Protein AF-M7BRK5-F1 (afdb_monomer_lite)

Sequence (398 aa):
MGKFMKPGKVVLVLAGRYSGRKAVIVKNIDDGTSDRPYSHALVAGIDRYPRKVTAAMGKKKIAKRSKIKSFVKVYNYNHLMPTRYSVDIPLDKTVVNKDVFRDPALKRKARREAKESFVHLPEEFKLGNSALVMTAKCLQQEIEKYKAPPSLPDRKMLFKGHVTEAEDVNALVVAPRVQRALPGGSALLTFEEPEVAQRILEMKWHEVKLDESAGCEGRLRVQAEPVELLLPSALEIEMKLSDRCILLSSLPRLDLSEEQLLDKLEIFFSKKKNGGSEVEQRELLSDSGHVVLTFVHNGVAEQLAKKGRFQVPIGKQTYELKVTPYICGQITDLQVRPSICAKTVLLSGISDILDEESMRDALEIHFQKPSRGGGEVDALGYVPVGKQGLAVFEEDTD

InterPro domains:
  IPR001141 Large ribosomal subunit protein eL27 [PF01777] (52-119)
  IPR005824 KOW [PF00467] (7-36)
  IPR005824 KOW [SM00739] (4-31)
  IPR008991 Translation protein SH3-like domain superfamily [SSF50104] (3-114)
  IPR009909 Nmi/IFP 35 domain [PF07292] (187-281)
  IPR009909 Nmi/IFP 35 domain [PF07292] (291-378)
  IPR012677 Nucleotide-binding alpha-beta plait domain superfamily [G3DSA:3.30.70.330] (246-325)
  IPR038655 Large ribosomal subunit protein eL27 superfamily [G3DSA:2.30.30.770] (1-136)
  IPR041991 Large ribosomal subunit protein eL27, KOW domain [cd06090] (6-88)

Organism: Chelonia mydas (NCBI:txid8469)

Structure (mmCIF, N/CA/C/O backbone):
data_AF-M7BRK5-F1
#
_entry.id   AF-M7BRK5-F1
#
loop_
_atom_site.group_PDB
_atom_site.id
_atom_site.type_symbol
_atom_site.label_atom_id
_atom_site.label_alt_id
_atom_site.label_comp_id
_atom_site.label_asym_id
_atom_site.label_entity_id
_atom_site.label_seq_id
_atom_site.pdbx_PDB_ins_code
_atom_site.Cartn_x
_atom_site.Cartn_y
_atom_site.Cartn_z
_atom_site.occupancy
_atom_site.B_iso_or_equiv
_atom_site.auth_seq_id
_atom_site.auth_comp_id
_atom_site.auth_asym_id
_atom_site.auth_atom_id
_atom_site.pdbx_PDB_model_num
ATOM 1 N N . MET A 1 1 ? -28.149 -27.271 1.065 1.00 54.66 1 MET A N 1
ATOM 2 C CA . MET A 1 1 ? -27.156 -26.353 1.674 1.00 54.66 1 MET A CA 1
ATOM 3 C C . MET A 1 1 ? -25.871 -27.117 1.968 1.00 54.66 1 MET A C 1
ATOM 5 O O . MET A 1 1 ? -25.942 -28.181 2.568 1.00 54.66 1 MET A O 1
ATOM 9 N N . GLY A 1 2 ? -24.711 -26.624 1.526 1.00 70.62 2 GLY A N 1
ATOM 10 C CA . GLY A 1 2 ? -23.425 -27.281 1.789 1.00 70.62 2 GLY A CA 1
ATOM 11 C C . GLY A 1 2 ? -22.975 -27.121 3.247 1.00 70.62 2 GLY A C 1
ATOM 12 O O . GLY A 1 2 ? -23.054 -26.028 3.802 1.00 70.62 2 GLY A O 1
ATOM 13 N N . LYS A 1 3 ? -22.478 -28.199 3.870 1.00 77.06 3 LYS A N 1
ATOM 14 C CA . LYS A 1 3 ? -21.917 -28.164 5.233 1.00 77.06 3 LYS A CA 1
ATOM 15 C C . LYS A 1 3 ? -20.636 -27.313 5.259 1.00 77.06 3 LYS A C 1
ATOM 17 O O . LYS A 1 3 ? -19.675 -27.628 4.557 1.00 77.06 3 LYS A O 1
ATOM 22 N N . PHE A 1 4 ? -20.609 -26.249 6.063 1.00 82.25 4 PHE A N 1
ATOM 23 C CA . PHE 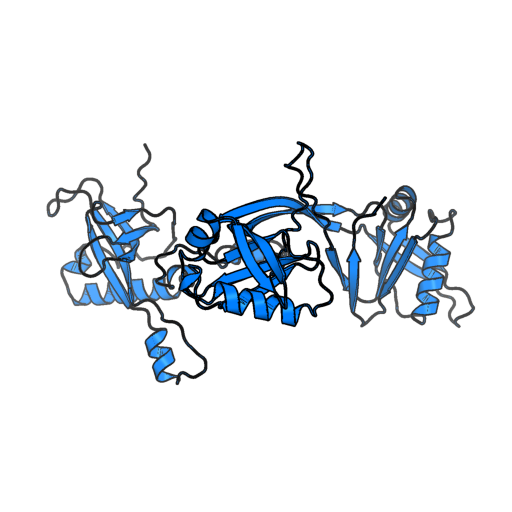A 1 4 ? -19.500 -25.278 6.131 1.00 82.25 4 PHE A CA 1
ATOM 24 C C . PHE A 1 4 ? -18.455 -25.590 7.220 1.00 82.25 4 PHE A C 1
ATOM 26 O O . PHE A 1 4 ? -17.318 -25.131 7.128 1.00 82.25 4 PHE A O 1
ATOM 33 N N . MET A 1 5 ? -18.799 -26.412 8.216 1.00 84.62 5 MET A N 1
ATOM 34 C CA . MET A 1 5 ? -17.883 -26.893 9.262 1.00 84.62 5 MET A CA 1
ATOM 35 C C . MET A 1 5 ? -17.068 -28.099 8.762 1.00 84.62 5 MET A C 1
ATOM 37 O O . MET A 1 5 ? -17.347 -29.243 9.112 1.00 84.62 5 MET A O 1
ATOM 41 N N . LYS A 1 6 ? -16.066 -27.848 7.913 1.00 89.19 6 LYS A N 1
ATOM 42 C CA . LYS A 1 6 ? -15.180 -28.887 7.352 1.00 89.19 6 LYS A CA 1
ATOM 43 C C . LYS A 1 6 ? -13.806 -28.910 8.044 1.00 89.19 6 LYS A C 1
ATOM 45 O O . LYS A 1 6 ? -13.391 -27.885 8.589 1.00 89.19 6 LYS A O 1
ATOM 50 N N . PRO A 1 7 ? -13.073 -30.040 8.014 1.00 89.00 7 PRO A N 1
ATOM 51 C CA . PRO A 1 7 ? -11.663 -30.070 8.401 1.00 89.00 7 PRO A CA 1
ATOM 52 C C . PRO A 1 7 ? -10.850 -28.997 7.663 1.00 89.00 7 PRO A C 1
ATOM 54 O O . PRO A 1 7 ? -11.139 -28.687 6.510 1.00 89.00 7 PRO A O 1
ATOM 57 N N . GLY A 1 8 ? -9.880 -28.393 8.348 1.00 86.06 8 GLY A N 1
ATOM 58 C CA . GLY A 1 8 ? -9.084 -27.276 7.825 1.00 86.06 8 GLY A CA 1
ATOM 59 C C . GLY A 1 8 ? -9.770 -25.908 7.919 1.00 86.06 8 GLY A C 1
ATOM 60 O O . GLY A 1 8 ? -9.136 -24.884 7.674 1.00 86.06 8 GLY A O 1
ATOM 61 N N . LYS A 1 9 ? -11.048 -25.830 8.319 1.00 88.00 9 LYS A N 1
ATOM 62 C CA . LYS A 1 9 ? -11.697 -24.536 8.578 1.00 88.00 9 LYS A CA 1
ATOM 63 C C . LYS A 1 9 ? -11.260 -23.938 9.908 1.00 88.00 9 LYS A C 1
ATOM 65 O O . LYS A 1 9 ? -11.158 -24.629 10.928 1.00 88.00 9 LYS A O 1
ATOM 70 N N . VAL A 1 10 ? -11.031 -22.628 9.879 1.00 89.44 10 VAL A N 1
ATOM 71 C CA . VAL A 1 10 ? -10.693 -21.829 11.051 1.00 89.44 10 VAL A CA 1
ATOM 72 C C . VAL A 1 10 ? -11.975 -21.449 11.778 1.00 89.44 10 VAL A C 1
ATOM 74 O O . VAL A 1 10 ? -12.948 -20.976 11.186 1.00 89.44 10 VAL A O 1
ATOM 77 N N . VAL A 1 11 ? -11.955 -21.632 13.088 1.00 89.25 11 VAL A N 1
ATOM 78 C CA . VAL A 1 11 ? -13.059 -21.348 13.996 1.00 89.25 11 VAL A CA 1
ATOM 79 C C . VAL A 1 11 ? -12.572 -20.520 15.178 1.00 89.25 11 VAL A C 1
ATOM 81 O O . VAL A 1 11 ? -11.438 -20.668 15.643 1.00 89.25 11 VAL A O 1
ATOM 84 N N . LEU A 1 12 ? -13.439 -19.654 15.690 1.00 90.62 12 LEU A N 1
ATOM 85 C CA . LEU A 1 12 ? -13.215 -18.944 16.943 1.00 90.62 12 LEU A CA 1
ATOM 86 C C . LEU A 1 12 ? -13.950 -19.675 18.067 1.00 90.62 12 LEU A C 1
ATOM 88 O O . LEU A 1 12 ? -15.135 -19.984 17.955 1.00 90.62 12 LEU A O 1
ATOM 92 N N . VAL A 1 13 ? -13.252 -19.959 19.162 1.00 89.56 13 VAL A N 1
ATOM 93 C CA . VAL A 1 13 ? -13.865 -20.587 20.334 1.00 89.56 13 VAL A CA 1
ATOM 94 C C . VAL A 1 13 ? -14.663 -19.541 21.107 1.00 89.56 13 VAL A C 1
ATOM 96 O O . VAL A 1 13 ? -14.100 -18.550 21.571 1.00 89.56 13 VAL A O 1
ATOM 99 N N . LEU A 1 14 ? -15.957 -19.782 21.297 1.00 89.50 14 LEU A N 1
ATOM 100 C CA . LEU A 1 14 ? -16.853 -18.858 21.997 1.00 89.50 14 LEU A CA 1
ATOM 101 C C . LEU A 1 14 ? -16.876 -19.093 23.512 1.00 89.50 14 LEU A C 1
ATOM 103 O O . LEU A 1 14 ? -16.999 -18.143 24.279 1.00 89.50 14 LEU A O 1
ATOM 107 N N . ALA A 1 15 ? -16.703 -20.342 23.962 1.00 83.56 15 ALA A N 1
ATOM 108 C CA . ALA A 1 15 ? -16.934 -20.717 25.358 1.00 83.56 15 ALA A CA 1
ATOM 109 C C . ALA A 1 15 ? -15.827 -21.582 25.997 1.00 83.56 15 ALA A C 1
ATOM 111 O O . ALA A 1 15 ? -15.106 -22.351 25.348 1.00 83.56 15 ALA A O 1
ATOM 112 N N . GLY A 1 16 ? -15.738 -21.497 27.328 1.00 89.00 16 GLY A N 1
ATOM 113 C CA . GLY A 1 16 ? -14.816 -22.257 28.173 1.00 89.00 16 GLY A CA 1
ATOM 114 C C . GLY A 1 16 ? -13.408 -21.658 28.260 1.00 89.00 16 GLY A C 1
ATOM 115 O O . GLY A 1 16 ? -13.155 -20.545 27.824 1.00 89.00 16 GLY A O 1
ATOM 116 N N . ARG A 1 17 ? -12.457 -22.429 28.807 1.00 90.31 17 ARG A N 1
ATOM 117 C CA . ARG A 1 17 ? -11.074 -21.982 29.097 1.00 90.31 17 ARG A CA 1
ATOM 118 C C . ARG A 1 17 ? -10.343 -21.285 27.936 1.00 90.31 17 ARG A C 1
ATOM 120 O O . ARG A 1 17 ? -9.440 -20.494 28.188 1.00 90.31 17 ARG A O 1
ATOM 127 N N . TYR A 1 18 ? -10.671 -21.637 26.695 1.00 92.25 18 TYR A N 1
ATOM 128 C CA . TYR A 1 18 ? -10.011 -21.126 25.491 1.00 92.25 18 TYR A CA 1
ATOM 129 C C . TYR A 1 18 ? -10.903 -20.162 24.696 1.00 92.25 18 TYR A C 1
ATOM 131 O O . TYR A 1 18 ? -10.708 -20.030 23.494 1.00 92.25 18 TYR A O 1
ATOM 139 N N . SER A 1 19 ? -11.887 -19.515 25.329 1.00 88.56 19 SER A N 1
ATOM 140 C CA . SER A 1 19 ? -12.716 -18.500 24.670 1.00 88.56 19 SER A CA 1
ATOM 141 C C . SER A 1 19 ? -11.866 -17.377 24.058 1.00 88.56 19 SER A C 1
ATOM 143 O O . SER A 1 19 ? -10.803 -17.017 24.572 1.00 88.56 19 SER A O 1
ATOM 145 N N . GLY A 1 20 ? -12.301 -16.867 22.905 1.00 85.19 20 GLY A N 1
ATOM 146 C CA . GLY A 1 20 ? -11.591 -15.853 22.122 1.00 85.19 20 GLY A CA 1
ATOM 147 C C . GLY A 1 20 ? -10.331 -16.360 21.409 1.00 85.19 20 GLY A C 1
ATOM 148 O O . GLY A 1 20 ? -9.629 -15.574 20.775 1.00 85.19 20 GLY A O 1
ATOM 149 N N . ARG A 1 21 ? -10.007 -17.658 21.493 1.00 88.12 21 ARG A N 1
ATOM 150 C CA . ARG A 1 21 ? -8.875 -18.249 20.767 1.00 88.12 21 ARG A CA 1
ATOM 151 C C . ARG A 1 21 ? -9.318 -18.763 19.397 1.00 88.12 21 ARG A C 1
ATOM 153 O O . ARG A 1 21 ? -10.312 -19.478 19.280 1.00 88.12 21 ARG A O 1
ATOM 160 N N . LYS A 1 22 ? -8.529 -18.433 18.375 1.00 90.38 22 LYS A N 1
ATOM 161 C CA . LYS A 1 22 ? -8.548 -19.034 17.036 1.00 90.38 22 LYS A CA 1
ATOM 162 C C . LYS A 1 22 ? -8.081 -20.486 17.105 1.00 90.38 22 LYS A C 1
ATOM 164 O O . LYS A 1 22 ? -7.097 -20.813 17.784 1.00 90.38 22 LYS A O 1
ATOM 169 N N . ALA A 1 23 ? -8.775 -21.339 16.372 1.00 90.81 23 ALA A N 1
ATOM 170 C CA . ALA A 1 23 ? -8.497 -22.755 16.290 1.00 90.81 23 ALA A CA 1
ATOM 171 C C . ALA A 1 23 ? -8.901 -23.318 14.921 1.00 90.81 23 ALA A C 1
ATOM 173 O O . ALA A 1 23 ? -9.578 -22.651 14.148 1.00 90.81 23 ALA A O 1
ATOM 174 N N . VAL A 1 24 ? -8.471 -24.535 14.612 1.00 90.75 24 VAL A N 1
ATOM 175 C CA . VAL A 1 24 ? -8.732 -25.221 13.344 1.00 90.75 24 VAL A CA 1
ATOM 176 C C . VAL A 1 24 ? -9.427 -26.545 13.618 1.00 90.75 24 VAL A C 1
ATOM 178 O O . VAL A 1 24 ? -9.070 -27.271 14.553 1.00 90.75 24 VAL A O 1
ATOM 181 N N . ILE A 1 25 ? -10.440 -26.849 12.807 1.00 90.81 25 ILE A N 1
ATOM 182 C CA . ILE A 1 25 ? -11.137 -28.134 12.845 1.00 90.81 25 ILE A CA 1
ATOM 183 C C . ILE A 1 25 ? -10.209 -29.205 12.274 1.00 90.81 25 ILE A C 1
ATOM 185 O O . ILE A 1 25 ? -9.857 -29.173 11.099 1.00 90.81 25 ILE A O 1
ATOM 189 N N . VAL A 1 26 ? -9.844 -30.178 13.105 1.00 89.75 26 VAL A N 1
ATOM 190 C CA . VAL A 1 26 ? -9.037 -31.341 12.706 1.00 89.75 26 VAL A CA 1
ATOM 191 C C . VAL A 1 26 ? -9.941 -32.452 12.182 1.00 89.75 26 VAL A C 1
ATOM 193 O O . VAL A 1 26 ? -9.658 -33.078 11.164 1.00 89.75 26 VAL A O 1
ATOM 196 N N . LYS A 1 27 ? -11.056 -32.691 12.878 1.00 89.75 27 LYS A N 1
ATOM 197 C CA . LYS A 1 27 ? -12.043 -33.712 12.520 1.00 89.75 27 LYS A CA 1
ATOM 198 C C . LYS A 1 27 ? -13.439 -33.229 12.885 1.00 89.75 27 LYS A C 1
ATOM 200 O O . LYS A 1 27 ? -13.673 -32.851 14.034 1.00 89.75 27 LYS A O 1
ATOM 205 N N . ASN A 1 28 ? -14.346 -33.250 11.918 1.00 90.00 28 ASN A N 1
ATOM 206 C CA . ASN A 1 28 ? -15.772 -33.023 12.120 1.00 90.00 28 ASN A CA 1
ATOM 207 C C . ASN A 1 28 ? -16.478 -34.340 12.475 1.00 90.00 28 ASN A C 1
ATOM 209 O O . ASN A 1 28 ? -16.122 -35.397 11.956 1.00 90.00 28 ASN A O 1
ATOM 213 N N . ILE A 1 29 ? -17.454 -34.274 13.379 1.00 89.50 29 ILE A N 1
ATOM 214 C CA . ILE A 1 29 ? -18.397 -35.353 13.679 1.00 89.50 29 ILE A CA 1
ATOM 215 C C . ILE A 1 29 ? -19.785 -34.724 13.701 1.00 89.50 29 ILE A C 1
ATOM 217 O O . ILE A 1 29 ? -20.187 -34.106 14.690 1.00 89.50 29 ILE A O 1
ATOM 221 N N . ASP A 1 30 ? -20.500 -34.877 12.594 1.00 86.44 30 ASP A N 1
ATOM 222 C CA . ASP A 1 30 ? -21.801 -34.240 12.407 1.00 86.44 30 ASP A CA 1
ATOM 223 C C . ASP A 1 30 ? -22.916 -35.029 13.109 1.00 86.44 30 ASP A C 1
ATOM 225 O O . ASP A 1 30 ? -23.733 -34.432 13.802 1.00 86.44 30 ASP A O 1
ATOM 229 N N . ASP A 1 31 ? -22.882 -36.361 13.017 1.00 83.50 31 ASP A N 1
ATOM 230 C CA . ASP A 1 31 ? -23.978 -37.245 13.455 1.00 83.50 31 ASP A CA 1
ATOM 231 C C . ASP A 1 31 ? -23.874 -37.681 14.932 1.00 83.50 31 ASP A C 1
ATOM 233 O O . ASP A 1 31 ? -24.635 -38.516 15.412 1.00 83.50 31 ASP A O 1
ATOM 237 N N . GLY A 1 32 ? -22.921 -37.111 15.677 1.00 82.00 32 GLY A N 1
ATOM 238 C CA . GLY A 1 32 ? -22.653 -37.479 17.068 1.00 82.00 32 GLY A CA 1
ATOM 239 C C . GLY A 1 32 ? -21.908 -38.814 17.233 1.00 82.00 32 GLY A C 1
ATOM 240 O O . GLY A 1 32 ? -21.465 -39.454 16.285 1.00 82.00 32 GLY A O 1
ATOM 241 N N . THR A 1 33 ? -21.675 -39.200 18.484 1.00 86.00 33 THR A N 1
ATOM 242 C CA . THR A 1 33 ? -21.102 -40.494 18.904 1.00 86.00 33 THR A CA 1
ATOM 243 C C . THR A 1 33 ? -21.853 -41.011 20.128 1.00 86.00 33 THR A C 1
ATOM 245 O O . THR A 1 33 ? -22.503 -40.212 20.795 1.00 86.00 33 THR A O 1
ATOM 248 N N . SER A 1 34 ? -21.697 -42.291 20.490 1.00 83.94 34 SER A N 1
ATOM 249 C CA . SER A 1 34 ? -22.281 -42.879 21.715 1.00 83.94 34 SER A CA 1
ATOM 250 C C . SER A 1 34 ? -22.088 -42.001 22.958 1.00 83.94 34 SER A C 1
ATOM 252 O O . SER A 1 34 ? -23.022 -41.776 23.717 1.00 83.94 34 SER A O 1
ATOM 254 N N . ASP A 1 35 ? -20.894 -41.428 23.120 1.00 84.00 35 ASP A N 1
ATOM 255 C CA . ASP A 1 35 ? -20.550 -40.607 24.287 1.00 84.00 35 ASP A CA 1
ATOM 256 C C . ASP A 1 35 ? -21.141 -39.188 24.225 1.00 84.00 35 ASP A C 1
ATOM 258 O O . ASP A 1 35 ? -21.217 -38.477 25.228 1.00 84.00 35 ASP A O 1
ATOM 262 N N . ARG A 1 36 ? -21.457 -38.709 23.017 1.00 85.19 36 ARG A N 1
ATOM 263 C CA . ARG A 1 36 ? -21.862 -37.326 22.726 1.00 85.19 36 ARG A CA 1
ATOM 264 C C . ARG A 1 36 ? -22.856 -37.337 21.565 1.00 85.19 36 ARG A C 1
ATOM 266 O O . ARG A 1 36 ? -22.404 -37.281 20.419 1.00 85.19 36 ARG A O 1
ATOM 273 N N . PRO A 1 37 ? -24.172 -37.368 21.835 1.00 89.75 37 PRO A N 1
ATOM 274 C CA . PRO A 1 37 ? -25.189 -37.483 20.788 1.00 89.75 37 PRO A CA 1
ATOM 275 C C . PRO A 1 37 ? -25.314 -36.222 19.917 1.00 89.75 37 PRO A C 1
ATOM 277 O O . PRO A 1 37 ? -25.963 -36.245 18.883 1.00 89.75 37 PRO A O 1
ATOM 280 N N . TYR A 1 38 ? -24.691 -35.111 20.316 1.00 90.56 38 TYR A N 1
ATOM 281 C CA . TYR A 1 38 ? -24.693 -33.852 19.574 1.00 90.56 38 TYR A CA 1
ATOM 282 C C . TYR A 1 38 ? -23.500 -33.726 18.617 1.00 90.56 38 TYR A C 1
ATOM 284 O O . TYR A 1 38 ? -22.414 -34.268 18.851 1.00 90.56 38 TYR A O 1
ATOM 292 N N . SER A 1 39 ? -23.676 -32.903 17.585 1.00 90.44 39 SER A N 1
ATOM 293 C CA . SER A 1 39 ? -22.648 -32.555 16.606 1.00 90.44 39 SER A CA 1
ATOM 294 C C . SER A 1 39 ? -21.460 -31.823 17.248 1.00 90.44 39 SER A C 1
ATOM 296 O O . SER A 1 39 ? -21.631 -30.850 17.995 1.00 90.44 39 SER A O 1
ATOM 298 N N . HIS A 1 40 ? -20.240 -32.284 16.978 1.00 92.19 40 HIS A N 1
ATOM 299 C CA . HIS A 1 40 ? -19.030 -31.763 17.608 1.00 92.19 40 HIS A CA 1
ATOM 300 C C . HIS A 1 40 ? -17.799 -31.901 16.709 1.00 92.19 40 HIS A C 1
ATOM 302 O O . HIS A 1 40 ? -17.725 -32.749 15.828 1.00 92.19 40 HIS A O 1
ATOM 308 N N . ALA A 1 41 ? -16.772 -31.102 16.984 1.00 92.00 41 ALA A N 1
ATOM 309 C CA . ALA A 1 41 ? -15.493 -31.171 16.293 1.00 92.00 41 ALA A CA 1
ATOM 310 C C . ALA A 1 41 ? -14.327 -31.373 17.255 1.00 92.00 41 ALA A C 1
ATOM 312 O O . ALA A 1 41 ? -14.288 -30.826 18.362 1.00 92.00 41 ALA A O 1
ATOM 313 N N . LEU A 1 42 ? -13.335 -32.132 16.790 1.00 91.56 42 LEU A N 1
ATOM 314 C CA . LEU A 1 42 ? -11.995 -32.113 17.352 1.00 91.56 42 LEU A CA 1
ATOM 315 C C . LEU A 1 42 ? -11.258 -30.898 16.799 1.00 91.56 42 LEU A C 1
ATOM 317 O O . LEU A 1 42 ? -11.108 -30.748 15.587 1.00 91.56 42 LEU A O 1
ATOM 321 N N . VAL A 1 43 ? -10.796 -30.046 17.703 1.00 91.69 43 VAL A N 1
ATOM 322 C CA . VAL A 1 43 ? -10.206 -28.758 17.371 1.00 91.69 43 VAL A CA 1
ATOM 323 C C . VAL A 1 43 ? -8.805 -28.663 17.965 1.00 91.69 43 VAL A C 1
ATOM 325 O O . VAL A 1 43 ? -8.588 -28.989 19.138 1.00 91.69 43 VAL A O 1
ATOM 328 N N . ALA A 1 44 ? -7.862 -28.178 17.162 1.00 92.25 44 ALA A N 1
ATOM 329 C CA . ALA A 1 44 ? -6.531 -27.776 17.599 1.00 92.25 44 ALA A CA 1
ATOM 330 C C . ALA A 1 44 ? -6.423 -26.252 17.493 1.00 92.25 44 ALA A C 1
ATOM 332 O O . ALA A 1 44 ? -6.787 -25.679 16.474 1.00 92.25 44 ALA A O 1
ATOM 333 N N . GLY A 1 45 ? -5.946 -25.571 18.530 1.00 90.88 45 GLY A N 1
ATOM 334 C CA . GLY A 1 45 ? -5.877 -24.110 18.533 1.00 90.88 45 GLY A CA 1
ATOM 335 C C . GLY A 1 45 ? -4.703 -23.552 19.314 1.00 90.88 45 GLY A C 1
ATOM 336 O O . GLY A 1 45 ? -3.942 -24.286 19.951 1.00 90.88 45 GLY A O 1
ATOM 337 N N . ILE A 1 46 ? -4.559 -22.229 19.274 1.00 90.50 46 ILE A N 1
ATOM 338 C CA . ILE A 1 46 ? -3.458 -21.517 19.926 1.00 90.50 46 ILE A CA 1
ATOM 339 C C . ILE A 1 46 ? -3.948 -20.946 21.264 1.00 90.50 46 ILE A C 1
ATOM 341 O O . ILE A 1 46 ? -4.781 -20.051 21.309 1.00 90.50 46 ILE A O 1
ATOM 345 N N . ASP A 1 47 ? -3.418 -21.458 22.378 1.00 89.44 47 ASP A N 1
ATOM 346 C CA . ASP A 1 47 ? -3.694 -20.979 23.745 1.00 89.44 47 ASP A CA 1
ATOM 347 C C . ASP A 1 47 ? -2.905 -19.699 24.040 1.00 89.44 47 ASP A C 1
ATOM 349 O O . ASP A 1 47 ? -3.412 -18.744 24.620 1.00 89.44 47 ASP A O 1
ATOM 353 N N . ARG A 1 48 ? -1.633 -19.657 23.630 1.00 86.44 48 ARG A N 1
ATOM 354 C CA . ARG A 1 48 ? -0.784 -18.473 23.785 1.00 86.44 48 ARG A CA 1
ATOM 355 C C . ARG A 1 48 ? -0.187 -18.094 22.445 1.00 86.44 48 ARG A C 1
ATOM 357 O O . ARG A 1 48 ? 0.685 -18.799 21.942 1.00 86.44 48 ARG A O 1
ATOM 364 N N . TYR A 1 49 ? -0.654 -16.963 21.934 1.00 85.31 49 TYR A N 1
ATOM 365 C CA . TYR A 1 49 ? -0.106 -16.305 20.758 1.00 85.31 49 TYR A CA 1
ATOM 366 C C . TYR A 1 49 ? 1.274 -15.706 21.050 1.00 85.31 49 TYR A C 1
ATOM 368 O O . TYR A 1 49 ? 1.513 -15.277 22.192 1.00 85.31 49 TYR A O 1
ATOM 376 N N . PRO A 1 50 ? 2.169 -15.651 20.049 1.00 84.44 50 PRO A N 1
ATOM 377 C CA . PRO A 1 50 ? 3.360 -14.828 20.135 1.00 84.44 50 PRO A CA 1
ATOM 378 C C . PRO A 1 50 ? 2.969 -13.370 20.391 1.00 84.44 50 PRO A C 1
ATOM 380 O O . PRO A 1 50 ? 1.970 -12.862 19.883 1.00 84.44 50 PRO A O 1
ATOM 383 N N . ARG A 1 51 ? 3.738 -12.706 21.249 1.00 80.50 51 ARG A N 1
ATOM 384 C CA . ARG A 1 51 ? 3.510 -11.312 21.650 1.00 80.50 51 ARG A CA 1
ATOM 385 C C . ARG A 1 51 ? 4.515 -10.408 20.953 1.00 80.50 51 ARG A C 1
ATOM 387 O O . ARG A 1 51 ? 5.655 -10.823 20.767 1.00 80.50 51 ARG A O 1
ATOM 394 N N . LYS A 1 52 ? 4.128 -9.155 20.687 1.00 78.50 52 LYS A N 1
ATOM 395 C CA . LYS A 1 52 ? 5.007 -8.122 20.112 1.00 78.50 52 LYS A CA 1
ATOM 396 C C . LYS A 1 52 ? 6.359 -8.088 20.832 1.00 78.50 52 LYS A C 1
ATOM 398 O O . LYS A 1 52 ? 6.417 -8.030 22.068 1.00 78.50 52 LYS A O 1
ATOM 403 N N . VAL A 1 53 ? 7.433 -8.128 20.057 1.00 80.12 53 VAL A N 1
ATOM 404 C CA . VAL A 1 53 ? 8.810 -7.984 20.533 1.00 80.12 53 VAL A CA 1
ATOM 405 C C . VAL A 1 53 ? 9.283 -6.574 20.184 1.00 80.12 53 VAL A C 1
ATOM 407 O O . VAL A 1 53 ? 8.936 -6.057 19.129 1.00 80.12 53 VAL A O 1
ATOM 410 N N . THR A 1 54 ? 10.021 -5.933 21.090 1.00 84.44 54 THR A N 1
ATOM 411 C CA . THR A 1 54 ? 10.676 -4.641 20.837 1.00 84.44 54 THR A CA 1
ATOM 412 C C . THR A 1 54 ? 12.187 -4.806 20.952 1.00 84.44 54 THR A C 1
ATOM 414 O O . THR A 1 54 ? 12.653 -5.700 21.665 1.00 84.44 54 THR A O 1
ATOM 417 N N . ALA A 1 55 ? 12.949 -3.944 20.274 1.00 79.69 55 ALA A N 1
ATOM 418 C CA . ALA A 1 55 ? 14.412 -4.017 20.225 1.00 79.69 55 ALA A CA 1
ATOM 419 C C . ALA A 1 55 ? 15.075 -3.935 21.615 1.00 79.69 55 ALA A C 1
ATOM 421 O O . ALA A 1 55 ? 16.088 -4.578 21.860 1.00 79.69 55 ALA A O 1
ATOM 422 N N . ALA A 1 56 ? 14.447 -3.235 22.566 1.00 83.25 56 ALA A N 1
ATOM 423 C CA . ALA A 1 56 ? 14.927 -3.106 23.945 1.00 83.25 56 ALA A CA 1
ATOM 424 C C . ALA A 1 56 ? 14.845 -4.407 24.779 1.00 83.25 56 ALA A C 1
ATOM 426 O O . ALA A 1 56 ? 15.274 -4.443 25.932 1.00 83.25 56 ALA A O 1
ATOM 427 N N . MET A 1 57 ? 14.232 -5.481 24.267 1.00 87.38 57 MET A N 1
ATOM 428 C CA . MET A 1 57 ? 14.041 -6.711 25.040 1.00 87.38 57 MET A CA 1
ATOM 429 C C . MET A 1 57 ? 15.257 -7.635 24.980 1.00 87.38 57 MET A C 1
ATOM 431 O O . MET A 1 57 ? 15.725 -8.009 23.914 1.00 87.38 57 MET A O 1
ATOM 435 N N . GLY A 1 58 ? 15.692 -8.134 26.139 1.00 85.38 58 GLY A N 1
ATOM 436 C CA . GLY A 1 58 ? 16.738 -9.158 26.199 1.00 85.38 58 GLY A CA 1
ATOM 437 C C . GLY A 1 58 ? 16.307 -10.511 25.610 1.00 85.38 58 GLY A C 1
ATOM 438 O O . GLY A 1 58 ? 15.138 -10.906 25.694 1.00 85.38 58 GLY A O 1
ATOM 439 N N . LYS A 1 59 ? 17.278 -11.285 25.103 1.00 85.31 59 LYS A N 1
ATOM 440 C CA . LYS A 1 59 ? 17.084 -12.579 24.408 1.00 85.31 59 LYS A CA 1
ATOM 441 C C . LYS A 1 59 ? 16.162 -13.562 25.155 1.00 85.31 59 LYS A C 1
ATOM 443 O O . LYS A 1 59 ? 15.286 -14.181 24.554 1.00 85.31 59 LYS A O 1
ATOM 448 N N . LYS A 1 60 ? 16.271 -13.650 26.491 1.00 85.81 60 LYS A N 1
ATOM 449 C CA . LYS A 1 60 ? 15.402 -14.501 27.338 1.00 85.81 60 LYS A CA 1
ATOM 450 C C . LYS A 1 60 ? 13.925 -14.077 27.295 1.00 85.81 60 LYS A C 1
ATOM 452 O O . LYS A 1 60 ? 13.032 -14.925 27.333 1.00 85.81 60 LYS A O 1
ATOM 457 N N . LYS A 1 61 ? 13.652 -12.768 27.236 1.00 81.94 61 LYS A N 1
ATOM 458 C CA . LYS A 1 61 ? 12.295 -12.201 27.173 1.00 81.94 61 LYS A CA 1
ATOM 459 C C . LYS A 1 61 ? 11.703 -12.372 25.774 1.00 81.94 61 LYS A C 1
ATOM 461 O O . LYS A 1 61 ? 10.529 -12.727 25.676 1.00 81.94 61 LYS A O 1
ATOM 466 N N . ILE A 1 62 ? 12.529 -12.222 24.735 1.00 78.31 62 ILE A N 1
ATOM 467 C CA . ILE A 1 62 ? 12.171 -12.509 23.338 1.00 78.31 62 ILE A CA 1
ATOM 468 C C . ILE A 1 62 ? 11.739 -13.972 23.197 1.00 78.31 62 ILE A C 1
ATOM 470 O O . ILE A 1 62 ? 10.596 -14.234 22.833 1.00 78.31 62 ILE A O 1
ATOM 474 N N . ALA A 1 63 ? 12.574 -14.927 23.621 1.00 81.00 63 ALA A N 1
ATOM 475 C CA . ALA A 1 63 ? 12.259 -16.356 23.535 1.00 81.00 63 ALA A CA 1
ATOM 476 C C . ALA A 1 63 ? 10.946 -16.729 24.256 1.00 81.00 63 ALA A C 1
ATOM 478 O O . ALA A 1 63 ? 10.154 -17.532 23.761 1.00 81.00 63 ALA A O 1
ATOM 479 N N . LYS A 1 64 ? 10.667 -16.115 25.416 1.00 82.81 64 LYS A N 1
ATOM 480 C CA . LYS A 1 64 ? 9.401 -16.318 26.144 1.00 82.81 64 LYS A CA 1
ATOM 481 C C . LYS A 1 64 ? 8.192 -15.695 25.434 1.00 82.81 64 LYS A C 1
ATOM 483 O O . LYS A 1 64 ? 7.099 -16.250 25.551 1.00 82.81 64 LYS A O 1
ATOM 488 N N . ARG A 1 65 ? 8.360 -14.558 24.746 1.00 80.38 65 ARG A N 1
ATOM 489 C CA . ARG A 1 65 ? 7.287 -13.855 24.018 1.00 80.38 65 ARG A CA 1
ATOM 490 C C . ARG A 1 65 ? 6.965 -14.487 22.669 1.00 80.38 65 ARG A C 1
ATOM 492 O O . ARG A 1 65 ? 5.794 -14.483 22.309 1.00 80.38 65 ARG A O 1
ATOM 499 N N . SER A 1 66 ? 7.944 -15.077 21.991 1.00 79.19 66 SER A N 1
ATOM 500 C CA . SER A 1 66 ? 7.746 -15.774 20.713 1.00 79.19 66 SER A CA 1
ATOM 501 C C . SER A 1 66 ? 7.218 -17.207 20.879 1.00 79.19 66 SER A C 1
ATOM 503 O O . SER A 1 66 ? 6.767 -17.822 19.916 1.00 79.19 66 SER A O 1
ATOM 505 N N . LYS A 1 67 ? 7.243 -17.768 22.098 1.00 82.75 67 LYS A N 1
ATOM 506 C CA . LYS A 1 67 ? 6.810 -19.149 22.360 1.00 82.75 67 LYS A CA 1
ATOM 507 C C . LYS A 1 67 ? 5.296 -19.321 22.206 1.00 82.75 67 LYS A C 1
ATOM 509 O O . LYS A 1 67 ? 4.521 -18.896 23.066 1.00 82.75 67 LYS A O 1
ATOM 514 N N . ILE A 1 68 ? 4.905 -20.072 21.180 1.00 86.00 68 ILE A N 1
ATOM 515 C CA . ILE A 1 68 ? 3.525 -20.511 20.954 1.00 86.00 68 ILE A CA 1
ATOM 516 C C . ILE A 1 68 ? 3.169 -21.652 21.910 1.00 86.00 68 ILE A C 1
ATOM 518 O O . ILE A 1 68 ? 3.963 -22.575 22.138 1.00 86.00 68 ILE A O 1
ATOM 522 N N . LYS A 1 69 ? 1.961 -21.598 22.474 1.00 88.31 69 LYS A N 1
ATOM 523 C CA . LYS A 1 69 ? 1.361 -22.711 23.220 1.00 88.31 69 LYS A CA 1
ATOM 524 C C . LYS A 1 69 ? 0.077 -23.138 22.526 1.00 88.31 69 LYS A C 1
ATOM 526 O O . LYS A 1 69 ? -0.805 -22.308 22.343 1.00 88.31 69 LYS A O 1
ATOM 531 N N . SER A 1 70 ? -0.026 -24.414 22.183 1.00 91.94 70 SER A N 1
ATOM 532 C CA . SER A 1 70 ? -1.196 -25.013 21.542 1.00 91.94 70 SER A CA 1
ATOM 533 C C . SER A 1 70 ? -2.126 -25.684 22.562 1.00 91.94 70 SER A C 1
ATOM 535 O O . SER A 1 70 ? -1.741 -26.002 23.697 1.00 91.94 70 SER A O 1
ATOM 537 N N . PHE A 1 71 ? -3.363 -25.931 22.145 1.00 91.94 71 PHE A N 1
ATOM 538 C CA . PHE A 1 71 ? -4.306 -26.812 22.818 1.00 91.94 71 PHE A CA 1
ATOM 539 C C . PHE A 1 71 ? -5.014 -27.709 21.801 1.00 91.94 71 PHE A C 1
ATOM 541 O O . PHE A 1 71 ? -5.149 -27.360 20.636 1.00 91.94 71 PHE A O 1
ATOM 548 N N . VAL A 1 72 ? -5.485 -28.859 22.277 1.00 92.00 72 VAL A N 1
ATOM 549 C CA . VAL A 1 72 ? -6.342 -29.786 21.531 1.00 92.00 72 VAL A CA 1
ATOM 550 C C . VAL A 1 72 ? -7.536 -30.084 22.428 1.00 92.00 72 VAL A C 1
ATOM 552 O O . VAL A 1 72 ? -7.346 -30.363 23.623 1.00 92.00 72 VAL A O 1
ATOM 555 N N . LYS A 1 73 ? -8.754 -29.945 21.899 1.00 91.94 73 LYS A N 1
ATOM 556 C CA . LYS A 1 73 ? -10.001 -30.139 22.650 1.00 91.94 73 LYS A CA 1
ATOM 557 C C . LYS A 1 73 ? -11.173 -30.459 21.716 1.00 91.94 73 LYS A C 1
ATOM 559 O O . LYS A 1 73 ? -11.214 -29.984 20.588 1.00 91.94 73 LYS A O 1
ATOM 564 N N . VAL A 1 74 ? -12.131 -31.243 22.209 1.00 92.00 74 VAL A N 1
ATOM 565 C CA . VAL A 1 74 ? -13.422 -31.467 21.541 1.00 92.00 74 VAL A CA 1
ATOM 566 C C . VAL A 1 74 ? -14.405 -30.367 21.936 1.00 92.00 74 VAL A C 1
ATOM 568 O O . VAL A 1 74 ? -14.572 -30.088 23.128 1.00 92.00 74 VAL A O 1
ATOM 571 N N . TYR A 1 75 ? -15.058 -29.766 20.946 1.00 92.19 75 TYR A N 1
ATOM 572 C CA . TYR A 1 75 ? -16.051 -28.709 21.113 1.00 92.19 75 TYR A CA 1
ATOM 573 C C . TYR A 1 75 ? -17.362 -29.070 20.418 1.00 92.19 75 TYR A C 1
ATOM 575 O O . TYR A 1 75 ? -17.350 -29.609 19.318 1.00 92.19 75 TYR A O 1
ATOM 583 N N . ASN A 1 76 ? -18.487 -28.741 21.055 1.00 92.75 76 ASN A N 1
ATOM 584 C CA . ASN A 1 76 ? -19.784 -28.678 20.380 1.00 92.75 76 ASN A CA 1
ATOM 585 C C . ASN A 1 76 ? -19.741 -27.543 19.336 1.00 92.75 76 ASN A C 1
ATOM 587 O O . ASN A 1 76 ? -19.128 -26.506 19.608 1.00 92.75 76 ASN A O 1
ATOM 591 N N . TYR A 1 77 ? -20.380 -27.723 18.177 1.00 89.44 77 TYR A N 1
ATOM 592 C CA . TYR A 1 77 ? -20.462 -26.678 17.153 1.00 89.44 77 TYR A CA 1
ATOM 593 C C . TYR A 1 77 ? -21.077 -25.372 17.648 1.00 89.44 77 TYR A C 1
ATOM 595 O O . TYR A 1 77 ? -20.591 -24.318 17.260 1.00 89.44 77 TYR A O 1
ATOM 603 N N . ASN A 1 78 ? -22.026 -25.410 18.586 1.00 89.44 78 ASN A N 1
ATOM 604 C CA . ASN A 1 78 ? -22.618 -24.195 19.162 1.00 89.44 78 ASN A CA 1
ATOM 605 C C . ASN A 1 78 ? -21.592 -23.316 19.901 1.00 89.44 78 ASN A C 1
ATOM 607 O O . ASN A 1 78 ? -21.813 -22.129 20.115 1.00 89.44 78 ASN A O 1
ATOM 611 N N . HIS A 1 79 ? -20.456 -23.888 20.308 1.00 90.25 79 HIS A N 1
ATOM 612 C CA . HIS A 1 79 ? -19.380 -23.172 21.000 1.00 90.25 79 HIS A CA 1
ATOM 613 C C . HIS A 1 79 ? -18.263 -22.717 20.054 1.00 90.25 79 HIS A C 1
ATOM 615 O O . HIS A 1 79 ? -17.209 -22.267 20.519 1.00 90.25 79 HIS A O 1
ATOM 621 N N . LEU A 1 80 ? -18.469 -22.868 18.748 1.00 87.69 80 LEU A N 1
ATOM 622 C CA . LEU A 1 80 ? -17.537 -22.492 17.702 1.00 87.69 80 LEU A CA 1
ATOM 623 C C . LEU A 1 80 ? -18.224 -21.505 16.764 1.00 87.69 80 LEU A C 1
ATOM 625 O O . LEU A 1 80 ? -19.270 -21.795 16.195 1.00 87.69 80 LEU A O 1
ATOM 629 N N . MET A 1 81 ? -17.595 -20.358 16.550 1.00 89.56 81 MET A N 1
ATOM 630 C CA . MET A 1 81 ? -17.982 -19.460 15.473 1.00 89.56 81 MET A CA 1
ATOM 631 C C . MET A 1 81 ? -17.184 -19.841 14.222 1.00 89.56 81 MET A C 1
ATOM 633 O O . MET A 1 81 ? -15.949 -19.760 14.252 1.00 89.56 81 MET A O 1
ATOM 637 N N . PRO A 1 82 ? -17.840 -20.278 13.134 1.00 87.81 82 PRO A N 1
ATOM 638 C CA . PRO A 1 82 ? -17.157 -20.523 11.877 1.00 87.81 82 PRO A CA 1
ATOM 639 C C . PRO A 1 82 ? -16.638 -19.204 11.312 1.00 87.81 82 PRO A C 1
ATOM 641 O O . PRO A 1 82 ? -17.322 -18.183 11.350 1.00 87.81 82 PRO A O 1
ATOM 644 N N . THR A 1 83 ? -15.427 -19.232 10.768 1.00 85.50 83 THR A N 1
ATOM 645 C CA . THR A 1 83 ? -14.874 -18.099 10.022 1.00 85.50 83 THR A CA 1
ATOM 646 C C . THR A 1 83 ? -14.751 -18.465 8.545 1.00 85.50 83 THR A C 1
ATOM 648 O O . THR A 1 83 ? -14.787 -19.641 8.178 1.00 85.50 83 THR A O 1
ATOM 651 N N . ARG A 1 84 ? -14.607 -17.460 7.675 1.00 81.31 84 ARG A N 1
ATOM 652 C CA . ARG A 1 84 ? -14.452 -17.686 6.227 1.00 81.31 84 ARG A CA 1
ATOM 653 C C . ARG A 1 84 ? -13.143 -18.416 5.883 1.00 81.31 84 ARG A C 1
ATOM 655 O O . ARG A 1 84 ? -13.065 -19.093 4.859 1.00 81.31 84 ARG A O 1
ATOM 662 N N . TYR A 1 85 ? -12.147 -18.331 6.762 1.00 82.19 85 TYR A N 1
ATOM 663 C CA . TYR A 1 85 ? -10.789 -18.800 6.519 1.00 82.19 85 TYR A CA 1
ATOM 664 C C . TYR A 1 85 ? -10.659 -20.322 6.596 1.00 82.19 85 TYR A C 1
ATOM 666 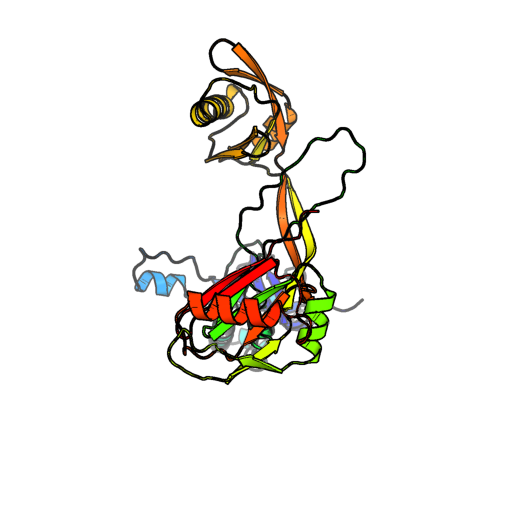O O . TYR A 1 85 ? -11.221 -20.990 7.469 1.00 82.19 85 TYR A O 1
ATOM 674 N N . SER A 1 86 ? -9.864 -20.866 5.683 1.00 82.75 86 SER A N 1
ATOM 675 C CA . SER A 1 86 ? -9.365 -22.239 5.722 1.00 82.75 86 SER A CA 1
ATOM 676 C C . SER A 1 86 ? -7.849 -22.195 5.739 1.00 82.75 86 SER A C 1
ATOM 678 O O . SER A 1 86 ? -7.248 -21.381 5.047 1.00 82.75 86 SER A O 1
ATOM 680 N N . VAL A 1 87 ? -7.253 -23.062 6.544 1.00 79.38 87 VAL A N 1
ATOM 681 C CA . VAL A 1 87 ? -5.811 -23.257 6.610 1.00 79.38 87 VAL A CA 1
ATOM 682 C C . VAL A 1 87 ? -5.579 -24.746 6.454 1.00 79.38 87 VAL A C 1
ATOM 684 O O . VAL A 1 87 ? -6.123 -25.539 7.229 1.00 79.38 87 VAL A O 1
ATOM 687 N N . ASP A 1 88 ? -4.787 -25.114 5.455 1.00 71.69 88 ASP A N 1
ATOM 688 C CA . ASP A 1 88 ? -4.362 -26.493 5.295 1.00 71.69 88 ASP A CA 1
ATOM 689 C C . ASP A 1 88 ? -3.202 -26.750 6.258 1.00 71.69 88 ASP A C 1
ATOM 691 O O . ASP A 1 88 ? -2.098 -26.230 6.093 1.00 71.69 88 ASP A O 1
ATOM 695 N N . ILE A 1 89 ? -3.498 -27.449 7.353 1.00 70.62 89 ILE A N 1
ATOM 696 C CA . ILE A 1 89 ? -2.487 -27.831 8.333 1.00 70.62 89 ILE A CA 1
ATOM 697 C C . ILE A 1 89 ? -2.222 -29.317 8.129 1.00 70.62 89 ILE A C 1
ATOM 699 O O . ILE A 1 89 ? -3.143 -30.107 8.373 1.00 70.62 89 ILE A O 1
ATOM 703 N N . PRO A 1 90 ? -0.991 -29.717 7.763 1.00 68.44 90 PRO A N 1
ATOM 704 C CA . PRO A 1 90 ? -0.598 -31.115 7.778 1.00 68.44 90 PRO A CA 1
ATOM 705 C C . PRO A 1 90 ? -0.552 -31.571 9.241 1.00 68.44 90 PRO A C 1
ATOM 707 O O . PRO A 1 90 ? 0.448 -31.429 9.939 1.00 68.44 90 PRO A O 1
ATOM 710 N N . LEU A 1 91 ? -1.699 -32.017 9.748 1.00 68.38 91 LEU A N 1
ATOM 711 C CA . LEU A 1 91 ? -1.830 -32.674 11.038 1.00 68.38 91 LEU A CA 1
ATOM 712 C C . LEU A 1 91 ? -2.047 -34.152 10.777 1.00 68.38 91 LEU A C 1
ATOM 714 O O . LEU A 1 91 ? -3.048 -34.542 10.166 1.00 68.38 91 LEU A O 1
ATOM 718 N N . ASP A 1 92 ? -1.151 -34.972 11.314 1.00 70.62 92 ASP A N 1
ATOM 719 C CA . ASP A 1 92 ? -1.321 -36.413 11.310 1.00 70.62 92 ASP A CA 1
ATOM 720 C C . ASP A 1 92 ? -2.588 -36.785 12.085 1.00 70.62 92 ASP A C 1
ATOM 722 O O . ASP A 1 92 ? -2.660 -36.739 13.320 1.00 70.62 92 ASP A O 1
ATOM 726 N N . LYS A 1 93 ? -3.621 -37.179 11.334 1.00 69.56 93 LYS A N 1
ATOM 727 C CA . LYS A 1 93 ? -4.931 -37.595 11.861 1.00 69.56 93 LYS A CA 1
ATOM 728 C C . LYS A 1 93 ? -4.826 -38.813 12.791 1.00 69.56 93 LYS A C 1
ATOM 730 O O . LYS A 1 93 ? -5.739 -39.063 13.574 1.00 69.56 93 LYS A O 1
ATOM 735 N N . THR A 1 94 ? -3.716 -39.550 12.718 1.00 68.12 94 THR A N 1
ATOM 736 C CA . THR A 1 94 ? -3.367 -40.671 13.602 1.00 68.12 94 THR A CA 1
ATOM 737 C C . THR A 1 94 ? -2.916 -40.194 14.986 1.00 68.12 94 THR A C 1
ATOM 739 O O . THR A 1 94 ? -3.269 -40.804 15.993 1.00 68.12 94 THR A O 1
ATOM 742 N N . VAL A 1 95 ? -2.184 -39.077 15.059 1.00 70.06 95 VAL A N 1
ATOM 743 C CA . VAL A 1 95 ? -1.635 -38.515 16.304 1.00 70.06 95 VAL A CA 1
ATOM 744 C C . VAL A 1 95 ? -2.653 -37.616 17.009 1.00 70.06 95 VAL A C 1
ATOM 746 O O . VAL A 1 95 ? -2.709 -37.588 18.240 1.00 70.06 95 VAL A O 1
ATOM 749 N N . VAL A 1 96 ? -3.486 -36.895 16.251 1.00 73.56 96 VAL A N 1
ATOM 750 C CA . VAL A 1 96 ? -4.512 -35.983 16.782 1.00 73.56 96 VAL A CA 1
ATOM 751 C C . VAL A 1 96 ? -5.905 -36.596 16.605 1.00 73.56 96 VAL A C 1
ATOM 753 O O . VAL A 1 96 ? -6.671 -36.208 15.726 1.00 73.56 96 VAL A O 1
ATOM 756 N N . ASN A 1 97 ? -6.244 -37.555 17.472 1.00 79.44 97 ASN A N 1
ATOM 757 C CA . ASN A 1 97 ? -7.537 -38.251 17.468 1.00 79.44 97 ASN A CA 1
ATOM 758 C C . ASN A 1 97 ? -8.299 -38.096 18.805 1.00 79.44 97 ASN A C 1
ATOM 760 O O . ASN A 1 97 ? -7.814 -37.478 19.754 1.00 79.44 97 ASN A O 1
ATOM 764 N N . LYS A 1 98 ? -9.516 -38.644 18.901 1.00 78.00 98 LYS A N 1
ATOM 765 C CA . LYS A 1 98 ? -10.342 -38.636 20.122 1.00 78.00 98 LYS A CA 1
ATOM 766 C C . LYS A 1 98 ? -9.700 -39.407 21.286 1.00 78.00 98 LYS A C 1
ATOM 768 O O . LYS A 1 98 ? -9.852 -39.000 22.435 1.00 78.00 98 LYS A O 1
ATOM 773 N N . ASP A 1 99 ? -8.929 -40.454 21.012 1.00 78.50 99 ASP A N 1
ATOM 774 C CA . ASP A 1 99 ? -8.319 -41.301 22.055 1.00 78.50 99 ASP A CA 1
ATOM 775 C C . ASP A 1 99 ? -7.203 -40.597 22.837 1.00 78.50 99 ASP A C 1
ATOM 777 O O . ASP A 1 99 ? -6.875 -40.963 23.963 1.00 78.50 99 ASP A O 1
ATOM 781 N N . VAL A 1 100 ? -6.702 -39.485 22.295 1.00 78.62 100 VAL A N 1
ATOM 782 C CA . VAL A 1 100 ? -5.719 -38.594 22.923 1.00 78.62 100 VAL A CA 1
ATOM 783 C C . VAL A 1 100 ? -6.196 -38.057 24.279 1.00 78.62 100 VAL A C 1
ATOM 785 O O . VAL A 1 100 ? -5.381 -37.634 25.099 1.00 78.62 100 VAL A O 1
ATOM 788 N N . PHE A 1 101 ? -7.508 -38.036 24.535 1.00 78.88 101 PHE A N 1
ATOM 789 C CA . PHE A 1 101 ? -8.057 -37.568 25.809 1.00 78.88 101 PHE A CA 1
ATOM 790 C C . PHE A 1 101 ? -8.082 -38.629 26.914 1.00 78.88 101 PHE A C 1
ATOM 792 O O . PHE A 1 101 ? -8.294 -38.233 28.059 1.00 78.88 101 PHE A O 1
ATOM 799 N N . ARG A 1 102 ? -7.852 -39.914 26.601 1.00 82.56 102 ARG A N 1
ATOM 800 C CA . ARG A 1 102 ? -7.815 -41.002 27.593 1.00 82.56 102 ARG A CA 1
ATOM 801 C C . ARG A 1 102 ? -6.535 -40.939 28.428 1.00 82.56 102 ARG A C 1
ATOM 803 O O . ARG A 1 102 ? -6.616 -40.900 29.650 1.00 82.56 102 ARG A O 1
ATOM 810 N N . ASP A 1 103 ? -5.385 -40.765 27.769 1.00 86.75 103 ASP A N 1
ATOM 811 C CA . ASP A 1 103 ? -4.081 -40.691 28.436 1.00 86.75 103 ASP A CA 1
ATOM 812 C C . ASP A 1 103 ? -3.458 -39.283 28.430 1.00 86.75 103 ASP A C 1
ATOM 814 O O . ASP A 1 103 ? -3.269 -38.666 27.370 1.00 86.75 103 ASP A O 1
ATOM 818 N N . PRO A 1 104 ? -3.004 -38.770 29.592 1.00 85.31 104 PRO A N 1
ATOM 819 C CA . PRO A 1 104 ? -2.297 -37.492 29.670 1.00 85.31 104 PRO A CA 1
ATOM 820 C C . PRO A 1 104 ? -1.018 -37.427 28.819 1.00 85.31 104 PRO A C 1
ATOM 822 O O . PRO A 1 104 ? -0.648 -36.341 28.359 1.00 85.31 104 PRO A O 1
ATOM 825 N N . ALA A 1 105 ? -0.337 -38.558 28.606 1.00 86.12 105 ALA A N 1
ATOM 826 C CA . ALA A 1 105 ? 0.876 -38.642 27.793 1.00 86.12 105 ALA A CA 1
ATOM 827 C C . ALA A 1 105 ? 0.580 -38.426 26.299 1.00 86.12 105 ALA A C 1
ATOM 829 O O . ALA A 1 105 ? 1.216 -37.579 25.662 1.00 86.12 105 ALA A O 1
ATOM 830 N N . LEU A 1 106 ? -0.452 -39.090 25.767 1.00 85.62 106 LEU A N 1
ATOM 831 C CA . LEU A 1 106 ? -0.911 -38.912 24.385 1.00 85.62 106 LEU A CA 1
ATOM 832 C C . LEU A 1 106 ? -1.364 -37.469 24.143 1.00 85.62 106 LEU A C 1
ATOM 834 O O . LEU A 1 106 ? -0.980 -36.844 23.153 1.00 85.62 106 LEU A O 1
ATOM 838 N N . LYS A 1 107 ? -2.062 -36.871 25.115 1.00 84.38 107 LYS A N 1
ATOM 839 C CA . LYS A 1 107 ? -2.441 -35.450 25.084 1.00 84.38 107 LYS A CA 1
ATOM 840 C C . LYS A 1 107 ? -1.254 -34.498 24.999 1.00 84.38 107 LYS A C 1
ATOM 842 O O . LYS A 1 107 ? -1.357 -33.440 24.374 1.00 84.38 107 LYS A O 1
ATOM 847 N N . ARG A 1 108 ? -0.127 -34.828 25.636 1.00 86.19 108 ARG A N 1
ATOM 848 C CA . ARG A 1 108 ? 1.110 -34.039 25.521 1.00 86.19 108 ARG A CA 1
ATOM 849 C C . ARG A 1 108 ? 1.748 -34.203 24.142 1.00 86.19 108 ARG A C 1
ATOM 851 O O . ARG A 1 108 ? 2.214 -33.196 23.611 1.00 86.19 108 ARG A O 1
ATOM 858 N N . LYS A 1 109 ? 1.723 -35.409 23.560 1.00 87.62 109 LYS A N 1
ATOM 859 C CA . LYS A 1 109 ? 2.221 -35.678 22.200 1.00 87.62 109 LYS A CA 1
ATOM 860 C C . LYS A 1 109 ? 1.423 -34.896 21.152 1.00 87.62 109 LYS A C 1
ATOM 862 O O . LYS A 1 109 ? 2.007 -34.083 20.449 1.00 87.62 109 LYS A O 1
ATOM 867 N N . ALA A 1 110 ? 0.094 -34.997 21.163 1.00 86.69 110 ALA A N 1
ATOM 868 C CA . ALA A 1 110 ? -0.771 -34.264 20.232 1.00 86.69 110 ALA A CA 1
ATOM 869 C C . ALA A 1 110 ? -0.641 -32.733 20.346 1.00 86.69 110 ALA A C 1
ATOM 871 O O . ALA A 1 110 ? -0.735 -32.012 19.358 1.00 86.69 110 ALA A O 1
ATOM 872 N N . ARG A 1 111 ? -0.400 -32.201 21.554 1.00 87.94 111 ARG A N 1
ATOM 873 C CA . ARG A 1 111 ? -0.113 -30.767 21.733 1.00 87.94 111 ARG A CA 1
ATOM 874 C C . ARG A 1 111 ? 1.237 -30.367 21.150 1.00 87.94 111 ARG A C 1
ATOM 876 O O . ARG A 1 111 ? 1.355 -29.246 20.665 1.00 87.94 111 ARG A O 1
ATOM 883 N N . ARG A 1 112 ? 2.252 -31.228 21.249 1.00 86.88 112 ARG A N 1
ATOM 884 C CA . ARG A 1 112 ? 3.576 -30.969 20.674 1.00 86.88 112 ARG A CA 1
ATOM 885 C C . ARG A 1 112 ? 3.487 -30.913 19.155 1.00 86.88 112 ARG A C 1
ATOM 887 O O . ARG A 1 112 ? 3.879 -29.896 18.603 1.00 86.88 112 ARG A O 1
ATOM 894 N N . GLU A 1 113 ? 2.823 -31.903 18.569 1.00 85.75 113 GLU A N 1
ATOM 895 C CA . GLU A 1 113 ? 2.520 -31.970 17.139 1.00 85.75 113 GLU A CA 1
ATOM 896 C C . GLU A 1 113 ? 1.810 -30.699 16.667 1.00 85.75 113 GLU A C 1
ATOM 898 O O . GLU A 1 113 ? 2.340 -29.922 15.883 1.00 85.75 113 GLU A O 1
ATOM 903 N N . ALA A 1 114 ? 0.665 -30.378 17.283 1.00 84.62 114 ALA A N 1
ATOM 904 C CA . ALA A 1 114 ? -0.088 -29.181 16.932 1.00 84.62 114 ALA A CA 1
ATOM 905 C C . ALA A 1 114 ? 0.751 -27.904 17.095 1.00 84.62 114 ALA A C 1
ATOM 907 O O . ALA A 1 114 ? 0.621 -26.969 16.315 1.00 84.62 114 ALA A O 1
ATOM 908 N N . LYS A 1 115 ? 1.623 -27.834 18.111 1.00 84.94 115 LYS A N 1
ATOM 909 C CA . LYS A 1 115 ? 2.511 -26.682 18.301 1.00 84.94 115 LYS A CA 1
ATOM 910 C C . LYS A 1 115 ? 3.505 -26.559 17.146 1.00 84.94 115 LYS A C 1
ATOM 912 O O . LYS A 1 115 ? 3.731 -25.434 16.719 1.00 84.94 115 LYS A O 1
ATOM 917 N N . GLU A 1 116 ? 4.100 -27.656 16.697 1.00 83.00 116 GLU A N 1
ATOM 918 C CA . GLU A 1 116 ? 5.042 -27.670 15.574 1.00 83.00 116 GLU A CA 1
ATOM 919 C C . GLU A 1 116 ? 4.338 -27.217 14.294 1.00 83.00 116 GLU A C 1
ATOM 921 O O . GLU A 1 116 ? 4.767 -26.233 13.693 1.00 83.00 116 GLU A O 1
ATOM 926 N N . SER A 1 117 ? 3.159 -27.759 13.988 1.00 79.81 117 SER A N 1
ATOM 927 C CA . SER A 1 117 ? 2.372 -27.305 12.835 1.00 79.81 117 SER A CA 1
ATOM 928 C C . SER A 1 117 ? 1.985 -25.820 12.934 1.00 79.81 117 SER A C 1
ATOM 930 O O . SER A 1 117 ? 2.075 -25.081 11.957 1.00 79.81 117 SER A O 1
ATOM 932 N N . PHE A 1 118 ? 1.634 -25.322 14.129 1.00 79.94 118 PHE A N 1
ATOM 933 C CA . PHE A 1 118 ? 1.332 -23.898 14.343 1.00 79.94 118 PHE A CA 1
ATOM 934 C C . PHE A 1 118 ? 2.558 -22.978 14.260 1.00 79.94 118 PHE A C 1
ATOM 936 O O . PHE A 1 118 ? 2.394 -21.777 14.043 1.00 79.94 118 PHE A O 1
ATOM 943 N N . VAL A 1 119 ? 3.780 -23.494 14.428 1.00 73.19 119 VAL A N 1
ATOM 944 C CA . VAL A 1 119 ? 5.016 -22.721 14.221 1.00 73.19 119 VAL A CA 1
ATOM 945 C C . VAL A 1 119 ? 5.264 -22.479 12.735 1.00 73.19 119 VAL A C 1
ATOM 947 O O . VAL A 1 119 ? 5.784 -21.418 12.402 1.00 73.19 119 VAL A O 1
ATOM 950 N N . HIS A 1 120 ? 4.823 -23.370 11.852 1.00 66.12 120 HIS A N 1
ATOM 951 C CA . HIS A 1 120 ? 4.957 -23.196 10.403 1.00 66.12 120 HIS A CA 1
ATOM 952 C C . HIS A 1 120 ? 3.841 -22.349 9.769 1.00 66.12 120 HIS A C 1
ATOM 954 O O . HIS A 1 120 ? 3.942 -21.986 8.604 1.00 66.12 120 HIS A O 1
ATOM 960 N N . LEU A 1 121 ? 2.807 -21.963 10.529 1.00 65.06 121 LEU A N 1
ATOM 961 C CA . LEU A 1 121 ? 1.718 -21.137 9.997 1.00 65.06 121 LEU A CA 1
ATOM 962 C C . LEU A 1 121 ? 2.116 -19.682 9.688 1.00 65.06 121 LEU A C 1
ATOM 964 O O . LEU A 1 121 ? 3.011 -19.138 10.350 1.00 65.06 121 LEU A O 1
ATOM 968 N N . PRO A 1 122 ? 1.390 -19.009 8.772 1.00 58.00 122 PRO A N 1
ATOM 969 C CA . PRO A 1 122 ? 1.543 -17.579 8.516 1.00 58.00 122 PRO A CA 1
ATOM 970 C C . PRO A 1 122 ? 1.445 -16.748 9.804 1.00 58.00 122 PRO A C 1
ATOM 972 O O . PRO A 1 122 ? 0.670 -17.067 10.713 1.00 58.00 122 PRO A O 1
ATOM 975 N N . GLU A 1 123 ? 2.221 -15.662 9.899 1.00 56.84 123 GLU A N 1
ATOM 976 C CA . GLU A 1 123 ? 2.212 -14.775 11.077 1.00 56.84 123 GLU A CA 1
ATOM 977 C C . GLU A 1 123 ? 0.824 -14.190 11.371 1.00 56.84 123 GLU A C 1
ATOM 979 O O . GLU A 1 123 ? 0.453 -14.056 12.536 1.00 56.84 123 GLU A O 1
ATOM 984 N N . GLU A 1 124 ? 0.011 -13.968 10.341 1.00 54.75 124 GLU A N 1
ATOM 985 C CA . GLU A 1 124 ? -1.374 -13.487 10.423 1.00 54.75 124 GLU A CA 1
ATOM 986 C C . GLU A 1 124 ? -2.270 -14.371 11.315 1.00 54.75 124 GLU A C 1
ATOM 988 O O . GLU A 1 124 ? -3.113 -13.883 12.074 1.00 54.75 124 GLU A O 1
ATOM 993 N N . PHE A 1 125 ? -2.044 -15.691 11.309 1.00 54.44 125 PHE A N 1
ATOM 994 C CA . PHE A 1 125 ? -2.770 -16.628 12.173 1.00 54.44 125 PHE A CA 1
ATOM 995 C C . PHE A 1 125 ? -2.273 -16.584 13.626 1.00 54.44 125 PHE A C 1
ATOM 997 O O . PHE A 1 125 ? -3.009 -16.874 14.576 1.00 54.44 125 PHE A O 1
ATOM 1004 N N . LYS A 1 126 ? -1.002 -16.214 13.805 1.00 54.06 126 LYS A N 1
ATOM 1005 C CA . LYS A 1 126 ? -0.314 -16.174 15.094 1.00 54.06 126 LYS A CA 1
ATOM 1006 C C . LYS A 1 126 ? -0.543 -14.858 15.840 1.00 54.06 126 LYS A C 1
ATOM 1008 O O . LYS A 1 126 ? -0.398 -14.847 17.058 1.00 54.06 126 LYS A O 1
ATOM 1013 N N . LEU A 1 127 ? -0.922 -13.761 15.188 1.00 53.69 127 LEU A N 1
ATOM 1014 C CA . LEU A 1 127 ? -1.312 -12.547 15.903 1.00 53.69 127 LEU A CA 1
ATOM 1015 C C . LEU A 1 127 ? -2.746 -12.694 16.442 1.00 53.69 127 LEU A C 1
ATOM 1017 O O . LEU A 1 127 ? -3.727 -12.793 15.704 1.00 53.69 127 LEU A O 1
ATOM 1021 N N . GLY A 1 128 ? -2.870 -12.721 17.771 1.00 44.59 128 GLY A N 1
ATOM 1022 C CA . GLY A 1 128 ? -4.133 -12.850 18.508 1.00 44.59 128 GLY A CA 1
ATOM 1023 C C . GLY A 1 128 ? -5.043 -11.618 18.456 1.00 44.59 128 GLY A C 1
ATOM 1024 O O . GLY A 1 128 ? -5.784 -11.393 19.409 1.00 44.59 128 GLY A O 1
ATOM 1025 N N . ASN A 1 129 ? -4.972 -10.818 17.392 1.00 43.84 129 ASN A N 1
ATOM 1026 C CA . ASN A 1 129 ? -5.884 -9.704 17.179 1.00 43.84 129 ASN A CA 1
ATOM 1027 C C . ASN A 1 129 ? -7.272 -10.264 16.819 1.00 43.84 129 ASN A C 1
ATOM 1029 O O . ASN A 1 129 ? -7.398 -11.156 15.972 1.00 43.84 129 ASN A O 1
ATOM 1033 N N . SER A 1 130 ? -8.303 -9.759 17.502 1.00 37.12 130 SER A N 1
ATOM 1034 C CA . SER A 1 130 ? -9.727 -10.037 17.253 1.00 37.12 130 SER A CA 1
ATOM 1035 C C . SER A 1 130 ? -10.229 -9.437 15.938 1.00 37.12 130 SER A C 1
ATOM 1037 O O . SER A 1 130 ? -11.302 -9.804 15.472 1.00 37.12 130 SER A O 1
ATOM 1039 N N . ALA A 1 131 ? -9.438 -8.568 15.313 1.00 32.53 131 ALA A N 1
ATOM 1040 C CA . ALA A 1 131 ? -9.599 -8.189 13.926 1.00 32.53 131 ALA A CA 1
ATOM 1041 C C . ALA A 1 131 ? -8.883 -9.229 13.055 1.00 32.53 131 ALA A C 1
ATOM 1043 O O . ALA A 1 131 ? -7.668 -9.425 13.163 1.00 32.53 131 ALA A O 1
ATOM 1044 N N . LEU A 1 132 ? -9.637 -9.911 12.197 1.00 33.66 132 LEU A N 1
ATOM 1045 C CA . LEU A 1 132 ? -9.097 -10.583 11.020 1.00 33.66 132 LEU A CA 1
ATOM 1046 C C . LEU A 1 132 ? -8.590 -9.508 10.054 1.00 33.66 132 LEU A C 1
ATOM 1048 O O . LEU A 1 132 ? -9.210 -9.216 9.043 1.00 33.66 132 LEU A O 1
ATOM 1052 N N . VAL A 1 133 ? -7.469 -8.891 10.416 1.00 28.50 133 VAL A N 1
ATOM 1053 C CA . VAL A 1 133 ? -6.606 -8.188 9.477 1.00 28.50 133 VAL A CA 1
ATOM 1054 C C . VAL A 1 133 ? -5.762 -9.284 8.845 1.00 28.50 133 VAL A C 1
ATOM 1056 O O . VAL A 1 133 ? -4.779 -9.738 9.431 1.00 28.50 133 VAL A O 1
ATOM 1059 N N . MET A 1 134 ? -6.223 -9.788 7.702 1.00 24.02 134 MET A N 1
ATOM 1060 C CA . MET A 1 134 ? -5.315 -10.423 6.756 1.00 24.02 134 MET A CA 1
ATOM 1061 C C . MET A 1 134 ? -4.529 -9.280 6.130 1.00 24.02 134 MET A C 1
ATOM 1063 O O . MET A 1 134 ? -5.066 -8.527 5.322 1.00 24.02 134 MET A O 1
ATOM 1067 N N . THR A 1 135 ? -3.282 -9.116 6.544 1.00 31.95 135 THR A N 1
ATOM 1068 C CA . THR A 1 135 ? -2.302 -8.386 5.751 1.00 31.95 135 THR A CA 1
ATOM 1069 C C . THR A 1 135 ? -1.130 -9.311 5.456 1.00 31.95 135 THR A C 1
ATOM 1071 O O . THR A 1 135 ? -0.343 -9.661 6.333 1.00 31.95 135 THR A O 1
ATOM 1074 N N . ALA A 1 136 ? -1.020 -9.616 4.162 1.00 33.22 136 ALA A N 1
ATOM 1075 C CA . ALA A 1 136 ? 0.228 -9.583 3.408 1.00 33.22 136 ALA A CA 1
ATOM 1076 C C . ALA A 1 136 ? 1.231 -10.751 3.495 1.00 33.22 136 ALA A C 1
ATOM 1078 O O . ALA A 1 136 ? 2.415 -10.519 3.265 1.00 33.22 136 ALA A O 1
ATOM 1079 N N . LYS A 1 137 ? 0.823 -12.007 3.715 1.00 30.28 137 LYS A N 1
ATOM 1080 C CA . LYS A 1 137 ? 1.726 -13.164 3.505 1.00 30.28 137 LYS A CA 1
ATOM 1081 C C . LYS A 1 137 ? 1.155 -14.339 2.716 1.00 30.28 137 LYS A C 1
ATOM 1083 O O . LYS A 1 137 ? 1.940 -15.136 2.214 1.00 30.28 137 LYS A O 1
ATOM 1088 N N . CYS A 1 138 ? -0.159 -14.434 2.507 1.00 32.28 138 CYS A N 1
ATOM 1089 C CA . CYS A 1 138 ? -0.720 -15.503 1.661 1.00 32.28 138 CYS A CA 1
ATOM 1090 C C . CYS A 1 138 ? -0.561 -15.254 0.144 1.00 32.28 138 CYS A C 1
ATOM 1092 O O . CYS A 1 138 ? -0.695 -16.190 -0.631 1.00 32.28 138 CYS A O 1
ATOM 1094 N N . LEU A 1 139 ? -0.206 -14.034 -0.278 1.00 32.16 139 LEU A N 1
ATOM 1095 C CA . LEU A 1 139 ? 0.120 -13.728 -1.679 1.00 32.16 139 LEU A CA 1
ATOM 1096 C C . LEU A 1 139 ? 1.583 -14.046 -2.043 1.00 32.16 139 LEU A C 1
ATOM 1098 O O . LEU A 1 139 ? 1.900 -14.199 -3.215 1.00 32.16 139 LEU A O 1
ATOM 1102 N N . GLN A 1 140 ? 2.492 -14.201 -1.073 1.00 34.88 140 GLN A N 1
ATOM 1103 C CA . GLN A 1 140 ? 3.923 -14.351 -1.379 1.00 34.88 140 GLN A CA 1
ATOM 1104 C C . GLN A 1 140 ? 4.297 -15.705 -2.003 1.00 34.88 140 GLN A C 1
ATOM 1106 O O . GLN A 1 140 ? 5.272 -15.757 -2.743 1.00 34.88 140 GLN A O 1
ATOM 1111 N N . GLN A 1 141 ? 3.517 -16.772 -1.791 1.00 35.34 141 GLN A N 1
ATOM 1112 C CA . GLN A 1 141 ? 3.777 -18.070 -2.440 1.00 35.34 141 GLN A CA 1
ATOM 1113 C C . GLN A 1 141 ? 3.187 -18.192 -3.856 1.00 35.34 141 GLN A C 1
ATOM 1115 O O . GLN A 1 141 ? 3.621 -19.059 -4.609 1.00 35.34 141 GLN A O 1
ATOM 1120 N N . GLU A 1 142 ? 2.264 -17.311 -4.257 1.00 29.89 142 GLU A N 1
ATOM 1121 C CA . GLU A 1 142 ? 1.804 -17.210 -5.656 1.00 29.89 142 GLU A CA 1
ATOM 1122 C C . GLU A 1 142 ? 2.560 -16.125 -6.444 1.00 29.89 142 GLU A C 1
ATOM 1124 O O . GLU A 1 142 ? 2.755 -16.276 -7.649 1.00 29.89 142 GLU A O 1
ATOM 1129 N N . ILE A 1 143 ? 3.089 -15.097 -5.768 1.00 32.62 143 ILE A N 1
ATOM 1130 C CA . ILE A 1 143 ? 3.944 -14.053 -6.368 1.00 32.62 143 ILE A CA 1
ATOM 1131 C C . ILE A 1 143 ? 5.334 -14.590 -6.757 1.00 32.62 143 ILE A C 1
ATOM 1133 O O . ILE A 1 143 ? 5.958 -14.076 -7.678 1.00 32.62 143 ILE A O 1
ATOM 1137 N N . GLU A 1 144 ? 5.825 -15.668 -6.142 1.00 31.52 144 GLU A N 1
ATOM 1138 C CA . GLU A 1 144 ? 7.102 -16.278 -6.556 1.00 31.52 144 GLU A CA 1
ATOM 1139 C C . GLU A 1 144 ? 7.010 -16.995 -7.918 1.00 31.52 144 GLU A C 1
ATOM 1141 O O . GLU A 1 144 ? 8.028 -17.252 -8.559 1.00 31.52 144 GLU A O 1
ATOM 1146 N N . LYS A 1 145 ? 5.790 -17.273 -8.401 1.00 31.92 145 LYS A N 1
ATOM 1147 C CA . LYS A 1 145 ? 5.560 -17.922 -9.699 1.00 31.92 145 LYS A CA 1
ATOM 1148 C C . LYS A 1 145 ? 5.398 -16.931 -10.858 1.00 31.92 145 LYS A C 1
ATOM 1150 O O . LYS A 1 145 ? 5.557 -17.327 -12.010 1.00 31.92 145 LYS A O 1
ATOM 1155 N N . TYR A 1 146 ? 5.152 -15.653 -10.568 1.00 30.27 146 TYR A N 1
ATOM 1156 C CA . TYR A 1 146 ? 5.032 -14.584 -11.559 1.00 30.27 146 TYR A CA 1
ATOM 1157 C C . TYR A 1 146 ? 5.681 -13.312 -11.013 1.00 30.27 146 TYR A C 1
ATOM 1159 O O . TYR A 1 146 ? 5.175 -12.712 -10.070 1.00 30.27 146 TYR A O 1
ATOM 1167 N N . LYS A 1 147 ? 6.816 -12.920 -11.611 1.00 28.31 147 LYS A N 1
ATOM 1168 C CA . LYS A 1 147 ? 7.533 -11.658 -11.362 1.00 28.31 147 LYS A CA 1
ATOM 1169 C C . LYS A 1 147 ? 6.551 -10.515 -11.030 1.00 28.31 147 LYS A C 1
ATOM 1171 O O . LYS A 1 147 ? 5.724 -10.160 -11.859 1.00 28.31 147 LYS A O 1
ATOM 1176 N N . ALA A 1 148 ? 6.679 -10.017 -9.799 1.00 26.00 148 ALA A N 1
ATOM 1177 C CA . ALA A 1 148 ? 5.964 -8.937 -9.112 1.00 26.00 148 ALA A CA 1
ATOM 1178 C C . ALA A 1 148 ? 5.138 -7.938 -9.959 1.00 26.00 148 ALA A C 1
ATOM 1180 O O . ALA A 1 148 ? 5.682 -7.352 -10.894 1.00 26.00 148 ALA A O 1
ATOM 1181 N N . PRO A 1 149 ? 3.926 -7.547 -9.513 1.00 27.78 149 PRO A N 1
ATOM 1182 C CA . PRO A 1 149 ? 3.524 -6.151 -9.577 1.00 27.78 149 PRO A CA 1
ATOM 1183 C C . PRO A 1 149 ? 4.167 -5.377 -8.406 1.00 27.78 149 PRO A C 1
ATOM 1185 O O . PRO A 1 149 ? 4.358 -5.938 -7.319 1.00 27.78 149 PRO A O 1
ATOM 1188 N N . PRO A 1 150 ? 4.526 -4.098 -8.602 1.00 29.77 150 PRO A N 1
ATOM 1189 C CA . PRO A 1 150 ? 5.072 -3.270 -7.538 1.00 29.77 150 PRO A CA 1
ATOM 1190 C C . PRO A 1 150 ? 4.053 -3.190 -6.401 1.00 29.77 150 PRO A C 1
ATOM 1192 O O . PRO A 1 150 ? 2.856 -3.024 -6.633 1.00 29.77 150 PRO A O 1
ATOM 1195 N N . SER A 1 151 ? 4.530 -3.328 -5.164 1.00 29.89 151 SER A N 1
ATOM 1196 C CA . SER A 1 151 ? 3.750 -2.996 -3.975 1.00 29.89 151 SER A CA 1
ATOM 1197 C C . SER A 1 151 ? 3.037 -1.668 -4.200 1.00 29.89 151 SER A C 1
ATOM 1199 O O . SER A 1 151 ? 3.689 -0.697 -4.600 1.00 29.89 151 SER A O 1
ATOM 1201 N N . LEU A 1 152 ? 1.724 -1.641 -3.947 1.00 37.38 152 LEU A N 1
ATOM 1202 C CA . LEU A 1 152 ? 0.946 -0.409 -3.985 1.00 37.38 152 LEU A CA 1
ATOM 1203 C C . LEU A 1 152 ? 1.693 0.649 -3.180 1.00 37.38 152 LEU A C 1
ATOM 1205 O O . LEU A 1 152 ? 2.126 0.344 -2.064 1.00 37.38 152 LEU A O 1
ATOM 1209 N N . PRO A 1 153 ? 1.928 1.842 -3.745 1.00 33.69 153 PRO A N 1
ATOM 1210 C CA . PRO A 1 153 ? 2.688 2.852 -3.044 1.00 33.69 153 PRO A CA 1
ATOM 1211 C C . PRO A 1 153 ? 1.980 3.142 -1.720 1.00 33.69 153 PRO A C 1
ATOM 1213 O O . PRO A 1 153 ? 0.838 3.598 -1.721 1.00 33.69 153 PRO A O 1
ATOM 1216 N N . ASP A 1 154 ? 2.673 2.918 -0.600 1.00 36.44 154 ASP A N 1
ATOM 1217 C CA . ASP A 1 154 ? 2.338 3.490 0.710 1.00 36.44 154 ASP A CA 1
ATOM 1218 C C . ASP A 1 154 ? 2.567 5.012 0.631 1.00 36.44 154 ASP A C 1
ATOM 1220 O O . ASP A 1 154 ? 3.431 5.599 1.281 1.00 36.44 154 ASP A O 1
ATOM 1224 N N . ARG A 1 155 ? 1.834 5.678 -0.260 1.00 39.84 155 ARG A N 1
ATOM 1225 C CA . ARG A 1 155 ? 1.731 7.126 -0.330 1.00 39.84 155 ARG A CA 1
ATOM 1226 C C . ARG A 1 155 ? 0.394 7.498 0.278 1.00 39.84 155 ARG A C 1
ATOM 1228 O O . ARG A 1 155 ? -0.638 6.926 -0.061 1.00 39.84 155 ARG A O 1
ATOM 1235 N N . LYS A 1 156 ? 0.424 8.476 1.184 1.00 34.94 156 LYS A N 1
ATOM 1236 C CA . LYS A 1 156 ? -0.782 9.141 1.672 1.00 34.94 156 LYS A CA 1
ATOM 1237 C C . LYS A 1 156 ? -1.503 9.729 0.456 1.00 34.94 156 LYS A C 1
ATOM 1239 O O . LYS A 1 156 ? -1.047 10.719 -0.107 1.00 34.94 156 LYS A O 1
ATOM 1244 N N . MET A 1 157 ? -2.574 9.076 0.019 1.00 42.12 157 MET A N 1
ATOM 1245 C CA . MET A 1 157 ? -3.466 9.620 -0.998 1.00 42.12 157 MET A CA 1
ATOM 1246 C C . MET A 1 157 ? -4.266 10.738 -0.330 1.00 42.12 157 MET A C 1
ATOM 1248 O O . MET A 1 157 ? -5.045 10.490 0.591 1.00 42.12 157 MET A O 1
ATOM 1252 N N . LEU A 1 158 ? -4.020 11.972 -0.755 1.00 35.94 158 LEU A N 1
ATOM 1253 C CA . LEU A 1 158 ? -4.791 13.136 -0.339 1.00 35.94 158 LEU A CA 1
ATOM 1254 C C . LEU A 1 158 ? -5.947 13.279 -1.327 1.00 35.94 158 LEU A C 1
ATOM 1256 O O . LEU A 1 158 ? -5.732 13.546 -2.508 1.00 35.94 158 LEU A O 1
ATOM 1260 N N . PHE A 1 159 ? -7.174 13.055 -0.857 1.00 39.41 159 PHE A N 1
ATOM 1261 C CA . PHE A 1 159 ? -8.366 13.280 -1.669 1.00 39.41 159 PHE A CA 1
ATOM 1262 C C . PHE A 1 159 ? -8.541 14.785 -1.866 1.00 39.41 159 PHE A C 1
ATOM 1264 O O . PHE A 1 159 ? -8.933 15.503 -0.944 1.00 39.41 159 PHE A O 1
ATOM 1271 N N . LYS A 1 160 ? -8.242 15.265 -3.075 1.00 39.59 160 LYS A N 1
ATOM 1272 C CA . LYS A 1 160 ? -8.525 16.639 -3.490 1.00 39.59 160 LYS A CA 1
ATOM 1273 C C . LYS A 1 160 ? -10.013 16.742 -3.822 1.00 39.59 160 LYS A C 1
ATOM 1275 O O . LYS A 1 160 ? -10.427 16.529 -4.955 1.00 39.59 160 LYS A O 1
ATOM 1280 N N . GLY A 1 161 ? -10.840 16.986 -2.810 1.00 40.41 161 GLY A N 1
ATOM 1281 C CA . GLY A 1 161 ? -12.253 17.283 -3.029 1.00 40.41 161 GLY A CA 1
ATOM 1282 C C . GLY A 1 161 ? -12.401 18.690 -3.600 1.00 40.41 161 GLY A C 1
ATOM 1283 O O . GLY A 1 161 ? -12.189 19.659 -2.875 1.00 40.41 161 GLY A O 1
ATOM 1284 N N . HIS A 1 162 ? -12.769 18.814 -4.874 1.00 38.75 162 HIS A N 1
ATOM 1285 C CA . HIS A 1 162 ? -13.301 20.067 -5.405 1.00 38.75 162 HIS A CA 1
ATOM 1286 C C . HIS A 1 162 ? -14.800 20.126 -5.101 1.00 38.75 162 HIS A C 1
ATOM 1288 O O . HIS A 1 162 ? -15.537 19.192 -5.403 1.00 38.75 162 HIS A O 1
ATOM 1294 N N . VAL A 1 163 ? -15.256 21.213 -4.477 1.00 39.94 163 VAL A N 1
ATOM 1295 C CA . VAL A 1 163 ? -16.689 21.488 -4.323 1.00 39.94 163 VAL A CA 1
ATOM 1296 C C . VAL A 1 163 ? -17.133 22.243 -5.572 1.00 39.94 163 VAL A C 1
ATOM 1298 O O . VAL A 1 163 ? -16.875 23.438 -5.690 1.00 39.94 163 VAL A O 1
ATOM 1301 N N . THR A 1 164 ? -17.751 21.544 -6.517 1.00 39.91 164 THR A N 1
ATOM 1302 C CA . THR A 1 164 ? -18.417 22.133 -7.686 1.00 39.91 164 THR A CA 1
ATOM 1303 C C . THR A 1 164 ? -19.933 22.094 -7.485 1.00 39.91 164 THR A C 1
ATOM 1305 O O . THR A 1 164 ? -20.467 21.146 -6.918 1.00 39.91 164 THR A O 1
ATOM 1308 N N . GLU A 1 165 ? -20.644 23.132 -7.931 1.00 43.22 165 GLU A N 1
ATOM 1309 C CA . GLU A 1 165 ? -22.118 23.220 -7.868 1.00 43.22 165 GLU A CA 1
ATOM 1310 C C . GLU A 1 165 ? -22.820 22.415 -8.987 1.00 43.22 165 GLU A C 1
ATOM 1312 O O . GLU A 1 165 ? -24.031 22.518 -9.156 1.00 43.22 165 GLU A O 1
ATOM 1317 N N . ALA A 1 166 ? -22.071 21.617 -9.758 1.00 41.19 166 ALA A N 1
ATOM 1318 C CA . ALA A 1 166 ? -22.563 20.857 -10.907 1.00 41.19 166 ALA A CA 1
ATOM 1319 C C . ALA A 1 166 ? -22.780 19.369 -10.564 1.00 41.19 166 ALA A C 1
ATOM 1321 O O . ALA A 1 166 ? -21.964 18.757 -9.877 1.00 41.19 166 ALA A O 1
ATOM 1322 N N . GLU A 1 167 ? -23.880 18.802 -11.065 1.00 44.12 167 GLU A N 1
ATOM 1323 C CA . GLU A 1 167 ? -24.474 17.510 -10.672 1.00 44.12 167 GLU A CA 1
ATOM 1324 C C . GLU A 1 167 ? -23.718 16.235 -11.116 1.00 44.12 167 GLU A C 1
ATOM 1326 O O . GLU A 1 167 ? -24.158 15.132 -10.792 1.00 44.12 167 GLU A O 1
ATOM 1331 N N . ASP A 1 168 ? -22.554 16.326 -11.761 1.00 41.22 168 ASP A N 1
ATOM 1332 C CA . ASP A 1 168 ? -21.794 15.144 -12.203 1.00 41.22 168 ASP A CA 1
ATOM 1333 C C . ASP A 1 168 ? -20.678 14.768 -11.212 1.00 41.22 168 ASP A C 1
ATOM 1335 O O . ASP A 1 168 ? -19.499 15.061 -11.400 1.00 41.22 168 ASP A O 1
ATOM 1339 N N . VAL A 1 169 ? -21.058 14.112 -10.109 1.00 46.41 169 VAL A N 1
ATOM 1340 C CA . VAL A 1 169 ? -20.193 13.934 -8.919 1.00 46.41 169 VAL A CA 1
ATOM 1341 C C . VAL A 1 169 ? -19.450 12.587 -8.830 1.00 46.41 169 VAL A C 1
ATOM 1343 O O . VAL A 1 169 ? -18.906 12.263 -7.779 1.00 46.41 169 VAL A O 1
ATOM 1346 N N . ASN A 1 170 ? -19.378 11.780 -9.895 1.00 43.91 170 ASN A N 1
ATOM 1347 C CA . ASN A 1 170 ? -18.833 10.409 -9.802 1.00 43.91 170 ASN A CA 1
ATOM 1348 C C . ASN A 1 170 ? -17.631 10.098 -10.714 1.00 43.91 170 ASN A C 1
ATOM 1350 O O . ASN A 1 170 ? -17.373 8.929 -10.999 1.00 43.91 170 ASN A O 1
ATOM 1354 N N . ALA A 1 171 ? -16.864 11.098 -11.152 1.00 46.06 171 ALA A N 1
ATOM 1355 C CA . ALA A 1 171 ? -15.622 10.859 -11.891 1.00 46.06 171 ALA A CA 1
ATOM 1356 C C . ALA A 1 171 ? -14.398 11.063 -10.982 1.00 46.06 171 ALA A C 1
ATOM 1358 O O . ALA A 1 171 ? -13.988 12.187 -10.702 1.00 46.06 171 ALA A O 1
ATOM 1359 N N . LEU A 1 172 ? -13.803 9.965 -10.506 1.00 55.03 172 LEU A N 1
ATOM 1360 C CA . LEU A 1 172 ? -12.475 10.001 -9.896 1.00 55.03 172 LEU A CA 1
ATOM 1361 C C . LEU A 1 172 ? -11.435 10.061 -11.024 1.00 55.03 172 LEU A C 1
ATOM 1363 O O . LEU A 1 172 ? -11.255 9.082 -11.745 1.00 55.03 172 LEU A O 1
ATOM 1367 N N . VAL A 1 173 ? -10.752 11.195 -11.174 1.00 58.84 173 VAL A N 1
ATOM 1368 C CA . VAL A 1 173 ? -9.651 11.340 -12.138 1.00 58.84 173 VAL A CA 1
ATOM 1369 C C . VAL A 1 173 ? -8.361 10.834 -11.491 1.00 58.84 173 VAL A C 1
ATOM 1371 O O . VAL A 1 173 ? -7.951 11.327 -10.438 1.00 58.84 173 VAL A O 1
ATOM 1374 N N . VAL A 1 174 ? -7.729 9.831 -12.101 1.00 65.12 174 VAL A N 1
ATOM 1375 C CA . VAL A 1 174 ? -6.453 9.260 -11.648 1.00 65.12 174 VAL A CA 1
ATOM 1376 C C . VAL A 1 174 ? -5.402 9.566 -12.704 1.00 65.12 174 VAL A C 1
ATOM 1378 O O . VAL A 1 174 ? -5.483 9.012 -13.788 1.00 65.12 174 VAL A O 1
ATOM 1381 N N . ALA A 1 175 ? -4.412 10.394 -12.366 1.00 69.50 175 ALA A N 1
ATOM 1382 C CA . ALA A 1 175 ? -3.251 10.671 -13.215 1.00 69.50 175 ALA A CA 1
ATOM 1383 C C . ALA A 1 175 ? -2.045 9.837 -12.725 1.00 69.50 175 ALA A C 1
ATOM 1385 O O . ALA A 1 175 ? -1.413 10.197 -11.719 1.00 69.50 175 ALA A O 1
ATOM 1386 N N . PRO A 1 176 ? -1.751 8.671 -13.332 1.00 71.19 176 PRO A N 1
ATOM 1387 C CA . PRO A 1 176 ? -0.669 7.806 -12.883 1.00 71.19 176 PRO A CA 1
ATOM 1388 C C . PRO A 1 176 ? 0.703 8.387 -13.251 1.00 71.19 176 PRO A C 1
ATOM 1390 O O . PRO A 1 176 ? 0.950 8.777 -14.383 1.00 71.19 176 PRO A O 1
ATOM 1393 N N . ARG A 1 177 ? 1.636 8.370 -12.293 1.00 78.81 177 ARG A N 1
ATOM 1394 C CA . ARG A 1 177 ? 3.060 8.660 -12.530 1.00 78.81 177 ARG A CA 1
ATOM 1395 C C . ARG A 1 177 ? 3.853 7.371 -12.360 1.00 78.81 177 ARG A C 1
ATOM 1397 O O . ARG A 1 177 ? 4.078 6.933 -11.227 1.00 78.81 177 ARG A O 1
ATOM 1404 N N . VAL A 1 178 ? 4.218 6.732 -13.468 1.00 81.44 178 VAL A N 1
ATOM 1405 C CA . VAL A 1 178 ? 4.850 5.402 -13.473 1.00 81.44 178 VAL A CA 1
ATOM 1406 C C . VAL A 1 178 ? 6.364 5.541 -13.554 1.00 81.44 178 VAL A C 1
ATOM 1408 O O . VAL A 1 178 ? 6.882 6.331 -14.330 1.00 81.44 178 VAL A O 1
ATOM 1411 N N . GLN A 1 179 ? 7.093 4.761 -12.754 1.00 81.31 179 GLN A N 1
ATOM 1412 C CA . GLN A 1 179 ? 8.555 4.763 -12.753 1.00 81.31 179 GLN A CA 1
ATOM 1413 C C . GLN A 1 179 ? 9.091 3.411 -13.224 1.00 81.31 179 GLN A C 1
ATOM 1415 O O . GLN A 1 179 ? 8.675 2.369 -12.713 1.00 81.31 179 GLN A O 1
ATOM 1420 N N . ARG A 1 180 ? 10.035 3.417 -14.171 1.00 79.56 180 ARG A N 1
ATOM 1421 C CA . ARG A 1 180 ? 10.666 2.206 -14.716 1.00 79.56 180 ARG A CA 1
ATOM 1422 C C . ARG A 1 180 ? 12.180 2.294 -14.592 1.00 79.56 180 ARG A C 1
ATOM 1424 O O . ARG A 1 180 ? 12.793 3.244 -15.071 1.00 79.56 180 ARG A O 1
ATOM 1431 N N . ALA A 1 181 ? 12.789 1.283 -13.978 1.00 84.38 181 ALA A N 1
ATOM 1432 C CA . ALA A 1 181 ? 14.240 1.159 -13.954 1.00 84.38 181 ALA A CA 1
ATOM 1433 C C . ALA A 1 181 ? 14.756 0.789 -15.351 1.00 84.38 181 ALA A C 1
ATOM 1435 O O . ALA A 1 181 ? 14.248 -0.141 -15.982 1.00 84.38 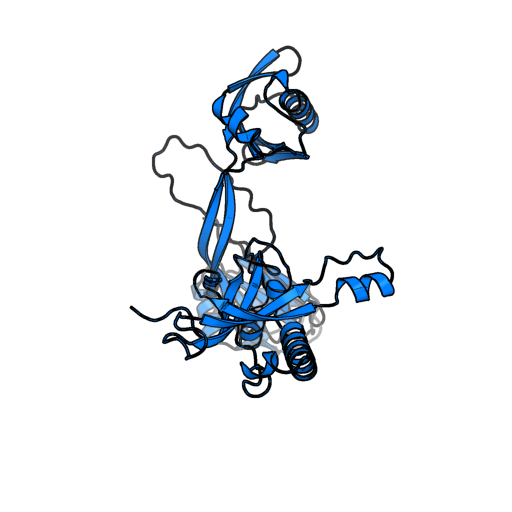181 ALA A O 1
ATOM 1436 N N . LEU A 1 182 ? 15.770 1.511 -15.814 1.00 84.94 182 LEU A N 1
ATOM 1437 C CA . LEU A 1 182 ? 16.442 1.266 -17.081 1.00 84.94 182 LEU A CA 1
ATOM 1438 C C . LEU A 1 182 ? 17.833 0.676 -16.824 1.00 84.94 182 LEU A C 1
ATOM 1440 O O . LEU A 1 182 ? 18.622 1.282 -16.086 1.00 84.94 182 LEU A O 1
ATOM 1444 N N . PRO A 1 183 ? 18.150 -0.493 -17.411 1.00 83.06 183 PRO A N 1
ATOM 1445 C CA . PRO A 1 183 ? 19.488 -1.051 -17.324 1.00 83.06 183 PRO A CA 1
ATOM 1446 C C . PRO A 1 183 ? 20.473 -0.206 -18.141 1.00 83.06 183 PRO A C 1
ATOM 1448 O O . PRO A 1 183 ? 20.108 0.378 -19.161 1.00 83.06 183 PRO A O 1
ATOM 1451 N N . GLY A 1 184 ? 21.731 -0.161 -17.702 1.00 84.06 184 GLY A N 1
ATOM 1452 C CA . GLY A 1 184 ? 22.798 0.502 -18.449 1.00 84.06 184 GLY A CA 1
ATOM 1453 C C . GLY A 1 184 ? 23.006 -0.111 -19.835 1.00 84.06 184 GLY A C 1
ATOM 1454 O O . GLY A 1 184 ? 22.817 -1.314 -20.016 1.00 84.06 184 GLY A O 1
ATOM 1455 N N . GLY A 1 185 ? 23.380 0.720 -20.807 1.00 86.31 185 GLY A N 1
ATOM 1456 C CA . GLY A 1 185 ? 23.429 0.354 -22.226 1.00 86.31 185 GLY A CA 1
ATOM 1457 C C . GLY A 1 185 ? 22.057 0.373 -22.907 1.00 86.31 185 GLY A C 1
ATOM 1458 O O . GLY A 1 185 ? 21.844 -0.346 -23.886 1.00 86.31 185 GLY A O 1
ATOM 1459 N N . SER A 1 186 ? 21.119 1.162 -22.373 1.00 90.38 186 SER A N 1
ATOM 1460 C CA . SER A 1 186 ? 19.769 1.312 -22.925 1.00 90.38 186 SER A CA 1
ATOM 1461 C C . SER A 1 186 ? 19.413 2.780 -23.123 1.00 90.38 186 SER A C 1
ATOM 1463 O O . SER A 1 186 ? 19.864 3.637 -22.362 1.00 90.38 186 SER A O 1
ATOM 1465 N N . ALA A 1 187 ? 18.567 3.067 -24.108 1.00 89.69 187 ALA A N 1
ATOM 1466 C CA . ALA A 1 187 ? 17.990 4.390 -24.313 1.00 89.69 187 ALA A CA 1
ATOM 1467 C C . ALA A 1 187 ? 16.468 4.304 -24.446 1.00 89.69 187 ALA A C 1
ATOM 1469 O O . ALA A 1 187 ? 15.946 3.351 -25.016 1.00 89.69 187 ALA A O 1
ATOM 1470 N N . LEU A 1 188 ? 15.756 5.291 -23.916 1.00 91.25 188 LEU A N 1
ATOM 1471 C CA . LEU A 1 188 ? 14.349 5.520 -24.223 1.00 91.25 188 LEU A CA 1
ATOM 1472 C C . LEU A 1 188 ? 14.234 6.631 -25.247 1.00 91.25 188 LEU A C 1
ATOM 1474 O O . LEU A 1 188 ? 14.919 7.646 -25.132 1.00 91.25 188 LEU A O 1
ATOM 1478 N N . LEU A 1 189 ? 13.347 6.426 -26.206 1.00 90.81 189 LEU A N 1
ATOM 1479 C CA . LEU A 1 189 ? 13.105 7.359 -27.283 1.00 90.81 189 LEU A CA 1
ATOM 1480 C C . LEU A 1 189 ? 11.599 7.563 -27.421 1.00 90.81 189 LEU A C 1
ATOM 1482 O O . LEU A 1 189 ? 10.879 6.606 -27.702 1.00 90.81 189 LEU A O 1
ATOM 1486 N N . THR A 1 190 ? 11.132 8.780 -27.174 1.00 90.31 190 THR A N 1
ATOM 1487 C CA . THR A 1 190 ? 9.731 9.181 -27.317 1.00 90.31 190 THR A CA 1
ATOM 1488 C C . THR A 1 190 ? 9.595 10.045 -28.559 1.00 90.31 190 THR A C 1
ATOM 1490 O O . THR A 1 190 ? 10.375 10.973 -28.758 1.00 90.31 190 THR A O 1
ATOM 1493 N N . PHE A 1 191 ? 8.614 9.722 -29.393 1.00 90.38 191 PHE A N 1
ATOM 1494 C CA . PHE A 1 191 ? 8.297 10.443 -30.620 1.00 90.38 191 PHE A CA 1
ATOM 1495 C C . PHE A 1 191 ? 7.010 11.239 -30.458 1.00 90.38 191 PHE A C 1
ATOM 1497 O O . PHE A 1 191 ? 6.117 10.819 -29.720 1.00 90.38 191 PHE A O 1
ATOM 1504 N N . GLU A 1 192 ? 6.877 12.330 -31.206 1.00 89.38 192 GLU A N 1
ATOM 1505 C CA . GLU A 1 192 ? 5.609 13.063 -31.269 1.00 89.38 192 GLU A CA 1
ATOM 1506 C C . GLU A 1 192 ? 4.504 12.196 -31.898 1.00 89.38 192 GLU A C 1
ATOM 1508 O O . GLU A 1 192 ? 3.395 12.067 -31.367 1.00 89.38 192 GLU A O 1
ATOM 1513 N N . GLU A 1 193 ? 4.836 11.524 -33.004 1.00 89.38 193 GLU A N 1
ATOM 1514 C CA . GLU A 1 193 ? 3.912 10.673 -33.747 1.00 89.38 193 GLU A CA 1
ATOM 1515 C C . GLU A 1 193 ? 4.023 9.190 -33.336 1.00 89.38 193 GLU A C 1
ATOM 1517 O O . GLU A 1 193 ? 5.092 8.579 -33.463 1.00 89.38 193 GLU A O 1
ATOM 1522 N N . PRO A 1 194 ? 2.915 8.529 -32.944 1.00 88.69 194 PRO A N 1
ATOM 1523 C CA . PRO A 1 194 ? 2.932 7.107 -32.589 1.00 88.69 194 PRO A CA 1
ATOM 1524 C C . PRO A 1 194 ? 3.231 6.190 -33.788 1.00 88.69 194 PRO A C 1
ATOM 1526 O O . PRO A 1 194 ? 3.729 5.076 -33.617 1.00 88.69 194 PRO A O 1
ATOM 1529 N N . GLU A 1 195 ? 2.960 6.643 -35.015 1.00 89.31 195 GLU A N 1
ATOM 1530 C CA . GLU A 1 195 ? 3.244 5.879 -36.236 1.00 89.31 195 GLU A CA 1
ATOM 1531 C C . GLU A 1 195 ? 4.748 5.649 -36.439 1.00 89.31 195 GLU A C 1
ATOM 1533 O O . GLU A 1 195 ? 5.166 4.587 -36.905 1.00 89.31 195 GLU A O 1
ATOM 1538 N N . VAL A 1 196 ? 5.577 6.627 -36.059 1.00 89.75 196 VAL A N 1
ATOM 1539 C CA . VAL A 1 196 ? 7.041 6.543 -36.148 1.00 89.75 196 VAL A CA 1
ATOM 1540 C C . VAL A 1 196 ? 7.559 5.438 -35.228 1.00 89.75 196 VAL A C 1
ATOM 1542 O O . VAL A 1 196 ? 8.312 4.563 -35.662 1.00 89.75 196 VAL A O 1
ATOM 1545 N N . ALA A 1 197 ? 7.090 5.419 -33.978 1.00 88.50 197 ALA A N 1
ATOM 1546 C CA . ALA A 1 197 ? 7.449 4.395 -33.005 1.00 88.50 197 ALA A CA 1
ATOM 1547 C C . ALA A 1 197 ? 7.064 2.984 -33.488 1.00 88.50 197 ALA A C 1
ATOM 1549 O O . ALA A 1 197 ? 7.873 2.059 -33.391 1.00 88.50 197 ALA A O 1
ATOM 1550 N N . GLN A 1 198 ? 5.872 2.816 -34.076 1.00 89.38 198 GLN A N 1
ATOM 1551 C CA . GLN A 1 198 ? 5.438 1.533 -34.645 1.00 89.38 198 GLN A CA 1
ATOM 1552 C C . GLN A 1 198 ? 6.370 1.050 -35.765 1.00 89.38 198 GLN A C 1
ATOM 1554 O O . GLN A 1 198 ? 6.828 -0.094 -35.719 1.00 89.38 198 GLN A O 1
ATOM 1559 N N . ARG A 1 199 ? 6.734 1.922 -36.717 1.00 88.94 199 ARG A N 1
ATOM 1560 C CA . ARG A 1 199 ? 7.671 1.581 -37.809 1.00 88.94 199 ARG A CA 1
ATOM 1561 C C . ARG A 1 199 ? 9.034 1.123 -37.283 1.00 88.94 199 ARG A C 1
ATOM 1563 O O . ARG A 1 199 ? 9.616 0.164 -37.790 1.00 88.94 199 ARG A O 1
ATOM 1570 N N . ILE A 1 200 ? 9.542 1.779 -36.242 1.00 88.19 200 ILE A N 1
ATOM 1571 C CA . ILE A 1 200 ? 10.832 1.437 -35.623 1.00 88.19 200 ILE A CA 1
ATOM 1572 C C . ILE A 1 200 ? 10.770 0.073 -34.923 1.00 88.19 200 ILE A C 1
ATOM 1574 O O . ILE A 1 200 ? 11.722 -0.709 -35.024 1.00 88.19 200 ILE A O 1
ATOM 1578 N N . LEU A 1 201 ? 9.652 -0.233 -34.257 1.00 89.44 201 LEU A N 1
ATOM 1579 C CA . LEU A 1 201 ? 9.408 -1.518 -33.597 1.00 89.44 201 LEU A CA 1
ATOM 1580 C C . LEU A 1 201 ? 9.245 -2.676 -34.591 1.00 89.44 201 LEU A C 1
ATOM 1582 O O . LEU A 1 201 ? 9.700 -3.786 -34.309 1.00 89.44 201 LEU A O 1
ATOM 1586 N N . GLU A 1 202 ? 8.651 -2.433 -35.761 1.00 89.25 202 GLU A N 1
ATOM 1587 C CA . GLU A 1 202 ? 8.536 -3.432 -36.832 1.00 89.25 202 GLU A CA 1
ATOM 1588 C C . GLU A 1 202 ? 9.906 -3.861 -37.372 1.00 89.25 202 GLU A C 1
ATOM 1590 O O . GLU A 1 202 ? 10.141 -5.052 -37.595 1.00 89.25 202 GLU A O 1
ATOM 1595 N N . MET A 1 203 ? 10.838 -2.913 -37.526 1.00 84.50 203 MET A N 1
ATOM 1596 C CA . MET A 1 203 ? 12.187 -3.197 -38.028 1.00 84.50 203 MET A CA 1
ATOM 1597 C C . MET A 1 203 ? 13.059 -3.961 -37.020 1.00 84.50 203 MET A C 1
ATOM 1599 O O . MET A 1 203 ? 13.964 -4.682 -37.441 1.00 84.50 203 MET A O 1
ATOM 1603 N N . LYS A 1 204 ? 12.769 -3.859 -35.710 1.00 84.44 204 LYS A N 1
ATOM 1604 C CA . LYS A 1 204 ? 13.442 -4.502 -34.553 1.00 84.44 204 LYS A CA 1
ATOM 1605 C C . LYS A 1 204 ? 14.943 -4.243 -34.382 1.00 84.44 204 LYS A C 1
ATOM 1607 O O . LYS A 1 204 ? 15.406 -4.187 -33.250 1.00 84.44 204 LYS A O 1
ATOM 1612 N N . TRP A 1 205 ? 15.715 -4.115 -35.453 1.00 89.31 205 TRP A N 1
ATOM 1613 C CA . TRP A 1 205 ? 17.162 -3.944 -35.449 1.00 89.31 205 TRP A CA 1
ATOM 1614 C C . TRP A 1 205 ? 17.539 -2.724 -36.275 1.00 89.31 205 TRP A C 1
ATOM 1616 O O . TRP A 1 205 ? 17.148 -2.620 -37.435 1.00 89.31 205 TRP A O 1
ATOM 1626 N N . HIS A 1 206 ? 18.354 -1.847 -35.694 1.00 85.56 206 HIS A N 1
ATOM 1627 C CA . HIS A 1 206 ? 18.822 -0.625 -36.343 1.00 85.56 206 HIS A CA 1
ATOM 1628 C C . HIS A 1 206 ? 20.349 -0.556 -36.291 1.00 85.56 206 HIS A C 1
ATOM 1630 O O . HIS A 1 206 ? 20.960 -0.810 -35.252 1.00 85.56 206 HIS A O 1
ATOM 1636 N N . GLU A 1 207 ? 20.975 -0.238 -37.427 1.00 84.38 207 GLU A N 1
ATOM 1637 C CA . GLU A 1 207 ? 22.424 -0.017 -37.523 1.00 84.38 207 GLU A CA 1
ATOM 1638 C C . GLU A 1 207 ? 22.732 1.481 -37.478 1.00 84.38 207 GLU A C 1
ATOM 1640 O O . GLU A 1 207 ? 22.698 2.183 -38.495 1.00 84.38 207 GLU A O 1
ATOM 1645 N N . VAL A 1 208 ? 23.059 1.973 -36.287 1.00 83.31 208 VAL A N 1
ATOM 1646 C CA . VAL A 1 208 ? 23.439 3.360 -36.040 1.00 83.31 208 VAL A CA 1
ATOM 1647 C C . VAL A 1 208 ? 24.870 3.584 -36.516 1.00 83.31 208 VAL A C 1
ATOM 1649 O O . VAL A 1 208 ? 25.817 2.988 -36.007 1.00 83.31 208 VAL A O 1
ATOM 1652 N N . LYS A 1 209 ? 25.027 4.432 -37.536 1.00 77.88 209 LYS A N 1
ATOM 1653 C CA . LYS A 1 209 ? 26.340 4.918 -37.967 1.00 77.88 209 LYS A CA 1
ATOM 1654 C C . LYS A 1 209 ? 26.796 5.991 -36.984 1.00 77.88 209 LYS A C 1
ATOM 1656 O O . LYS A 1 209 ? 26.069 6.966 -36.812 1.00 77.88 209 LYS A O 1
ATOM 1661 N N . LEU A 1 210 ? 27.948 5.782 -36.360 1.00 74.94 210 LEU A N 1
ATOM 1662 C CA . LEU A 1 210 ? 28.618 6.779 -35.532 1.00 74.94 210 LEU A CA 1
ATOM 1663 C C . LEU A 1 210 ? 29.516 7.614 -36.457 1.00 74.94 210 LEU A C 1
ATOM 1665 O O . LEU A 1 210 ? 30.295 7.035 -37.216 1.00 74.94 210 LEU A O 1
ATOM 1669 N N . ASP A 1 211 ? 29.348 8.937 -36.462 1.00 60.78 211 ASP A N 1
ATOM 1670 C CA . ASP A 1 211 ? 30.107 9.828 -37.350 1.00 60.78 211 ASP A CA 1
ATOM 1671 C C . ASP A 1 211 ? 31.554 10.042 -36.851 1.00 60.78 211 ASP A C 1
ATOM 1673 O O . ASP A 1 211 ? 31.860 9.928 -35.663 1.00 60.78 211 ASP A O 1
ATOM 1677 N N . GLU A 1 212 ? 32.448 10.370 -37.790 1.00 52.03 212 GLU A N 1
ATOM 1678 C CA . GLU A 1 212 ? 33.916 10.458 -37.644 1.00 52.03 212 GLU A CA 1
ATOM 1679 C C . GLU A 1 212 ? 34.416 11.451 -36.573 1.00 52.03 212 GLU A C 1
ATOM 1681 O O . GLU A 1 212 ? 35.573 11.384 -36.153 1.00 52.03 212 GLU A O 1
ATOM 1686 N N . SER A 1 213 ? 33.554 12.344 -36.081 1.00 50.25 213 SER A N 1
ATOM 1687 C CA . SER A 1 213 ? 33.871 13.410 -35.119 1.00 50.25 213 SER A CA 1
ATOM 1688 C C . SER A 1 213 ? 34.386 12.914 -33.759 1.00 50.25 213 SER A C 1
ATOM 1690 O O . SER A 1 213 ? 34.917 13.712 -32.990 1.00 50.25 213 SER A O 1
ATOM 1692 N N . ALA A 1 214 ? 34.226 11.622 -33.452 1.00 48.38 214 ALA A N 1
ATOM 1693 C CA . ALA A 1 214 ? 34.544 11.028 -32.152 1.00 48.38 214 ALA A CA 1
ATOM 1694 C C . ALA A 1 214 ? 35.599 9.898 -32.200 1.00 48.38 214 ALA A C 1
ATOM 1696 O O . ALA A 1 214 ? 35.721 9.112 -31.264 1.00 48.38 214 ALA A O 1
ATOM 1697 N N . GLY A 1 215 ? 36.387 9.804 -33.279 1.00 47.16 215 GLY A N 1
ATOM 1698 C CA . GLY A 1 215 ? 37.606 8.979 -33.303 1.00 47.16 215 GLY A CA 1
ATOM 1699 C C . GLY A 1 215 ? 37.414 7.464 -33.465 1.00 47.16 215 GLY A C 1
ATOM 1700 O O . GLY A 1 215 ? 38.380 6.721 -33.292 1.00 47.16 215 GLY A O 1
ATOM 1701 N N . CYS A 1 216 ? 36.216 6.987 -33.817 1.00 48.56 216 CYS A N 1
ATOM 1702 C CA . CYS A 1 216 ? 35.949 5.585 -34.160 1.00 48.56 216 CYS A CA 1
ATOM 1703 C C . CYS A 1 216 ? 34.896 5.470 -35.278 1.00 48.56 216 CYS A C 1
ATOM 1705 O O . CYS A 1 216 ? 33.740 5.834 -35.081 1.00 48.56 216 CYS A O 1
ATOM 1707 N N . GLU A 1 217 ? 35.266 4.892 -36.426 1.00 54.03 217 GLU A N 1
ATOM 1708 C CA . GLU A 1 217 ? 34.308 4.436 -37.443 1.00 54.03 217 GLU A CA 1
ATOM 1709 C C . GLU A 1 217 ? 33.629 3.150 -36.952 1.00 54.03 217 GLU A C 1
ATOM 1711 O O . GLU A 1 217 ? 34.190 2.054 -37.018 1.00 54.03 217 GLU A O 1
ATOM 1716 N N . GLY A 1 218 ? 32.417 3.274 -36.416 1.00 63.44 218 GLY A N 1
ATOM 1717 C CA . GLY A 1 218 ? 31.676 2.152 -35.846 1.00 63.44 218 GLY A CA 1
ATOM 1718 C C . GLY A 1 218 ? 30.249 2.072 -36.371 1.00 63.44 218 GLY A C 1
ATOM 1719 O O . GLY A 1 218 ? 29.545 3.077 -36.473 1.00 63.44 218 GLY A O 1
ATOM 1720 N N . ARG A 1 219 ? 29.790 0.852 -36.673 1.00 74.69 219 ARG A N 1
ATOM 1721 C CA . ARG A 1 219 ? 28.357 0.556 -36.786 1.00 74.69 219 ARG A CA 1
ATOM 1722 C C . ARG A 1 219 ? 27.887 0.003 -35.451 1.00 74.69 219 ARG A C 1
ATOM 1724 O O . ARG A 1 219 ? 28.300 -1.086 -35.057 1.00 74.69 219 ARG A O 1
ATOM 1731 N N . LEU A 1 220 ? 27.029 0.745 -34.767 1.00 82.25 220 LEU A N 1
ATOM 1732 C CA . LEU A 1 220 ? 26.389 0.295 -33.543 1.00 82.25 220 LEU A CA 1
ATOM 1733 C C . LEU A 1 220 ? 25.065 -0.386 -33.895 1.00 82.25 220 LEU A C 1
ATOM 1735 O O . LEU A 1 220 ? 24.172 0.229 -34.471 1.00 82.25 220 LEU A O 1
ATOM 1739 N N . ARG A 1 221 ? 24.925 -1.661 -33.535 1.00 85.19 221 ARG A N 1
ATOM 1740 C CA . ARG A 1 221 ? 23.667 -2.391 -33.697 1.00 85.19 221 ARG A CA 1
ATOM 1741 C C . ARG A 1 221 ? 22.834 -2.249 -32.429 1.00 85.19 221 ARG A C 1
ATOM 1743 O O . ARG A 1 221 ? 23.236 -2.751 -31.386 1.00 85.19 221 ARG A O 1
ATOM 1750 N N . VAL A 1 222 ? 21.671 -1.620 -32.543 1.00 89.62 222 VAL A N 1
ATOM 1751 C CA . VAL A 1 222 ? 20.707 -1.480 -31.444 1.00 89.62 222 VAL A CA 1
ATOM 1752 C C . VAL A 1 222 ? 19.442 -2.271 -31.746 1.00 89.62 222 VAL A C 1
ATOM 1754 O O . VAL A 1 222 ? 19.054 -2.435 -32.908 1.00 89.62 222 VAL A O 1
ATOM 1757 N N . GLN A 1 223 ? 18.809 -2.785 -30.698 1.00 91.44 223 GLN A N 1
ATOM 1758 C CA . GLN A 1 223 ? 17.537 -3.487 -30.786 1.00 91.44 223 GLN A CA 1
ATOM 1759 C C . GLN A 1 223 ? 16.419 -2.582 -30.265 1.00 91.44 223 GLN A C 1
ATOM 1761 O O . GLN A 1 223 ? 16.538 -2.028 -29.178 1.00 91.44 223 GLN A O 1
ATOM 1766 N N . ALA A 1 224 ? 15.342 -2.445 -31.035 1.00 91.69 224 ALA A N 1
ATOM 1767 C CA . ALA A 1 224 ? 14.140 -1.717 -30.651 1.00 91.69 224 ALA A CA 1
ATOM 1768 C C . ALA A 1 224 ? 13.107 -2.674 -30.040 1.00 91.69 224 ALA A C 1
ATOM 1770 O O . ALA A 1 224 ? 12.734 -3.679 -30.650 1.00 91.69 224 ALA A O 1
ATOM 1771 N N . GLU A 1 225 ? 12.637 -2.350 -28.840 1.00 90.06 225 GLU A N 1
ATOM 1772 C CA . GLU A 1 225 ? 11.643 -3.108 -28.083 1.00 90.06 225 GLU A CA 1
ATOM 1773 C C . GLU A 1 225 ? 10.520 -2.187 -27.579 1.00 90.06 225 GLU A C 1
ATOM 1775 O O . GLU A 1 225 ? 10.770 -1.021 -27.251 1.00 90.06 225 GLU A O 1
ATOM 1780 N N . PRO A 1 226 ? 9.269 -2.679 -27.509 1.00 90.31 226 PRO A N 1
ATOM 1781 C CA . PRO A 1 226 ? 8.155 -1.886 -27.006 1.00 90.31 226 PRO A CA 1
ATOM 1782 C C . PRO A 1 226 ? 8.298 -1.637 -25.502 1.00 90.31 226 PRO A C 1
ATOM 1784 O O . PRO A 1 226 ? 8.772 -2.492 -24.748 1.00 90.31 226 PRO A O 1
ATOM 1787 N N . VAL A 1 227 ? 7.848 -0.467 -25.046 1.00 88.44 227 VAL A N 1
ATOM 1788 C CA . VAL A 1 227 ? 7.828 -0.142 -23.617 1.00 88.44 227 VAL A CA 1
ATOM 1789 C C . VAL A 1 227 ? 6.492 -0.553 -23.017 1.00 88.44 227 VAL A C 1
ATOM 1791 O O . VAL A 1 227 ? 5.474 0.093 -23.239 1.00 88.44 227 VAL A O 1
ATOM 1794 N N . GLU A 1 228 ? 6.508 -1.626 -22.232 1.00 84.69 228 GLU A N 1
ATOM 1795 C CA . GLU A 1 228 ? 5.355 -2.067 -21.445 1.00 84.69 228 GLU A CA 1
ATOM 1796 C C . GLU A 1 228 ? 5.365 -1.420 -20.052 1.00 84.69 228 GLU A C 1
ATOM 1798 O O . GLU A 1 228 ? 6.320 -1.578 -19.280 1.00 84.69 228 GLU A O 1
ATOM 1803 N N . LEU A 1 229 ? 4.284 -0.710 -19.720 1.00 83.50 229 LEU A N 1
ATOM 1804 C CA . LEU A 1 229 ? 4.028 -0.100 -18.417 1.00 83.50 229 LEU A CA 1
ATOM 1805 C C . LEU A 1 229 ? 2.794 -0.723 -17.763 1.00 83.50 229 LEU A C 1
ATOM 1807 O O . LEU A 1 229 ? 1.820 -1.068 -18.425 1.00 83.50 229 LEU A O 1
ATOM 1811 N N . LEU A 1 230 ? 2.816 -0.847 -16.438 1.00 79.50 230 LEU A N 1
ATOM 1812 C CA . LEU A 1 230 ? 1.657 -1.291 -15.667 1.00 79.50 230 LEU A CA 1
ATOM 1813 C C . LEU A 1 230 ? 0.814 -0.072 -15.287 1.00 79.50 230 LEU A C 1
ATOM 1815 O O . LEU A 1 230 ? 1.200 0.688 -14.399 1.00 79.50 230 LEU A O 1
ATOM 1819 N N . LEU A 1 231 ? -0.328 0.102 -15.952 1.00 79.00 231 LEU A N 1
ATOM 1820 C CA . LEU A 1 231 ? -1.249 1.207 -15.691 1.00 79.00 231 LEU A CA 1
ATOM 1821 C C . LEU A 1 231 ? -2.424 0.766 -14.804 1.00 79.00 231 LEU A C 1
ATOM 1823 O O . LEU A 1 231 ? -2.921 -0.355 -14.963 1.00 79.00 231 LEU A O 1
ATOM 1827 N N . PRO A 1 232 ? -2.897 1.625 -13.882 1.00 75.69 232 PRO A N 1
ATOM 1828 C CA . PRO A 1 232 ? -4.170 1.447 -13.187 1.00 75.69 232 PRO A CA 1
ATOM 1829 C C . PRO A 1 232 ? -5.333 1.237 -14.164 1.00 75.69 232 PRO A C 1
ATOM 1831 O O . PRO A 1 232 ? -5.511 2.013 -15.093 1.00 75.69 232 PRO A O 1
ATOM 1834 N N . SER A 1 233 ? -6.141 0.203 -13.940 1.00 77.19 233 SER A N 1
ATOM 1835 C CA . SER A 1 233 ? -7.324 -0.121 -14.754 1.00 77.19 233 SER A CA 1
ATOM 1836 C C . SER A 1 233 ? -8.626 -0.113 -13.957 1.00 77.19 233 SER A C 1
ATOM 1838 O O . SER A 1 233 ? -9.672 0.236 -14.493 1.00 77.19 233 SER A O 1
ATOM 1840 N N . ALA A 1 234 ? -8.569 -0.476 -12.676 1.00 72.94 234 ALA A N 1
ATOM 1841 C CA . ALA A 1 234 ? -9.676 -0.339 -11.742 1.00 72.94 234 ALA A CA 1
ATOM 1842 C C . ALA A 1 234 ? -9.116 -0.004 -10.361 1.00 72.94 234 ALA A C 1
ATOM 1844 O O . ALA A 1 234 ? -8.085 -0.548 -9.963 1.00 72.94 234 ALA A O 1
ATOM 1845 N N . LEU A 1 235 ? -9.792 0.892 -9.649 1.00 71.00 235 LEU A N 1
ATOM 1846 C CA . LEU A 1 235 ? -9.412 1.345 -8.319 1.00 71.00 235 LEU A CA 1
ATOM 1847 C C . LEU A 1 235 ? -10.641 1.281 -7.413 1.00 71.00 235 LEU A C 1
ATOM 1849 O O . LEU A 1 235 ? -11.615 1.998 -7.633 1.00 71.00 235 LEU A O 1
ATOM 1853 N N . GLU A 1 236 ? -10.583 0.435 -6.391 1.00 68.44 236 GLU A N 1
ATOM 1854 C CA . GLU A 1 236 ? -11.596 0.365 -5.345 1.00 68.44 236 GLU A CA 1
ATOM 1855 C C . GLU A 1 236 ? -11.095 1.075 -4.091 1.00 68.44 236 GLU A C 1
ATOM 1857 O O . GLU A 1 236 ? -10.005 0.805 -3.575 1.00 68.44 236 GLU A O 1
ATOM 1862 N N . ILE A 1 237 ? -11.920 1.988 -3.589 1.00 65.00 237 ILE A N 1
ATOM 1863 C CA . ILE A 1 237 ? -11.621 2.792 -2.411 1.00 65.00 237 ILE A CA 1
ATOM 1864 C C . ILE A 1 237 ? -12.734 2.560 -1.400 1.00 65.00 237 ILE A C 1
ATOM 1866 O O . ILE A 1 237 ? -13.884 2.941 -1.615 1.00 65.00 237 ILE A O 1
ATOM 1870 N N . GLU A 1 238 ? -12.390 1.970 -0.263 1.00 65.44 238 GLU A N 1
ATOM 1871 C CA . GLU A 1 238 ? -13.297 1.892 0.871 1.00 65.44 238 GLU A CA 1
ATOM 1872 C C . GLU A 1 238 ? -13.281 3.228 1.610 1.00 65.44 238 GLU A C 1
ATOM 1874 O O . GLU A 1 238 ? -12.271 3.650 2.180 1.00 65.44 238 GLU A O 1
ATOM 1879 N N . MET A 1 239 ? -14.427 3.899 1.603 1.00 61.66 239 MET A N 1
ATOM 1880 C CA . MET A 1 239 ? -14.628 5.158 2.306 1.00 61.66 239 MET A CA 1
ATOM 1881 C C . MET A 1 239 ? -15.128 4.883 3.723 1.00 61.66 239 MET A C 1
ATOM 1883 O O . MET A 1 239 ? -16.178 4.270 3.919 1.00 61.66 239 MET A O 1
ATOM 1887 N N . LYS A 1 240 ? -14.389 5.355 4.729 1.00 60.69 240 LYS A N 1
ATOM 1888 C CA . LYS A 1 240 ? -14.774 5.258 6.141 1.00 60.69 240 LYS A CA 1
ATOM 1889 C C . LYS A 1 240 ? -14.888 6.640 6.754 1.00 60.69 240 LYS A C 1
ATOM 1891 O O . LYS A 1 240 ? -13.958 7.440 6.690 1.00 60.69 240 LYS A O 1
ATOM 1896 N N . LEU A 1 241 ? -16.017 6.894 7.407 1.00 65.38 241 LEU A N 1
ATOM 1897 C CA . LEU A 1 241 ? -16.163 8.052 8.282 1.00 65.38 241 LEU A CA 1
ATOM 1898 C C . LEU A 1 241 ? -15.206 7.897 9.464 1.00 65.38 241 LEU A C 1
ATOM 1900 O O . LEU A 1 241 ? -15.244 6.889 10.172 1.00 65.38 241 LEU A O 1
ATOM 1904 N N . SER A 1 242 ? -14.344 8.889 9.664 1.00 67.25 242 SER A N 1
ATOM 1905 C CA . SER A 1 242 ? -13.449 8.916 10.811 1.00 67.25 242 SER A CA 1
ATOM 1906 C C . SER A 1 242 ? -14.218 9.312 12.069 1.00 67.25 242 SER A C 1
ATOM 1908 O O . SER A 1 242 ? -14.909 10.329 12.107 1.00 67.25 242 SER A O 1
ATOM 1910 N N . ASP A 1 243 ? -14.057 8.528 13.131 1.00 75.00 243 ASP A N 1
ATOM 1911 C CA . ASP A 1 243 ? -14.581 8.826 14.465 1.00 75.00 243 ASP A CA 1
ATOM 1912 C C . ASP A 1 243 ? -13.656 9.761 15.268 1.00 75.00 243 ASP A C 1
ATOM 1914 O O . ASP A 1 243 ? -14.001 10.176 16.381 1.00 75.00 243 ASP A O 1
ATOM 1918 N N . ARG A 1 244 ? -12.490 10.106 14.704 1.00 79.56 244 ARG A N 1
ATOM 1919 C CA . ARG A 1 244 ? -11.438 10.923 15.330 1.00 79.56 244 ARG A CA 1
ATOM 1920 C C . ARG A 1 244 ? -10.994 12.126 14.512 1.00 79.56 244 ARG A C 1
ATOM 1922 O O . ARG A 1 244 ? -10.309 12.978 15.063 1.00 79.56 244 ARG A O 1
ATOM 1929 N N . CYS A 1 245 ? -11.351 12.214 13.235 1.00 79.00 245 CYS A N 1
ATOM 1930 C CA . CYS A 1 245 ? -10.887 13.285 12.358 1.00 79.00 245 CYS A CA 1
ATOM 1931 C C . CYS A 1 245 ? -12.053 14.162 11.909 1.00 79.00 245 CYS A C 1
ATOM 1933 O O . CYS A 1 245 ? -13.117 13.665 11.535 1.00 79.00 245 CYS A O 1
ATOM 1935 N N . ILE A 1 246 ? -11.830 15.471 11.902 1.00 81.88 246 ILE A N 1
ATOM 1936 C CA . ILE A 1 246 ? -12.766 16.447 11.341 1.00 81.88 246 ILE A CA 1
ATOM 1937 C C . ILE A 1 246 ? -12.107 17.210 10.202 1.00 81.88 246 ILE A C 1
ATOM 1939 O O . ILE A 1 246 ? -10.905 17.468 10.239 1.00 81.88 246 ILE A O 1
ATOM 1943 N N . LEU A 1 247 ? -12.921 17.600 9.224 1.00 81.88 247 LEU A N 1
ATOM 1944 C CA . LEU A 1 247 ? -12.536 18.501 8.150 1.00 81.88 247 LEU A CA 1
ATOM 1945 C C . LEU A 1 247 ? -13.089 19.898 8.436 1.00 81.88 247 LEU A C 1
ATOM 1947 O O . LEU A 1 247 ? -14.305 20.087 8.562 1.00 81.88 247 LEU A O 1
ATOM 1951 N N . LEU A 1 248 ? -12.187 20.868 8.522 1.00 81.75 248 LEU A N 1
ATOM 1952 C CA . LEU A 1 248 ? -12.481 22.286 8.659 1.00 81.75 248 LEU A CA 1
ATOM 1953 C C . LEU A 1 248 ? -12.449 22.942 7.281 1.00 81.75 248 LEU A C 1
ATOM 1955 O O . LEU A 1 248 ? -11.409 23.000 6.626 1.00 81.75 248 LEU A O 1
ATOM 1959 N N . SER A 1 249 ? -13.603 23.455 6.873 1.00 79.69 249 SER A N 1
ATOM 1960 C CA . SER A 1 249 ? -13.812 24.170 5.614 1.00 79.69 249 SER A CA 1
ATOM 1961 C C . SER A 1 249 ? -14.264 25.608 5.888 1.00 79.69 249 SER A C 1
ATOM 1963 O O . SER A 1 249 ? -14.650 25.945 7.011 1.00 79.69 249 SER A O 1
ATOM 1965 N N . SER A 1 250 ? -14.243 26.457 4.855 1.00 73.38 250 SER A N 1
ATOM 1966 C CA . SER A 1 250 ? -14.516 27.905 4.970 1.00 73.38 250 SER A CA 1
ATOM 1967 C C . SER A 1 250 ? -13.493 28.648 5.844 1.00 73.38 250 SER A C 1
ATOM 1969 O O . SER A 1 250 ? -13.850 29.525 6.626 1.00 73.38 250 SER A O 1
ATOM 1971 N N . LEU A 1 251 ? -12.209 28.278 5.741 1.00 74.94 251 LEU A N 1
ATOM 1972 C CA . LEU A 1 251 ? -11.143 28.994 6.440 1.00 74.94 251 LEU A CA 1
ATOM 1973 C C . LEU A 1 251 ? -10.952 30.390 5.820 1.00 74.94 251 LEU A C 1
ATOM 1975 O O . LEU A 1 251 ? -10.946 30.521 4.593 1.00 74.94 251 LEU A O 1
ATOM 1979 N N . PRO A 1 252 ? -10.802 31.440 6.643 1.00 68.69 252 PRO A N 1
ATOM 1980 C CA . PRO A 1 252 ? -10.588 32.787 6.139 1.00 68.69 252 PRO A CA 1
ATOM 1981 C C . PRO A 1 252 ? -9.202 32.908 5.495 1.00 68.69 252 PRO A C 1
ATOM 1983 O O . PRO A 1 252 ? -8.212 32.405 6.027 1.00 68.69 252 PRO A O 1
ATOM 1986 N N . ARG A 1 253 ? -9.124 33.623 4.368 1.00 64.56 253 ARG A N 1
ATOM 1987 C CA . ARG A 1 253 ? -7.850 34.032 3.763 1.00 64.56 253 ARG A CA 1
ATOM 1988 C C . ARG A 1 253 ? -7.268 35.159 4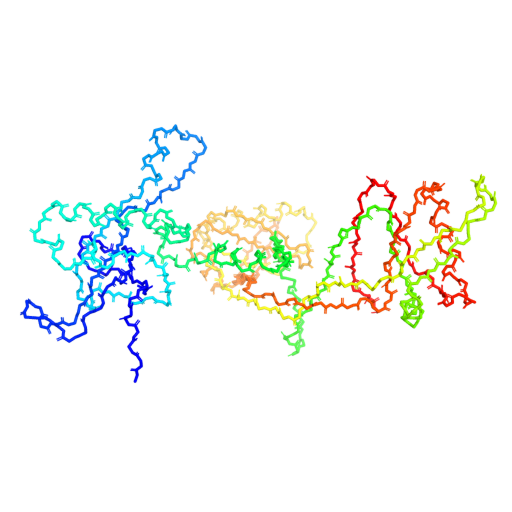.616 1.00 64.56 253 ARG A C 1
ATOM 1990 O O . ARG A 1 253 ? -7.656 36.311 4.458 1.00 64.56 253 ARG A O 1
ATOM 1997 N N . LEU A 1 254 ? -6.437 34.804 5.590 1.00 64.19 254 LEU A N 1
ATOM 1998 C CA . LEU A 1 254 ? -5.796 35.744 6.510 1.00 64.19 254 LEU A CA 1
ATOM 1999 C C . LEU A 1 254 ? -4.316 35.893 6.174 1.00 64.19 254 LEU A C 1
ATOM 2001 O O . LEU A 1 254 ? -3.683 34.914 5.794 1.00 64.19 254 LEU A O 1
ATOM 2005 N N . ASP A 1 255 ? -3.756 37.072 6.448 1.00 63.16 255 ASP A N 1
ATOM 2006 C CA . ASP A 1 255 ? -2.307 37.336 6.452 1.00 63.16 255 ASP A CA 1
ATOM 2007 C C . ASP A 1 255 ? -1.631 36.712 7.694 1.00 63.16 255 ASP A C 1
ATOM 2009 O O . ASP A 1 255 ? -0.931 37.373 8.462 1.00 63.16 255 ASP A O 1
ATOM 2013 N N . LEU A 1 256 ? -1.926 35.444 7.974 1.00 67.88 256 LEU A N 1
ATOM 2014 C CA . LEU A 1 256 ? -1.324 34.664 9.054 1.00 67.88 256 LEU A CA 1
ATOM 2015 C C . LEU A 1 256 ? -0.474 33.555 8.446 1.00 67.88 256 LEU A C 1
ATOM 2017 O O . LEU A 1 256 ? -0.816 33.020 7.393 1.00 67.88 256 LEU A O 1
ATOM 2021 N N . SER A 1 257 ? 0.600 33.164 9.132 1.00 78.75 257 SER A N 1
ATOM 2022 C CA . SER A 1 257 ? 1.336 31.968 8.723 1.00 78.75 257 SER A CA 1
ATOM 2023 C C . SER A 1 257 ? 0.481 30.712 8.925 1.00 78.75 257 SER A C 1
ATOM 2025 O O . SER A 1 257 ? -0.359 30.652 9.831 1.00 78.75 257 SER A O 1
ATOM 2027 N N . GLU A 1 258 ? 0.706 29.690 8.096 1.00 80.25 258 GLU A N 1
ATOM 2028 C CA . GLU A 1 258 ? -0.016 28.410 8.167 1.00 80.25 258 GLU A CA 1
ATOM 2029 C C . GLU A 1 258 ? 0.045 27.803 9.577 1.00 80.25 258 GLU A C 1
ATOM 2031 O O . GLU A 1 258 ? -0.968 27.371 10.128 1.00 80.25 258 GLU A O 1
ATOM 2036 N N . GLU A 1 259 ? 1.213 27.870 10.217 1.00 82.25 259 GLU A N 1
ATOM 2037 C CA . GLU A 1 259 ? 1.426 27.393 11.585 1.00 82.25 259 GLU A CA 1
ATOM 2038 C C . GLU A 1 259 ? 0.590 28.161 12.619 1.00 82.25 259 GLU A C 1
ATOM 2040 O O . GLU A 1 259 ? -0.023 27.549 13.492 1.00 82.25 259 GLU A O 1
ATOM 2045 N N . GLN A 1 260 ? 0.478 29.489 12.492 1.00 82.88 260 GLN A N 1
ATOM 2046 C CA . GLN A 1 260 ? -0.324 30.311 13.407 1.00 82.88 260 GLN A CA 1
ATOM 2047 C C . GLN A 1 260 ? -1.822 30.025 13.288 1.00 82.88 260 GLN A C 1
ATOM 2049 O O . GLN A 1 260 ? -2.556 30.117 14.279 1.00 82.88 260 GLN A O 1
ATOM 2054 N N . LEU A 1 261 ? -2.299 29.727 12.078 1.00 84.69 261 LEU A N 1
ATOM 2055 C CA . LEU A 1 261 ? -3.683 29.321 11.863 1.00 84.69 261 LEU A CA 1
ATOM 2056 C C . LEU A 1 261 ? -3.939 27.957 12.514 1.00 84.69 261 LEU A C 1
ATOM 2058 O O . LEU A 1 261 ? -4.893 27.822 13.283 1.00 84.69 261 LEU A O 1
ATOM 2062 N N . LEU A 1 262 ? -3.062 26.982 12.268 1.00 86.75 262 LEU A N 1
ATOM 2063 C CA . LEU A 1 262 ? -3.155 25.641 12.846 1.00 86.75 262 LEU A CA 1
ATOM 2064 C C . LEU A 1 262 ? -3.114 25.669 14.380 1.00 86.75 262 LEU A C 1
ATOM 2066 O O . LEU A 1 262 ? -3.974 25.054 15.010 1.00 86.75 262 LEU A O 1
ATOM 2070 N N . ASP A 1 263 ? -2.209 26.448 14.981 1.00 87.38 263 ASP A N 1
ATOM 2071 C CA . ASP A 1 263 ? -2.118 26.632 16.435 1.00 87.38 263 ASP A CA 1
ATOM 2072 C C . ASP A 1 263 ? -3.432 27.168 17.024 1.00 87.38 263 ASP A C 1
ATOM 2074 O O . ASP A 1 263 ? -3.937 26.665 18.030 1.00 87.38 263 ASP A O 1
ATOM 2078 N N . LYS A 1 264 ? -4.032 28.188 16.398 1.00 87.69 264 LYS A N 1
ATOM 2079 C CA . LYS A 1 264 ? -5.288 28.784 16.885 1.00 87.69 264 LYS A CA 1
ATOM 2080 C C . LYS A 1 264 ? -6.459 27.811 16.790 1.00 87.69 264 LYS A C 1
ATOM 2082 O O . LYS A 1 264 ? -7.281 27.759 17.711 1.00 87.69 264 LYS A O 1
ATOM 2087 N N . LEU A 1 265 ? -6.539 27.048 15.701 1.00 87.56 265 LEU A N 1
ATOM 2088 C CA . LEU A 1 265 ? -7.567 26.026 15.514 1.00 87.56 265 LEU A CA 1
ATOM 2089 C C . LEU A 1 265 ? -7.400 24.899 16.535 1.00 87.56 265 LEU A C 1
ATOM 2091 O O . LEU A 1 265 ? -8.368 24.528 17.198 1.00 87.56 265 LEU A O 1
ATOM 2095 N N . GLU A 1 266 ? -6.177 24.425 16.747 1.00 89.06 266 GLU A N 1
ATOM 2096 C CA . GLU A 1 266 ? -5.866 23.420 17.760 1.00 89.06 266 GLU A CA 1
ATOM 2097 C C . GLU A 1 266 ? -6.234 23.896 19.171 1.00 89.06 266 GLU A C 1
ATOM 2099 O O . GLU A 1 266 ? -6.940 23.203 19.903 1.00 89.06 266 GLU A O 1
ATOM 2104 N N . ILE A 1 267 ? -5.847 25.114 19.558 1.00 88.12 267 ILE A N 1
ATOM 2105 C CA . ILE A 1 267 ? -6.195 25.687 20.868 1.00 88.12 267 ILE A CA 1
ATOM 2106 C C . ILE A 1 267 ? -7.714 25.837 21.026 1.00 88.12 267 ILE A C 1
ATOM 2108 O O . ILE A 1 267 ? -8.244 25.723 22.135 1.00 88.12 267 ILE A O 1
ATOM 2112 N N . PHE A 1 268 ? -8.450 26.124 19.952 1.00 88.94 268 PHE A N 1
ATOM 2113 C CA . PHE A 1 268 ? -9.903 26.233 20.022 1.00 88.94 268 PHE A CA 1
ATOM 2114 C C . PHE A 1 268 ? -10.569 24.861 20.172 1.00 88.94 268 PHE A C 1
ATOM 2116 O O . PHE A 1 268 ? -11.410 24.684 21.061 1.00 88.94 268 PHE A O 1
ATOM 2123 N N . PHE A 1 269 ? -10.184 23.894 19.341 1.00 88.69 269 PHE A N 1
ATOM 2124 C CA . PHE A 1 269 ? -10.775 22.557 19.313 1.00 88.69 269 PHE A CA 1
ATOM 2125 C C . PHE A 1 269 ? -10.203 21.606 20.373 1.00 88.69 269 PHE A C 1
ATOM 2127 O O . PHE A 1 269 ? -10.800 20.570 20.630 1.00 88.69 269 PHE A O 1
ATOM 2134 N N . SER A 1 270 ? -9.136 21.970 21.084 1.00 88.25 270 SER A N 1
ATOM 2135 C CA . SER A 1 270 ? -8.667 21.233 22.270 1.00 88.25 270 SER A CA 1
ATOM 2136 C C . SER A 1 270 ? -9.525 21.465 23.513 1.00 88.25 270 SER A C 1
ATOM 2138 O O . SER A 1 270 ? -9.528 20.664 24.453 1.00 88.25 270 SER A O 1
ATOM 2140 N N . LYS A 1 271 ? -10.295 22.559 23.548 1.00 87.44 271 LYS A N 1
ATOM 2141 C CA . LYS A 1 271 ? -11.068 22.938 24.732 1.00 87.44 271 LYS A CA 1
ATOM 2142 C C . LYS A 1 271 ? -12.368 22.141 24.827 1.00 87.44 271 LYS A C 1
ATOM 2144 O O . LYS A 1 271 ? -13.265 22.279 23.995 1.00 87.44 271 LYS A O 1
ATOM 2149 N N . LYS A 1 272 ? -12.550 21.447 25.956 1.00 84.88 272 LYS A N 1
ATOM 2150 C CA . LYS A 1 272 ? -13.787 20.706 26.279 1.00 84.88 272 LYS A CA 1
ATOM 2151 C C . LYS A 1 272 ? -15.057 21.560 26.223 1.00 84.88 272 LYS A C 1
ATOM 2153 O O . LYS A 1 272 ? -16.102 21.059 25.825 1.00 84.88 272 LYS A O 1
ATOM 2158 N N . LYS A 1 273 ? -14.976 22.859 26.550 1.00 82.75 273 LYS A N 1
ATOM 2159 C CA . LYS A 1 273 ? -16.118 23.796 26.464 1.00 82.75 273 LYS A CA 1
ATOM 2160 C C . LYS A 1 273 ? -16.692 23.920 25.046 1.00 82.75 273 LYS A C 1
ATOM 2162 O O . LYS A 1 273 ? -17.884 24.141 24.880 1.00 82.75 273 LYS A O 1
ATOM 2167 N N . ASN A 1 274 ? -15.848 23.729 24.034 1.00 82.94 274 ASN A N 1
ATOM 2168 C CA . ASN A 1 274 ? -16.245 23.765 22.631 1.00 82.94 274 ASN A CA 1
ATOM 2169 C C . ASN A 1 274 ? -16.726 22.382 22.143 1.00 82.94 274 ASN A C 1
ATOM 2171 O O . ASN A 1 274 ? -17.206 22.246 21.022 1.00 82.94 274 ASN A O 1
ATOM 2175 N N . GLY A 1 275 ? -16.689 21.356 23.000 1.00 79.44 275 GLY A N 1
ATOM 2176 C CA . GLY A 1 275 ? -17.002 19.967 22.653 1.00 79.44 275 GLY A CA 1
ATOM 2177 C C . GLY A 1 275 ? -15.840 19.216 22.006 1.00 79.44 275 GLY A C 1
ATOM 2178 O O . GLY A 1 275 ? -16.075 18.179 21.402 1.00 79.44 275 GLY A O 1
ATOM 2179 N N . GLY A 1 276 ? -14.620 19.750 22.095 1.00 84.81 276 GLY A N 1
ATOM 2180 C CA . GLY A 1 276 ? -13.424 19.121 21.546 1.00 84.81 276 GLY A CA 1
ATOM 2181 C C . GLY A 1 276 ? -12.541 18.438 22.599 1.00 84.81 276 GLY A C 1
ATOM 2182 O O . GLY A 1 276 ? -12.901 18.359 23.779 1.00 84.81 276 GLY A O 1
ATOM 2183 N N . SER A 1 277 ? -11.386 17.929 22.173 1.00 86.06 277 SER A N 1
ATOM 2184 C CA . SER A 1 277 ? -10.425 17.201 23.011 1.00 86.06 277 SER A CA 1
ATOM 2185 C C . SER A 1 277 ? -8.993 17.420 22.540 1.00 86.06 277 SER A C 1
ATOM 2187 O O . SER A 1 277 ? -8.778 18.018 21.494 1.00 86.06 277 SER A O 1
ATOM 2189 N N . GLU A 1 278 ? -8.019 16.877 23.269 1.00 88.62 278 GLU A N 1
ATOM 2190 C CA . GLU A 1 278 ? -6.614 16.880 22.853 1.00 88.62 278 GLU A CA 1
ATOM 2191 C C . GLU A 1 278 ? -6.453 16.422 21.393 1.00 88.62 278 GLU A C 1
ATOM 2193 O O . GLU A 1 278 ? -7.053 15.422 20.968 1.00 88.62 278 GLU A O 1
ATOM 2198 N N . VAL A 1 279 ? -5.705 17.221 20.632 1.00 88.94 279 VAL A N 1
ATOM 2199 C CA . VAL A 1 279 ? -5.443 17.032 19.206 1.00 88.94 279 VAL A CA 1
ATOM 2200 C C . VAL A 1 279 ? -4.130 16.266 19.083 1.00 88.94 279 VAL A C 1
ATOM 2202 O O . VAL A 1 279 ? -3.128 16.641 19.675 1.00 88.94 279 VAL A O 1
ATOM 2205 N N . GLU A 1 280 ? -4.156 15.164 18.344 1.00 86.62 280 GLU A N 1
ATOM 2206 C CA . GLU A 1 280 ? -3.000 14.309 18.070 1.00 86.62 280 GLU A CA 1
ATOM 2207 C C . GLU A 1 280 ? -2.221 14.798 16.844 1.00 86.62 280 GLU A C 1
ATOM 2209 O O . GLU A 1 280 ? -0.992 14.793 16.840 1.00 86.62 280 GLU A O 1
ATOM 2214 N N . GLN A 1 281 ? -2.935 15.214 15.794 1.00 83.25 281 GLN A N 1
ATOM 2215 C CA . GLN A 1 281 ? -2.333 15.632 14.531 1.00 83.25 281 GLN A CA 1
ATOM 2216 C C . GLN A 1 281 ? -3.148 16.753 13.884 1.00 83.25 281 GLN A C 1
ATOM 2218 O O . GLN A 1 281 ? -4.380 16.756 13.931 1.00 83.25 281 GLN A O 1
ATOM 2223 N N . ARG A 1 282 ? -2.441 17.673 13.228 1.00 83.00 282 ARG A N 1
ATOM 2224 C CA . ARG A 1 282 ? -2.991 18.772 12.434 1.00 83.00 282 ARG A CA 1
ATOM 2225 C C . ARG A 1 282 ? -2.371 18.746 11.041 1.00 83.00 282 ARG A C 1
ATOM 2227 O O . ARG A 1 282 ? -1.157 18.608 10.916 1.00 83.00 282 ARG A O 1
ATOM 2234 N N . GLU A 1 283 ? -3.199 18.833 10.012 1.00 80.56 283 GLU A N 1
ATOM 2235 C CA . GLU A 1 283 ? -2.765 18.758 8.618 1.00 80.56 283 GLU A CA 1
ATOM 2236 C C . GLU A 1 283 ? -3.515 19.811 7.801 1.00 80.56 283 GLU A C 1
ATOM 2238 O O . GLU A 1 283 ? -4.744 19.856 7.818 1.00 80.56 283 GLU A O 1
ATOM 2243 N N . LEU A 1 284 ? -2.775 20.691 7.126 1.00 78.00 284 LEU A N 1
ATOM 2244 C CA . LEU A 1 284 ? -3.329 21.651 6.176 1.00 78.00 284 LEU A CA 1
ATOM 2245 C C . LEU A 1 284 ? -3.252 21.034 4.779 1.00 78.00 284 LEU A C 1
ATOM 2247 O O . LEU A 1 284 ? -2.182 20.634 4.328 1.00 78.00 284 LEU A O 1
ATOM 2251 N N . LEU A 1 285 ? -4.391 20.955 4.101 1.00 72.56 285 LEU A N 1
ATOM 2252 C CA . LEU A 1 285 ? -4.479 20.480 2.728 1.00 72.56 285 LEU A CA 1
ATOM 2253 C C . LEU A 1 285 ? -4.113 21.639 1.798 1.00 72.56 285 LEU A C 1
ATOM 2255 O O . LEU A 1 285 ? -4.940 22.515 1.545 1.00 72.56 285 LEU A O 1
ATOM 2259 N N . SER A 1 286 ? -2.881 21.633 1.293 1.00 59.41 286 SER A N 1
ATOM 2260 C CA . SER A 1 286 ? -2.314 22.670 0.417 1.00 59.41 286 SER A CA 1
ATOM 2261 C C . SER A 1 286 ? -3.125 22.918 -0.862 1.00 59.41 286 SER A C 1
ATOM 2263 O O . SER A 1 286 ? -3.097 24.020 -1.396 1.00 59.41 286 SER A O 1
ATOM 2265 N N . ASP A 1 287 ? -3.895 21.929 -1.321 1.00 56.84 287 ASP A N 1
ATOM 2266 C CA . ASP A 1 287 ? -4.692 22.038 -2.547 1.00 56.84 287 ASP A CA 1
ATOM 2267 C C . ASP A 1 287 ? -6.040 22.755 -2.358 1.00 56.84 287 ASP A C 1
ATOM 2269 O O . ASP A 1 287 ? -6.499 23.463 -3.250 1.00 56.84 287 ASP A O 1
ATOM 2273 N N . SER A 1 288 ? -6.699 22.569 -1.207 1.00 65.62 288 SER A N 1
ATOM 2274 C CA . SER A 1 288 ? -8.046 23.112 -0.935 1.00 65.62 288 SER A CA 1
ATOM 2275 C C . SER A 1 288 ? -8.058 24.219 0.121 1.00 65.62 288 SER A C 1
ATOM 2277 O O . SER A 1 288 ? -9.077 24.881 0.326 1.00 65.62 288 SER A O 1
ATOM 2279 N N . GLY A 1 289 ? -6.939 24.416 0.824 1.00 68.38 289 GLY A N 1
ATOM 2280 C CA . GLY A 1 289 ? -6.862 25.307 1.978 1.00 68.38 289 GLY A CA 1
ATOM 2281 C C . GLY A 1 289 ? -7.774 24.858 3.122 1.00 68.38 289 GLY A C 1
ATOM 2282 O O . GLY A 1 289 ? -8.270 25.692 3.873 1.00 68.38 289 GLY A O 1
ATOM 2283 N N . HIS A 1 290 ? -8.070 23.561 3.231 1.00 80.00 290 HIS A N 1
ATOM 2284 C CA . HIS A 1 290 ? -8.844 22.978 4.329 1.00 80.00 290 HIS A CA 1
ATOM 2285 C C . HIS A 1 290 ? -7.920 22.399 5.395 1.00 80.00 290 HIS A C 1
ATOM 2287 O O . HIS A 1 290 ? -6.816 21.955 5.095 1.00 80.00 290 HIS A O 1
ATOM 2293 N N . VAL A 1 291 ? -8.378 22.362 6.645 1.00 80.12 291 VAL A N 1
ATOM 2294 C CA . VAL A 1 291 ? -7.591 21.809 7.757 1.00 80.12 291 VAL A CA 1
ATOM 2295 C C . VAL A 1 291 ? -8.239 20.535 8.265 1.00 80.12 291 VAL A C 1
ATOM 2297 O O . VAL A 1 291 ? -9.430 20.508 8.570 1.00 80.12 291 VAL A O 1
ATOM 2300 N N . VAL A 1 292 ? -7.440 19.487 8.406 1.00 83.75 292 VAL A N 1
ATOM 2301 C CA . VAL A 1 292 ? -7.821 18.242 9.059 1.00 83.75 292 VAL A CA 1
ATOM 2302 C C . VAL A 1 292 ? -7.227 18.233 10.461 1.00 83.75 292 VAL A C 1
ATOM 2304 O O . VAL A 1 292 ? -6.016 18.372 10.642 1.00 83.75 292 VAL A O 1
ATOM 2307 N N . LEU A 1 293 ? -8.085 18.062 11.465 1.00 85.75 293 LEU A N 1
ATOM 2308 C CA . LEU A 1 293 ? -7.664 17.851 12.850 1.00 85.75 293 LEU A CA 1
ATOM 2309 C C . LEU A 1 293 ? -7.991 16.421 13.262 1.00 85.75 293 LEU A C 1
ATOM 2311 O O . LEU A 1 293 ? -9.121 15.965 13.080 1.00 85.75 293 LEU A O 1
ATOM 2315 N N . THR A 1 294 ? -7.008 15.738 13.841 1.00 85.56 294 THR A N 1
ATOM 2316 C CA . THR A 1 294 ? -7.140 14.387 14.394 1.00 85.56 294 THR A CA 1
ATOM 2317 C C . THR A 1 294 ? -7.094 14.460 15.908 1.00 85.56 294 THR A C 1
ATOM 2319 O O . THR A 1 294 ? -6.156 15.012 16.475 1.00 85.56 294 THR A O 1
ATOM 2322 N N . PHE A 1 295 ? -8.098 13.899 16.568 1.00 87.62 295 PHE A N 1
ATOM 2323 C CA . PHE A 1 295 ? -8.228 13.887 18.018 1.00 87.62 295 PHE A CA 1
ATOM 2324 C C . PHE A 1 295 ? -7.747 12.568 18.619 1.00 87.62 295 PHE A C 1
ATOM 2326 O O . PHE A 1 295 ? -7.976 11.493 18.063 1.00 87.62 295 PHE A O 1
ATOM 2333 N N . VAL A 1 296 ? -7.174 12.647 19.822 1.00 87.44 296 VAL A N 1
ATOM 2334 C CA . VAL A 1 296 ? -6.734 11.467 20.585 1.00 87.44 296 VAL A CA 1
ATOM 2335 C C . VAL A 1 296 ? -7.923 10.569 20.961 1.00 87.44 296 VAL A C 1
ATOM 2337 O O . VAL A 1 296 ? -7.812 9.340 20.986 1.00 87.44 296 VAL A O 1
ATOM 2340 N N . HIS A 1 297 ? -9.082 11.170 21.256 1.00 84.38 297 HIS A N 1
ATOM 2341 C CA . HIS A 1 297 ? -10.276 10.461 21.713 1.00 84.38 297 HIS A CA 1
ATOM 2342 C C . HIS A 1 297 ? -11.303 10.237 20.596 1.00 84.38 297 HIS A C 1
ATOM 2344 O O . HIS A 1 297 ? -11.714 11.165 19.901 1.00 84.38 297 HIS A O 1
ATOM 2350 N N . ASN A 1 298 ? -11.789 8.999 20.493 1.00 82.06 298 ASN A N 1
ATOM 2351 C CA . ASN A 1 298 ? -12.876 8.622 19.589 1.00 82.06 298 ASN A CA 1
ATOM 2352 C C . ASN A 1 298 ? -14.205 9.277 19.986 1.00 82.06 298 ASN A C 1
ATOM 2354 O O . ASN A 1 298 ? -14.498 9.455 21.169 1.00 82.06 298 ASN A O 1
ATOM 2358 N N . GLY A 1 299 ? -15.040 9.568 18.988 1.00 78.94 299 GLY A N 1
ATOM 2359 C CA . GLY A 1 299 ? -16.401 10.089 19.156 1.00 78.94 299 GLY A CA 1
ATOM 2360 C C . GLY A 1 299 ? -16.478 11.613 19.277 1.00 78.94 299 GLY A C 1
ATOM 2361 O O . GLY A 1 299 ? -17.549 12.188 19.093 1.00 78.94 299 GLY A O 1
ATOM 2362 N N . VAL A 1 300 ? -15.349 12.287 19.514 1.00 84.19 300 VAL A N 1
ATOM 2363 C CA . VAL A 1 300 ? -15.267 13.757 19.554 1.00 84.19 300 VAL A CA 1
ATOM 2364 C C . VAL A 1 300 ? -15.561 14.347 18.175 1.00 84.19 300 VAL A C 1
ATOM 2366 O O . VAL A 1 300 ? -16.330 15.300 18.060 1.00 84.19 300 VAL A O 1
ATOM 2369 N N . ALA A 1 301 ? -15.027 13.733 17.117 1.00 79.75 301 ALA A N 1
ATOM 2370 C CA . ALA A 1 301 ? -15.250 14.187 15.748 1.00 79.75 301 ALA A CA 1
ATOM 2371 C C . ALA A 1 301 ? -16.733 14.140 15.350 1.00 79.75 301 ALA A C 1
ATOM 2373 O O . ALA A 1 301 ? -17.238 15.089 14.755 1.00 79.75 301 ALA A O 1
ATOM 2374 N N . GLU A 1 302 ? -17.458 13.089 15.745 1.00 80.00 302 GLU A N 1
ATOM 2375 C CA . GLU A 1 302 ? -18.894 12.954 15.469 1.00 80.00 302 GLU A CA 1
ATOM 2376 C C . GLU A 1 302 ? -19.712 14.041 16.188 1.00 80.00 302 GLU A C 1
ATOM 2378 O O . GLU A 1 302 ? -20.637 14.620 15.618 1.00 80.00 302 GLU A O 1
ATOM 2383 N N . GLN A 1 303 ? -19.353 14.365 17.434 1.00 81.69 303 GLN A N 1
ATOM 2384 C CA . GLN A 1 303 ? -20.012 15.426 18.201 1.00 81.69 303 GLN A CA 1
ATOM 2385 C C . GLN A 1 303 ? -19.767 16.812 17.599 1.00 81.69 303 GLN A C 1
ATOM 2387 O O . GLN A 1 303 ? -20.688 17.630 17.533 1.00 81.69 303 GLN A O 1
ATOM 2392 N N . LEU A 1 304 ? -18.541 17.077 17.146 1.00 83.38 304 LEU A N 1
ATOM 2393 C CA . LEU A 1 304 ? -18.195 18.329 16.481 1.00 83.38 304 LEU A CA 1
ATOM 2394 C C . LEU A 1 304 ? -18.882 18.436 15.111 1.00 83.38 304 LEU A C 1
ATOM 2396 O O . LEU A 1 304 ? -19.449 19.480 14.797 1.00 83.38 304 LEU A O 1
ATOM 2400 N N . ALA A 1 305 ? -18.935 17.345 14.345 1.00 79.81 305 ALA A N 1
ATOM 2401 C CA . ALA A 1 305 ? -19.646 17.281 13.070 1.00 79.81 305 ALA A CA 1
ATOM 2402 C C . ALA A 1 305 ? -21.162 17.514 13.219 1.00 79.81 305 ALA A C 1
ATOM 2404 O O . ALA A 1 305 ? -21.749 18.212 12.398 1.00 79.81 305 ALA A O 1
ATOM 2405 N N . LYS A 1 306 ? -21.797 17.008 14.290 1.00 79.06 306 LYS A N 1
ATOM 2406 C CA . LYS A 1 306 ? -23.225 17.260 14.583 1.00 79.06 306 LYS A CA 1
ATOM 2407 C C . LYS A 1 306 ? -23.535 18.731 14.854 1.00 79.06 306 LYS A C 1
ATOM 2409 O O . LYS A 1 306 ? -24.616 19.195 14.511 1.00 79.06 306 LYS A O 1
ATOM 2414 N N . LYS A 1 307 ? -22.606 19.464 15.476 1.00 79.94 307 LYS A N 1
ATOM 2415 C CA . LYS A 1 307 ? -22.743 20.914 15.690 1.00 79.94 307 LYS A CA 1
ATOM 2416 C C . LYS A 1 307 ? -22.539 21.701 14.393 1.00 79.94 307 LYS A C 1
ATOM 2418 O O . LYS A 1 307 ? -23.160 22.743 14.217 1.00 79.94 307 LYS A O 1
ATOM 2423 N N . GLY A 1 308 ? -21.697 21.196 13.490 1.00 78.00 308 GLY A N 1
ATOM 2424 C CA . GLY A 1 308 ? -21.573 21.637 12.099 1.00 78.00 308 GLY A CA 1
ATOM 2425 C C . GLY A 1 308 ? -20.883 22.987 11.888 1.00 78.00 308 GLY A C 1
ATOM 2426 O O . GLY A 1 308 ? -20.035 23.097 11.009 1.00 78.00 308 GLY A O 1
ATOM 2427 N N . ARG A 1 309 ? -21.201 24.024 12.670 1.00 87.12 309 ARG A N 1
ATOM 2428 C CA . ARG A 1 309 ? -20.611 25.364 12.527 1.00 87.12 309 ARG A CA 1
ATOM 2429 C C . ARG A 1 309 ? -20.119 25.918 13.854 1.00 87.12 309 ARG A C 1
ATOM 2431 O O . ARG A 1 309 ? -20.767 25.753 14.886 1.00 87.12 309 ARG A O 1
ATOM 2438 N N . PHE A 1 310 ? -18.968 26.582 13.821 1.00 85.69 310 PHE A N 1
ATOM 2439 C CA . PHE A 1 310 ? -18.315 27.123 15.010 1.00 85.69 310 PHE A CA 1
ATOM 2440 C C . PHE A 1 310 ? -17.797 28.526 14.753 1.00 85.69 310 PHE A C 1
ATOM 2442 O O . PHE A 1 310 ? -17.135 28.769 13.751 1.00 85.69 310 PHE A O 1
ATOM 2449 N N . GLN A 1 311 ? -18.037 29.430 15.700 1.00 87.19 311 GLN A N 1
ATOM 2450 C CA . GLN A 1 311 ? -17.413 30.747 15.685 1.00 87.19 311 GLN A CA 1
ATOM 2451 C C . GLN A 1 311 ? -16.071 30.687 16.411 1.00 87.19 311 GLN A C 1
ATOM 2453 O O . GLN A 1 311 ? -16.018 30.504 17.630 1.00 87.19 311 GLN A O 1
ATOM 2458 N N . VAL A 1 312 ? -14.985 30.826 15.655 1.00 85.44 312 VAL A N 1
ATOM 2459 C CA . VAL A 1 312 ? -13.619 30.755 16.170 1.00 85.44 312 VAL A CA 1
ATOM 2460 C C . VAL A 1 312 ? -13.006 32.157 16.189 1.00 85.44 312 VAL A C 1
ATOM 2462 O O . VAL A 1 312 ? -12.900 32.791 15.138 1.00 85.44 312 VAL A O 1
ATOM 2465 N N . PRO A 1 313 ? -12.593 32.673 17.362 1.00 81.62 313 PRO A N 1
ATOM 2466 C CA . PRO A 1 313 ? -11.868 33.933 17.446 1.00 81.62 313 PRO A CA 1
ATOM 2467 C C . PRO A 1 313 ? -10.437 33.738 16.934 1.00 81.62 313 PRO A C 1
ATOM 2469 O O . PRO A 1 313 ? -9.625 33.060 17.567 1.00 81.62 313 PRO A O 1
ATOM 2472 N N . ILE A 1 314 ? -10.120 34.344 15.791 1.00 79.25 314 ILE A N 1
ATOM 2473 C CA . ILE A 1 314 ? -8.793 34.305 15.175 1.00 79.25 314 ILE A CA 1
ATOM 2474 C C . ILE A 1 314 ? -8.268 35.743 15.129 1.00 79.25 314 ILE A C 1
ATOM 2476 O O . ILE A 1 314 ? -8.644 36.549 14.283 1.00 79.25 314 ILE A O 1
ATOM 2480 N N . GLY A 1 315 ? -7.384 36.087 16.070 1.00 74.25 315 GLY A N 1
ATOM 2481 C CA . GLY A 1 315 ? -6.901 37.465 16.219 1.00 74.25 315 GLY A CA 1
ATOM 2482 C C . GLY A 1 315 ? -7.957 38.371 16.860 1.00 74.25 315 GLY A C 1
ATOM 2483 O O . GLY A 1 315 ? -8.415 38.079 17.960 1.00 74.25 315 GLY A O 1
ATOM 2484 N N . LYS A 1 316 ? -8.321 39.474 16.190 1.00 74.69 316 LYS A N 1
ATOM 2485 C CA . LYS A 1 316 ? -9.317 40.454 16.677 1.00 74.69 316 LYS A CA 1
ATOM 2486 C C . LYS A 1 316 ? -10.746 40.191 16.181 1.00 74.69 316 LYS A C 1
ATOM 2488 O O . LYS A 1 316 ? -11.660 40.888 16.605 1.00 74.69 316 LYS A O 1
ATOM 2493 N N . GLN A 1 317 ? -10.934 39.229 15.279 1.00 78.38 317 GLN A N 1
ATOM 2494 C CA . GLN A 1 317 ? -12.221 38.932 14.646 1.00 78.38 317 GLN A CA 1
ATOM 2495 C C . GLN A 1 317 ? -12.632 37.475 14.880 1.00 78.38 317 GLN A C 1
ATOM 2497 O O . GLN A 1 317 ? -11.799 36.604 15.145 1.00 78.38 317 GLN A O 1
ATOM 2502 N N . 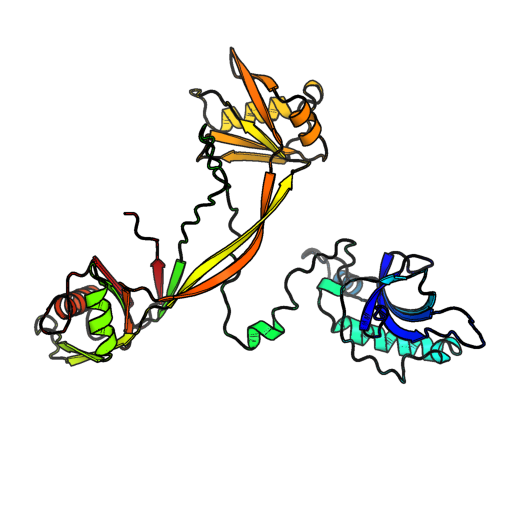THR A 1 318 ? -13.934 37.219 14.799 1.00 84.00 318 THR A N 1
ATOM 2503 C CA . THR A 1 318 ? -14.538 35.886 14.889 1.00 84.00 318 THR A CA 1
ATOM 2504 C C . THR A 1 318 ? -14.947 35.408 13.509 1.00 84.00 318 THR A C 1
ATOM 2506 O O . THR A 1 318 ? -15.665 36.116 12.808 1.00 84.00 318 THR A O 1
ATOM 2509 N N . TYR A 1 319 ? -14.532 34.197 13.148 1.00 83.75 319 TYR A N 1
ATOM 2510 C CA . TYR A 1 319 ? -14.847 33.585 11.860 1.00 83.75 319 TYR A CA 1
ATOM 2511 C C . TYR A 1 319 ? -15.746 32.372 12.054 1.00 83.75 319 TYR A C 1
ATOM 2513 O O . TYR A 1 319 ? -15.557 31.598 12.993 1.00 83.75 319 TYR A O 1
ATOM 2521 N N . GLU A 1 320 ? -16.722 32.204 11.167 1.00 85.00 320 GLU A N 1
ATOM 2522 C CA . GLU A 1 320 ? -17.576 31.021 11.132 1.00 85.00 320 GLU A CA 1
ATOM 2523 C C . GLU A 1 320 ? -16.878 29.916 10.334 1.00 85.00 320 GLU A C 1
ATOM 2525 O O . GLU A 1 320 ? -16.649 30.046 9.136 1.00 85.00 320 GLU A O 1
ATOM 2530 N N . LEU A 1 321 ? -16.528 28.824 11.009 1.00 85.81 321 LEU A N 1
ATOM 2531 C CA . LEU A 1 321 ? -15.906 27.655 10.401 1.00 85.81 321 LEU A CA 1
ATOM 2532 C C . LEU A 1 321 ? -16.921 26.530 10.269 1.00 85.81 321 LEU A C 1
ATOM 2534 O O . LEU A 1 321 ? -17.660 26.236 11.215 1.00 85.81 321 LEU A O 1
ATOM 2538 N N . LYS A 1 322 ? -16.909 25.856 9.118 1.00 80.19 322 LYS A N 1
ATOM 2539 C CA . LYS A 1 322 ? -17.744 24.683 8.868 1.00 80.19 322 LYS A CA 1
ATOM 2540 C C . LYS A 1 322 ? -16.949 23.417 9.177 1.00 80.19 322 LYS A C 1
ATOM 2542 O O . LYS A 1 322 ? -15.948 23.117 8.527 1.00 80.19 322 LYS A O 1
ATOM 2547 N N . VAL A 1 323 ? -17.431 22.672 10.165 1.00 83.31 323 VAL A N 1
ATOM 2548 C CA . VAL A 1 323 ? -16.900 21.383 10.600 1.00 83.31 323 VAL A CA 1
ATOM 2549 C C . VAL A 1 323 ? -17.719 20.274 9.959 1.00 83.31 323 VAL A C 1
ATOM 2551 O O . VAL A 1 323 ? -18.930 20.190 10.149 1.00 83.31 323 VAL A O 1
ATOM 2554 N N . THR A 1 324 ? -17.050 19.400 9.221 1.00 74.06 324 THR A N 1
ATOM 2555 C CA . THR A 1 324 ? -17.658 18.220 8.596 1.00 74.06 324 THR A CA 1
ATOM 2556 C C . THR A 1 324 ? -16.915 16.957 9.023 1.00 74.06 324 THR A C 1
ATOM 2558 O O . THR A 1 324 ? -15.741 17.041 9.403 1.00 74.06 324 THR A O 1
ATOM 2561 N N . PRO A 1 325 ? -17.580 15.788 9.031 1.00 70.00 325 PRO A N 1
ATOM 2562 C CA . PRO A 1 325 ? -16.891 14.541 9.322 1.00 70.00 325 PRO A CA 1
ATOM 2563 C C . PRO A 1 325 ? -15.845 14.280 8.235 1.00 70.00 325 PRO A C 1
ATOM 2565 O O . PRO A 1 325 ? -16.133 14.420 7.047 1.00 70.00 325 PRO A O 1
ATOM 2568 N N . TYR A 1 326 ? -14.630 13.911 8.638 1.00 71.38 326 TYR A N 1
ATOM 2569 C CA . TYR A 1 326 ? -13.589 13.558 7.680 1.00 71.38 326 TYR A CA 1
ATOM 2570 C C . TYR A 1 326 ? -13.801 12.123 7.196 1.00 71.38 326 TYR A C 1
ATOM 2572 O O . TYR A 1 326 ? -13.963 11.206 8.007 1.00 71.38 326 TYR A O 1
ATOM 2580 N N . ILE A 1 327 ? -13.800 11.925 5.879 1.00 66.19 327 ILE A N 1
ATOM 2581 C CA . ILE A 1 327 ? -13.885 10.599 5.272 1.00 66.19 327 ILE A CA 1
ATOM 2582 C C . ILE A 1 327 ? -12.477 10.176 4.869 1.00 66.19 327 ILE A C 1
ATOM 2584 O O . ILE A 1 327 ? -11.855 10.790 4.007 1.00 66.19 327 ILE A O 1
ATOM 2588 N N . CYS A 1 328 ? -11.985 9.107 5.486 1.00 60.62 328 CYS A N 1
ATOM 2589 C CA . CYS A 1 328 ? -10.751 8.463 5.069 1.00 60.62 328 CYS A CA 1
ATOM 2590 C C . CYS A 1 328 ? -11.076 7.481 3.942 1.00 60.62 328 CYS A C 1
ATOM 2592 O O . CYS A 1 328 ? -11.825 6.526 4.159 1.00 60.62 328 CYS A O 1
ATOM 2594 N N . GLY A 1 329 ? -10.504 7.685 2.759 1.00 62.53 329 GLY A N 1
ATOM 2595 C CA . GLY A 1 329 ? -10.487 6.663 1.717 1.00 62.53 329 GLY A CA 1
ATOM 2596 C C . GLY A 1 329 ? -9.274 5.756 1.895 1.00 62.53 329 GLY A C 1
ATOM 2597 O O . GLY A 1 329 ? -8.145 6.238 1.977 1.00 62.53 329 GLY A O 1
ATOM 2598 N N . GLN A 1 330 ? -9.497 4.448 1.964 1.00 61.84 330 GLN A N 1
ATOM 2599 C CA . GLN A 1 330 ? -8.436 3.449 1.920 1.00 61.84 330 GLN A CA 1
ATOM 2600 C C . GLN A 1 330 ? -8.565 2.658 0.621 1.00 61.84 330 GLN A C 1
ATOM 2602 O O . GLN A 1 330 ? -9.629 2.117 0.338 1.00 61.84 330 GLN A O 1
ATOM 2607 N N . ILE A 1 331 ? -7.483 2.571 -0.154 1.00 66.12 331 ILE A N 1
ATOM 2608 C CA . ILE A 1 331 ? -7.456 1.727 -1.352 1.00 66.12 331 ILE A CA 1
ATOM 2609 C C . ILE A 1 331 ? -7.560 0.271 -0.904 1.00 66.12 331 ILE A C 1
ATOM 2611 O O . ILE A 1 331 ? -6.706 -0.210 -0.154 1.00 66.12 331 ILE A O 1
ATOM 2615 N N . THR A 1 332 ? -8.622 -0.407 -1.327 1.00 70.00 332 THR A N 1
ATOM 2616 C CA . THR A 1 332 ? -8.850 -1.825 -1.029 1.00 70.00 332 THR A CA 1
ATOM 2617 C C . THR A 1 332 ? -8.393 -2.722 -2.157 1.00 70.00 332 THR A C 1
ATOM 2619 O O . THR A 1 332 ? -7.857 -3.793 -1.881 1.00 70.00 332 THR A O 1
ATOM 2622 N N . ASP A 1 333 ? -8.568 -2.274 -3.397 1.00 70.12 333 ASP A N 1
ATOM 2623 C CA . ASP A 1 333 ? -8.113 -2.987 -4.583 1.00 70.12 333 ASP A CA 1
ATOM 2624 C C . ASP A 1 333 ? -7.590 -1.994 -5.625 1.00 70.12 333 ASP A C 1
ATOM 2626 O O . ASP A 1 333 ? -8.167 -0.927 -5.833 1.00 70.12 333 ASP A O 1
ATOM 2630 N N . LEU A 1 334 ? -6.487 -2.346 -6.280 1.00 77.62 334 LEU A N 1
ATOM 2631 C CA . LEU A 1 334 ? -5.988 -1.648 -7.460 1.00 77.62 334 LEU A CA 1
ATOM 2632 C C . LEU A 1 334 ? -5.594 -2.709 -8.479 1.00 77.62 334 LEU A C 1
ATOM 2634 O O . LEU A 1 334 ? -4.610 -3.430 -8.305 1.00 77.62 334 LEU A O 1
ATOM 2638 N N . GLN A 1 335 ? -6.338 -2.756 -9.573 1.00 75.69 335 GLN A N 1
ATOM 2639 C CA . GLN A 1 335 ? -6.055 -3.646 -10.684 1.00 75.69 335 GLN A CA 1
ATOM 2640 C C . GLN A 1 335 ? -5.194 -2.911 -11.691 1.00 75.69 335 GLN A C 1
ATOM 2642 O O . GLN A 1 335 ? -5.591 -1.867 -12.211 1.00 75.69 335 GLN A O 1
ATOM 2647 N N . VAL A 1 336 ? -4.035 -3.474 -12.005 1.00 81.12 336 VAL A N 1
ATOM 2648 C CA . VAL A 1 336 ? -3.139 -2.948 -13.035 1.00 81.12 336 VAL A CA 1
ATOM 2649 C C . VAL A 1 336 ? -3.217 -3.800 -14.293 1.00 81.12 336 VAL A C 1
ATOM 2651 O O . VAL A 1 336 ? -3.379 -5.019 -14.219 1.00 81.12 336 VAL A O 1
ATOM 2654 N N . ARG A 1 337 ? -3.089 -3.163 -15.455 1.00 77.81 337 ARG A N 1
ATOM 2655 C CA . ARG A 1 337 ? -2.989 -3.840 -16.749 1.00 77.81 337 ARG A CA 1
ATOM 2656 C C . ARG A 1 337 ? -1.705 -3.418 -17.460 1.00 77.81 337 ARG A C 1
ATOM 2658 O O . ARG A 1 337 ? -1.354 -2.239 -17.399 1.00 77.81 337 ARG A O 1
ATOM 2665 N N . PRO A 1 338 ? -1.007 -4.354 -18.126 1.00 82.19 338 PRO A N 1
ATOM 2666 C CA . PRO A 1 338 ? 0.053 -3.999 -19.054 1.00 82.19 338 PRO A CA 1
ATOM 2667 C C . PRO A 1 338 ? -0.522 -3.141 -20.179 1.00 82.19 338 PRO A C 1
ATOM 2669 O O . PRO A 1 338 ? -1.535 -3.499 -20.780 1.00 82.19 338 PRO A O 1
ATOM 2672 N N . SER A 1 339 ? 0.129 -2.020 -20.442 1.00 84.06 339 SER A N 1
ATOM 2673 C CA . SER A 1 339 ? -0.151 -1.131 -21.557 1.00 84.06 339 SER A CA 1
ATOM 2674 C C . SER A 1 339 ? 1.158 -0.823 -22.268 1.00 84.06 339 SER A C 1
ATOM 2676 O O . SER A 1 339 ? 2.188 -0.633 -21.620 1.00 84.06 339 SER A O 1
ATOM 2678 N N . ILE A 1 340 ? 1.127 -0.807 -23.596 1.00 86.75 340 ILE A N 1
ATOM 2679 C CA . ILE A 1 340 ? 2.295 -0.493 -24.419 1.00 86.75 340 ILE A CA 1
ATOM 2680 C C . ILE A 1 340 ? 2.264 1.005 -24.715 1.00 86.75 340 ILE A C 1
ATOM 2682 O O . ILE A 1 340 ? 1.248 1.519 -25.182 1.00 86.75 340 ILE A O 1
ATOM 2686 N N . CYS A 1 341 ? 3.373 1.702 -24.471 1.00 85.19 341 CYS A N 1
ATOM 2687 C CA . CYS A 1 341 ? 3.512 3.093 -24.886 1.00 85.19 341 CYS A CA 1
ATOM 2688 C C . CYS A 1 341 ? 3.517 3.171 -26.414 1.00 85.19 341 CYS A C 1
ATOM 2690 O O . CYS A 1 341 ? 4.438 2.672 -27.056 1.00 85.19 341 CYS A O 1
ATOM 2692 N N . ALA A 1 342 ? 2.509 3.817 -27.000 1.00 86.56 342 ALA A N 1
ATOM 2693 C CA . ALA A 1 342 ? 2.396 3.930 -28.453 1.00 86.56 342 ALA A CA 1
ATOM 2694 C C . ALA A 1 342 ? 3.472 4.838 -29.073 1.00 86.56 342 ALA A C 1
ATOM 2696 O O . ALA A 1 342 ? 3.830 4.638 -30.226 1.00 86.56 342 ALA A O 1
ATOM 2697 N N . LYS A 1 343 ? 3.978 5.814 -28.309 1.00 88.50 343 LYS A N 1
ATOM 2698 C CA . LYS A 1 343 ? 4.948 6.826 -28.755 1.00 88.50 343 LYS A CA 1
ATOM 2699 C C . LYS A 1 343 ? 6.393 6.546 -28.326 1.00 88.50 343 LYS A C 1
ATOM 2701 O O . LYS A 1 343 ? 7.310 7.165 -28.853 1.00 88.50 343 LYS A O 1
ATOM 2706 N N . THR A 1 344 ? 6.618 5.631 -27.379 1.00 89.69 344 THR A N 1
ATOM 2707 C CA . THR A 1 344 ? 7.945 5.412 -26.779 1.00 89.69 344 THR A CA 1
ATOM 2708 C C . THR A 1 344 ? 8.516 4.045 -27.131 1.00 89.69 344 THR A C 1
ATOM 2710 O O . THR A 1 344 ? 7.857 3.016 -26.973 1.00 89.69 344 THR A O 1
ATOM 2713 N N . VAL A 1 345 ? 9.788 4.028 -27.522 1.00 91.12 345 VAL A N 1
ATOM 2714 C CA . VAL A 1 345 ? 10.564 2.836 -27.869 1.00 91.12 345 VAL A CA 1
ATOM 2715 C C . VAL A 1 345 ? 11.749 2.690 -26.914 1.00 91.12 345 VAL A C 1
ATOM 2717 O O . VAL A 1 345 ? 12.419 3.666 -26.574 1.00 91.12 345 VAL A O 1
ATOM 2720 N N . LEU A 1 346 ? 12.023 1.458 -26.480 1.00 91.94 346 LEU A N 1
ATOM 2721 C CA . LEU A 1 346 ? 13.238 1.107 -25.750 1.00 91.94 346 LEU A CA 1
ATOM 2722 C C . LEU A 1 346 ? 14.286 0.595 -26.730 1.00 91.94 346 LEU A C 1
ATOM 2724 O O . LEU A 1 346 ? 14.055 -0.368 -27.455 1.00 91.94 346 LEU A O 1
ATOM 2728 N N . LEU A 1 347 ? 15.459 1.207 -26.700 1.00 91.06 347 LEU A N 1
ATOM 2729 C CA . LEU A 1 347 ? 16.641 0.747 -27.405 1.00 91.06 347 LEU A CA 1
ATOM 2730 C C . LEU A 1 347 ? 17.543 -0.004 -26.430 1.00 91.06 347 LEU A C 1
ATOM 2732 O O . LEU A 1 347 ? 17.930 0.545 -25.397 1.00 91.06 347 LEU A O 1
ATOM 2736 N N . SER A 1 348 ? 17.887 -1.245 -26.758 1.00 88.94 348 SER A N 1
ATOM 2737 C CA . SER A 1 348 ? 18.804 -2.088 -25.991 1.00 88.94 348 SER A CA 1
ATOM 2738 C C . SER A 1 348 ? 20.024 -2.488 -26.828 1.00 88.94 348 SER A C 1
ATOM 2740 O O . SER A 1 348 ? 20.012 -2.432 -28.062 1.00 88.94 348 SER A O 1
ATOM 2742 N N . GLY A 1 349 ? 21.115 -2.861 -26.151 1.00 82.50 349 GLY A N 1
ATOM 2743 C CA . GLY A 1 349 ? 22.363 -3.273 -26.805 1.00 82.50 349 GLY A CA 1
ATOM 2744 C C . GLY A 1 349 ? 23.296 -2.119 -27.188 1.00 82.50 349 GLY A C 1
ATOM 2745 O O . GLY A 1 349 ? 24.174 -2.299 -28.030 1.00 82.50 349 GLY A O 1
ATOM 2746 N N . ILE A 1 350 ? 23.135 -0.944 -26.572 1.00 83.81 350 ILE A N 1
ATOM 2747 C CA . ILE A 1 350 ? 24.044 0.186 -26.784 1.00 83.81 350 ILE A CA 1
ATOM 2748 C C . ILE A 1 350 ? 25.351 -0.099 -26.042 1.00 83.81 350 ILE A C 1
ATOM 2750 O O . ILE A 1 350 ? 25.361 -0.350 -24.837 1.00 83.81 350 ILE A O 1
ATOM 2754 N N . SER A 1 351 ? 26.451 -0.093 -26.788 1.00 76.25 351 SER A N 1
ATOM 2755 C CA . SER A 1 351 ? 27.797 -0.302 -26.257 1.00 76.25 351 SER A CA 1
ATOM 2756 C C . SER A 1 351 ? 28.424 1.042 -25.887 1.00 76.25 351 SER A C 1
ATOM 2758 O O . SER A 1 351 ? 28.187 2.035 -26.573 1.00 76.25 351 SER A O 1
ATOM 2760 N N . ASP A 1 352 ? 29.241 1.067 -24.835 1.00 70.44 352 ASP A N 1
ATOM 2761 C CA . ASP A 1 352 ? 29.906 2.277 -24.329 1.00 70.44 352 ASP A CA 1
ATOM 2762 C C . ASP A 1 352 ? 31.132 2.628 -25.187 1.00 70.44 352 ASP A C 1
ATOM 2764 O O . ASP A 1 352 ? 32.278 2.399 -24.808 1.00 70.44 352 ASP A O 1
ATOM 2768 N N . ILE A 1 353 ? 30.868 3.049 -26.424 1.00 72.31 353 ILE A N 1
ATOM 2769 C CA . ILE A 1 353 ? 31.892 3.376 -27.430 1.00 72.31 353 ILE A CA 1
ATOM 2770 C C . ILE A 1 353 ? 32.166 4.886 -27.446 1.00 72.31 353 ILE A C 1
ATOM 2772 O O . ILE A 1 353 ? 33.262 5.308 -27.803 1.00 72.31 353 ILE A O 1
ATOM 2776 N N . LEU A 1 354 ? 31.173 5.690 -27.060 1.00 71.75 354 LEU A N 1
ATOM 2777 C CA . LEU A 1 354 ? 31.187 7.149 -27.101 1.00 71.75 354 LEU A CA 1
ATOM 2778 C C . LEU A 1 354 ? 30.766 7.733 -25.754 1.00 71.75 354 LEU A C 1
ATOM 2780 O O . LEU A 1 354 ? 30.045 7.088 -24.992 1.00 71.75 354 LEU A O 1
ATOM 2784 N N . ASP A 1 355 ? 31.156 8.985 -25.517 1.00 80.38 355 ASP A N 1
ATOM 2785 C CA . ASP A 1 355 ? 30.702 9.762 -24.366 1.00 80.38 355 ASP A CA 1
ATOM 2786 C C . ASP A 1 355 ? 29.169 9.893 -24.331 1.00 80.38 355 ASP A C 1
ATOM 2788 O O . ASP A 1 355 ? 28.486 9.818 -25.354 1.00 80.38 355 ASP A O 1
ATOM 2792 N N . GLU A 1 356 ? 28.621 10.120 -23.135 1.00 80.31 356 GLU A N 1
ATOM 2793 C CA . GLU A 1 356 ? 27.174 10.135 -22.880 1.00 80.31 356 GLU A CA 1
ATOM 2794 C C . GLU A 1 356 ? 26.406 11.131 -23.769 1.00 80.31 356 GLU A C 1
ATOM 2796 O O . GLU A 1 356 ? 25.314 10.807 -24.229 1.00 80.31 356 GLU A O 1
ATOM 2801 N N . GLU A 1 357 ? 26.974 12.309 -24.034 1.00 82.00 357 GLU A N 1
ATOM 2802 C CA . GLU A 1 357 ? 26.381 13.349 -24.892 1.00 82.00 357 GLU A CA 1
ATOM 2803 C C . GLU A 1 357 ? 26.488 12.974 -26.375 1.00 82.00 357 GLU A C 1
ATOM 2805 O O . GLU A 1 357 ? 25.478 12.888 -27.066 1.00 82.00 357 GLU A O 1
ATOM 2810 N N . SER A 1 358 ? 27.682 12.596 -26.834 1.00 82.56 358 SER A N 1
ATOM 2811 C CA . SER A 1 358 ? 27.924 12.165 -28.217 1.00 82.56 358 SER A CA 1
ATOM 2812 C C . SER A 1 358 ? 27.064 10.962 -28.627 1.00 82.56 358 SER A C 1
ATOM 2814 O O . SER A 1 358 ? 26.600 10.874 -29.764 1.00 82.56 358 SER A O 1
ATOM 2816 N N . MET A 1 359 ? 26.829 10.019 -27.707 1.00 83.19 359 MET A N 1
ATOM 2817 C CA . MET A 1 359 ? 25.967 8.862 -27.956 1.00 83.19 359 MET A CA 1
ATOM 2818 C C . MET A 1 359 ? 24.484 9.252 -28.019 1.00 83.19 359 MET A C 1
ATOM 2820 O O . MET A 1 359 ? 23.744 8.682 -28.821 1.00 83.19 359 MET A O 1
ATOM 2824 N N . ARG A 1 360 ? 24.038 10.220 -27.207 1.00 85.69 360 ARG A N 1
ATOM 2825 C CA . ARG A 1 360 ? 22.672 10.760 -27.296 1.00 85.69 360 ARG A CA 1
ATOM 2826 C C . ARG A 1 360 ? 22.441 11.406 -28.655 1.00 85.69 360 ARG A C 1
ATOM 2828 O O . ARG A 1 360 ? 21.519 10.988 -29.350 1.00 85.69 360 ARG A O 1
ATOM 2835 N N . ASP A 1 361 ? 23.338 12.297 -29.064 1.00 86.19 361 ASP A N 1
ATOM 2836 C CA . ASP A 1 361 ? 23.239 13.018 -30.335 1.00 86.19 361 ASP A CA 1
ATOM 2837 C C . ASP A 1 361 ? 23.239 12.053 -31.530 1.00 86.19 361 ASP A C 1
ATOM 2839 O O . ASP A 1 361 ? 22.423 12.168 -32.445 1.00 86.19 361 ASP A O 1
ATOM 2843 N N . ALA A 1 362 ? 24.107 11.034 -31.516 1.00 85.25 362 ALA A N 1
ATOM 2844 C CA . ALA A 1 362 ? 24.168 10.039 -32.586 1.00 85.25 362 ALA A CA 1
ATOM 2845 C C . ALA A 1 362 ? 22.881 9.200 -32.702 1.00 85.25 362 ALA A C 1
ATOM 2847 O O . ALA A 1 362 ? 22.465 8.861 -33.816 1.00 85.25 362 ALA A O 1
ATOM 2848 N N . LEU A 1 363 ? 22.243 8.857 -31.574 1.00 86.25 363 LEU A N 1
ATOM 2849 C CA . LEU A 1 363 ? 20.948 8.169 -31.578 1.00 86.25 363 LEU A CA 1
ATOM 2850 C C . LEU A 1 363 ? 19.844 9.097 -32.083 1.00 86.25 363 LEU A C 1
ATOM 2852 O O . LEU A 1 363 ? 19.085 8.698 -32.965 1.00 86.25 363 LEU A O 1
ATOM 2856 N N . GLU A 1 364 ? 19.784 10.329 -31.589 1.00 87.81 364 GLU A N 1
ATOM 2857 C CA . GLU A 1 364 ? 18.778 11.310 -31.992 1.00 87.81 364 GLU A CA 1
ATOM 2858 C C . GLU A 1 364 ? 18.831 11.572 -33.502 1.00 87.81 364 GLU A C 1
ATOM 2860 O O . GLU A 1 364 ? 17.853 11.340 -34.212 1.00 87.81 364 GLU A O 1
ATOM 2865 N N . ILE A 1 365 ? 20.013 11.887 -34.040 1.00 86.81 365 ILE A N 1
ATOM 2866 C CA . ILE A 1 365 ? 20.225 12.122 -35.477 1.00 86.81 365 ILE A CA 1
ATOM 2867 C C . ILE A 1 365 ? 19.873 10.883 -36.313 1.00 86.81 365 ILE A C 1
ATOM 2869 O O . ILE A 1 365 ? 19.424 10.995 -37.460 1.00 86.81 365 ILE A O 1
ATOM 2873 N N . HIS A 1 366 ? 20.108 9.676 -35.791 1.00 85.12 366 HIS A N 1
ATOM 2874 C CA . HIS A 1 366 ? 19.762 8.447 -36.497 1.00 85.12 366 HIS A CA 1
ATOM 2875 C C . HIS A 1 366 ? 18.251 8.273 -36.629 1.00 85.12 366 HIS A C 1
ATOM 2877 O O . HIS A 1 366 ? 17.775 7.980 -37.730 1.00 85.12 366 HIS A O 1
ATOM 2883 N N . PHE A 1 367 ? 17.531 8.443 -35.521 1.00 86.44 367 PHE A N 1
ATOM 2884 C CA . PHE A 1 367 ? 16.092 8.214 -35.431 1.00 86.44 367 PHE A CA 1
ATOM 2885 C C . PHE A 1 367 ? 15.247 9.429 -35.822 1.00 86.44 367 PHE A C 1
ATOM 2887 O O . PHE A 1 367 ? 14.039 9.287 -35.970 1.00 86.44 367 PHE A O 1
ATOM 2894 N N . GLN A 1 368 ? 15.865 10.576 -36.101 1.00 88.62 368 GLN A N 1
ATOM 2895 C CA . GLN A 1 368 ? 15.206 11.711 -36.747 1.00 88.62 368 GLN A CA 1
ATOM 2896 C C . GLN A 1 368 ? 15.106 11.548 -38.274 1.00 88.62 368 GLN A C 1
ATOM 2898 O O . GLN A 1 368 ? 14.283 12.179 -38.934 1.00 88.62 368 GLN A O 1
ATOM 2903 N N . LYS A 1 369 ? 15.938 10.689 -38.884 1.00 86.19 369 LYS A N 1
ATOM 2904 C CA . LYS A 1 369 ? 15.981 10.526 -40.347 1.00 86.19 369 LYS A CA 1
ATOM 2905 C C . LYS A 1 369 ? 14.786 9.698 -40.854 1.00 86.19 369 LYS A C 1
ATOM 2907 O O . LYS A 1 369 ? 14.742 8.488 -40.605 1.00 86.19 369 LYS A O 1
ATOM 2912 N N . PRO A 1 370 ? 13.889 10.266 -41.687 1.00 79.69 370 PRO A N 1
ATOM 2913 C CA . PRO A 1 370 ? 12.711 9.550 -42.190 1.00 79.69 370 PRO A CA 1
ATOM 2914 C C . PRO A 1 370 ? 13.073 8.380 -43.113 1.00 79.69 370 PRO A C 1
ATOM 2916 O O . PRO A 1 370 ? 12.355 7.387 -43.185 1.00 79.69 370 PRO A O 1
ATOM 2919 N N . SER A 1 371 ? 14.243 8.431 -43.763 1.00 77.81 371 SER A N 1
ATOM 2920 C CA . SER A 1 371 ? 14.771 7.329 -44.582 1.00 77.81 371 SER A CA 1
ATOM 2921 C C . SER A 1 371 ? 15.041 6.040 -43.797 1.00 77.81 371 SER A C 1
ATOM 2923 O O . SER A 1 371 ? 15.237 4.990 -44.407 1.00 77.81 371 SER A O 1
ATOM 2925 N N . ARG A 1 372 ? 15.052 6.105 -42.461 1.00 75.69 372 ARG A N 1
ATOM 2926 C CA . ARG A 1 372 ? 15.249 4.970 -41.548 1.00 75.69 372 ARG A CA 1
ATOM 2927 C C . ARG A 1 372 ? 13.996 4.642 -40.732 1.00 75.69 372 ARG A C 1
ATOM 2929 O O . ARG A 1 372 ? 14.082 3.950 -39.726 1.00 75.69 372 ARG A O 1
ATOM 2936 N N . GLY A 1 373 ? 12.840 5.156 -41.155 1.00 74.81 373 GLY A N 1
ATOM 2937 C CA . GLY A 1 373 ? 11.586 5.034 -40.410 1.00 74.81 373 GLY A CA 1
ATOM 2938 C C . GLY A 1 373 ? 11.485 5.976 -39.207 1.00 74.81 373 GLY A C 1
ATOM 2939 O O . GLY A 1 373 ? 10.543 5.834 -38.435 1.00 74.81 373 GLY A O 1
ATOM 2940 N N . GLY A 1 374 ? 12.436 6.907 -39.070 1.00 81.50 374 GLY A N 1
ATOM 2941 C CA . GLY A 1 374 ? 12.492 7.927 -38.028 1.00 81.50 374 GLY A CA 1
ATOM 2942 C C . GLY A 1 374 ? 11.506 9.084 -38.211 1.00 81.50 374 GLY A C 1
ATOM 2943 O O . GLY A 1 374 ? 10.810 9.161 -39.225 1.00 81.50 374 GLY A O 1
ATOM 2944 N N . GLY A 1 375 ? 11.465 9.986 -37.235 1.00 86.50 375 GLY A N 1
ATOM 2945 C CA . GLY A 1 375 ? 10.557 11.135 -37.183 1.00 86.50 375 GLY A CA 1
ATOM 2946 C C . GLY A 1 375 ? 10.946 12.114 -36.076 1.00 86.50 375 GLY A C 1
ATOM 2947 O O . GLY A 1 375 ? 12.047 12.024 -35.537 1.00 86.50 375 GLY A O 1
ATOM 2948 N N . GLU A 1 376 ? 10.067 13.055 -35.745 1.00 87.12 376 GLU A N 1
ATOM 2949 C CA . GLU A 1 376 ? 10.334 14.059 -34.709 1.00 87.12 376 GLU A CA 1
ATOM 2950 C C . GLU A 1 376 ? 10.401 13.413 -33.316 1.00 87.12 376 GLU A C 1
ATOM 2952 O O . GLU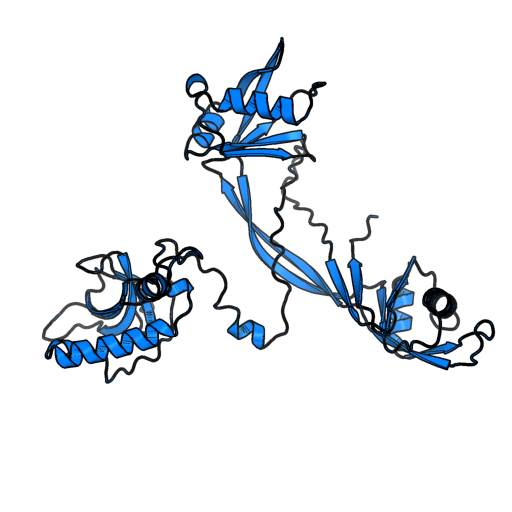 A 1 376 ? 9.497 12.678 -32.902 1.00 87.12 376 GLU A O 1
ATOM 2957 N N . VAL A 1 377 ? 11.533 13.620 -32.637 1.00 87.31 377 VAL A N 1
ATOM 2958 C CA . VAL A 1 377 ? 11.828 13.066 -31.311 1.00 87.31 377 VAL A CA 1
ATOM 2959 C C . VAL A 1 377 ? 11.441 14.112 -30.274 1.00 87.31 377 VAL A C 1
ATOM 2961 O O . VAL A 1 377 ? 12.000 15.201 -30.266 1.00 87.31 377 VAL A O 1
ATOM 2964 N N . ASP A 1 378 ? 10.521 13.752 -29.386 1.00 86.44 378 ASP A N 1
ATOM 2965 C CA . ASP A 1 378 ? 10.061 14.599 -28.282 1.00 86.44 378 ASP A CA 1
ATOM 2966 C C . ASP A 1 378 ? 11.019 14.508 -27.079 1.00 86.44 378 ASP A C 1
ATOM 2968 O O . ASP A 1 378 ? 11.398 15.506 -26.468 1.00 86.44 378 ASP A O 1
ATOM 2972 N N . ALA A 1 379 ? 11.490 13.295 -26.760 1.00 87.00 379 ALA A N 1
ATOM 2973 C CA . ALA A 1 379 ? 12.437 13.086 -25.666 1.00 87.00 379 ALA A CA 1
ATOM 2974 C C . ALA A 1 379 ? 13.360 11.880 -25.889 1.00 87.00 379 ALA A C 1
ATOM 2976 O O . ALA A 1 379 ? 12.918 10.797 -26.283 1.00 87.00 379 ALA A O 1
ATOM 2977 N N . LEU A 1 380 ? 14.644 12.035 -25.539 1.00 87.94 380 LEU A N 1
ATOM 2978 C CA . LEU A 1 380 ? 15.646 10.967 -25.554 1.00 87.94 380 LEU A CA 1
ATOM 2979 C C . LEU A 1 380 ? 16.342 10.837 -24.193 1.00 87.94 380 LEU A C 1
ATOM 2981 O O . LEU A 1 380 ? 16.963 11.769 -23.687 1.00 87.94 380 LEU A O 1
ATOM 2985 N N . GLY A 1 381 ? 16.290 9.638 -23.608 1.00 86.88 381 GLY A N 1
ATOM 2986 C CA . GLY A 1 381 ? 16.958 9.308 -22.348 1.00 86.88 381 GLY A CA 1
ATOM 2987 C C . GLY A 1 381 ? 17.925 8.136 -22.493 1.00 86.88 381 GLY A C 1
ATOM 2988 O O . GLY A 1 381 ? 17.494 6.988 -22.456 1.00 86.88 381 GLY A O 1
ATOM 2989 N N . TYR A 1 382 ? 19.229 8.405 -22.608 1.00 88.12 382 TYR A N 1
ATOM 2990 C CA . TYR A 1 382 ? 20.287 7.380 -22.652 1.00 88.12 382 TYR A CA 1
ATOM 2991 C C . TYR A 1 382 ? 20.890 7.095 -21.268 1.00 88.12 382 TYR A C 1
ATOM 2993 O O . TYR A 1 382 ? 21.227 8.028 -20.533 1.00 88.12 382 TYR A O 1
ATOM 3001 N N . VAL A 1 383 ? 21.067 5.807 -20.951 1.00 87.44 383 VAL A N 1
ATOM 3002 C CA . VAL A 1 383 ? 21.744 5.303 -19.749 1.00 87.44 383 VAL A CA 1
ATOM 3003 C C . VAL A 1 383 ? 23.023 4.552 -20.157 1.00 87.44 383 VAL A C 1
ATOM 3005 O O . VAL A 1 383 ? 22.920 3.485 -20.769 1.00 87.44 383 VAL A O 1
ATOM 3008 N N . PRO A 1 384 ? 24.220 5.040 -19.777 1.00 83.88 384 PRO A N 1
ATOM 3009 C CA . PRO A 1 384 ? 25.498 4.393 -20.085 1.00 83.88 384 PRO A CA 1
ATOM 3010 C C . PRO A 1 384 ? 25.640 2.996 -19.482 1.00 83.88 384 PRO A C 1
ATOM 3012 O O . PRO A 1 384 ? 25.018 2.672 -18.463 1.00 83.88 384 PRO A O 1
ATOM 3015 N N . VAL A 1 385 ? 26.509 2.173 -20.071 1.00 84.25 385 VAL A N 1
ATOM 3016 C CA . VAL A 1 385 ? 26.830 0.844 -19.530 1.00 84.25 385 VAL A CA 1
ATOM 3017 C C . VAL A 1 385 ? 27.450 1.000 -18.134 1.00 84.25 385 VAL A C 1
ATOM 3019 O O . VAL A 1 385 ? 28.324 1.826 -17.904 1.00 84.25 385 VAL A O 1
ATOM 3022 N N . GLY A 1 386 ? 26.960 0.234 -17.156 1.00 78.62 386 GLY A N 1
ATOM 3023 C CA . GLY A 1 386 ? 27.422 0.312 -15.762 1.00 78.62 386 GLY A CA 1
ATOM 3024 C C . GLY A 1 386 ? 26.710 1.353 -14.887 1.00 78.62 386 GLY A C 1
ATOM 3025 O O . GLY A 1 386 ? 26.852 1.296 -13.665 1.00 78.62 386 GLY A O 1
ATOM 3026 N N . LYS A 1 387 ? 25.885 2.239 -15.463 1.00 83.19 387 LYS A N 1
ATOM 3027 C CA . LYS A 1 387 ? 24.946 3.089 -14.711 1.00 83.19 387 LYS A CA 1
ATOM 3028 C C . LYS A 1 387 ? 23.539 2.471 -14.703 1.00 83.19 387 LYS A C 1
ATOM 3030 O O . LYS A 1 387 ? 23.219 1.589 -15.496 1.00 83.19 387 LYS A O 1
ATOM 3035 N N . GLN A 1 388 ? 22.692 2.925 -13.781 1.00 80.75 388 GLN A N 1
ATOM 3036 C CA . GLN A 1 388 ? 21.259 2.617 -13.764 1.00 80.75 388 GLN A CA 1
ATOM 3037 C C . GLN A 1 388 ? 20.478 3.923 -13.864 1.00 80.75 388 GLN A C 1
ATOM 3039 O O . GLN A 1 388 ? 20.808 4.889 -13.177 1.00 80.75 388 GLN A O 1
ATOM 3044 N N . GLY A 1 389 ? 19.461 3.946 -14.722 1.00 82.75 389 GLY A N 1
ATOM 3045 C CA . GLY A 1 389 ? 18.570 5.092 -14.890 1.00 82.75 389 GLY A CA 1
ATOM 3046 C C . GLY A 1 389 ? 17.173 4.800 -14.357 1.00 82.75 389 GLY A C 1
ATOM 3047 O O . GLY A 1 389 ? 16.768 3.642 -14.237 1.00 82.75 389 GLY A O 1
ATOM 3048 N N . LEU A 1 390 ? 16.418 5.856 -14.061 1.00 86.50 390 LEU A N 1
ATOM 3049 C CA . LEU A 1 390 ? 15.002 5.769 -13.723 1.00 86.50 390 LEU A CA 1
ATOM 3050 C C . LEU A 1 390 ? 14.218 6.636 -14.705 1.00 86.50 390 LEU A C 1
ATOM 3052 O O . LEU A 1 390 ? 14.377 7.852 -14.713 1.00 86.50 390 LEU A O 1
ATOM 3056 N N . ALA A 1 391 ? 13.376 6.006 -15.516 1.00 85.38 391 ALA A N 1
ATOM 3057 C CA . ALA A 1 391 ? 12.442 6.703 -16.384 1.00 85.38 391 ALA A CA 1
ATOM 3058 C C . ALA A 1 391 ? 11.147 6.990 -15.629 1.00 85.38 391 ALA A C 1
ATOM 3060 O O . ALA A 1 391 ? 10.624 6.105 -14.944 1.00 85.38 391 ALA A O 1
ATOM 3061 N N . VAL A 1 392 ? 10.639 8.211 -15.761 1.00 85.56 392 VAL A N 1
ATOM 3062 C CA . VAL A 1 392 ? 9.350 8.634 -15.211 1.00 85.56 392 VAL A CA 1
ATOM 3063 C C . VAL A 1 392 ? 8.412 8.884 -16.382 1.00 85.56 392 VAL A C 1
ATOM 3065 O O . VAL A 1 392 ? 8.762 9.620 -17.294 1.00 85.56 392 VAL A O 1
ATOM 3068 N N . PHE A 1 393 ? 7.250 8.244 -16.348 1.00 83.19 393 PHE A N 1
ATOM 3069 C CA . PHE A 1 393 ? 6.196 8.373 -17.343 1.00 83.19 393 PHE A CA 1
ATOM 3070 C C . PHE A 1 393 ? 5.008 9.078 -16.708 1.00 83.19 393 PHE A C 1
ATOM 3072 O O . PHE A 1 393 ? 4.575 8.711 -15.607 1.00 83.19 393 PHE A O 1
ATOM 3079 N N . GLU A 1 394 ? 4.502 10.076 -17.413 1.00 82.12 394 GLU A N 1
ATOM 3080 C CA . GLU A 1 394 ? 3.330 10.863 -17.053 1.00 82.12 394 GLU A CA 1
ATOM 3081 C C . GLU A 1 394 ? 2.342 10.796 -18.221 1.00 82.12 394 GLU A C 1
ATOM 3083 O O . GLU A 1 394 ? 2.716 10.412 -19.329 1.00 82.12 394 GLU A O 1
ATOM 3088 N N . GLU A 1 395 ? 1.069 11.053 -17.946 1.00 71.38 395 GLU A N 1
ATOM 3089 C CA . GLU A 1 395 ? 0.033 11.072 -18.978 1.00 71.38 395 GLU A CA 1
ATOM 3090 C C . GLU A 1 395 ? 0.131 12.384 -19.764 1.00 71.38 395 GLU A C 1
ATOM 3092 O O . GLU A 1 395 ? 0.328 13.438 -19.152 1.00 71.38 395 GLU A O 1
ATOM 3097 N N . ASP A 1 396 ? 0.023 12.310 -21.093 1.00 64.56 396 ASP A N 1
ATOM 3098 C CA . ASP A 1 396 ? 0.040 13.486 -21.965 1.00 64.56 396 ASP A CA 1
ATOM 3099 C C . ASP A 1 396 ? -1.105 14.423 -21.542 1.00 64.56 396 ASP A C 1
ATOM 3101 O O . ASP A 1 396 ? -2.281 14.052 -21.575 1.00 64.56 396 ASP A O 1
ATOM 3105 N N . THR A 1 397 ? -0.766 15.626 -21.082 1.00 52.00 397 THR A N 1
ATOM 3106 C CA . THR A 1 397 ? -1.750 16.677 -20.819 1.00 52.00 397 THR A CA 1
ATOM 3107 C C . THR A 1 397 ? -2.013 17.421 -22.122 1.00 52.00 397 THR A C 1
ATOM 3109 O O . THR A 1 397 ? -1.266 18.346 -22.441 1.00 52.00 397 THR A O 1
ATOM 3112 N N . ASP A 1 398 ? -3.037 17.002 -22.864 1.00 39.41 398 ASP A N 1
ATOM 3113 C CA . ASP A 1 398 ? -3.615 17.808 -23.950 1.00 39.41 398 ASP A CA 1
ATOM 3114 C C . ASP A 1 398 ? -4.452 18.978 -23.400 1.00 39.41 398 ASP A C 1
ATOM 3116 O O . ASP A 1 398 ? -5.229 18.766 -22.431 1.00 39.41 398 ASP A O 1
#

Radius of gyration: 31.81 Å; chains: 1; bounding box: 65×83×74 Å

pLDDT: mean 75.8, std 16.99, range [24.02, 92.75]

Secondary structure (DSSP, 8-state):
------TTEEEEE-SSTTTT-EEEEEEEESS-BTTB-S-EEEEEEEEE------TTS-HHHHHHHH--EEEEEEEEGGGEEEEEEE------TTTSSGGGGT-HHHHHHHHHHHHHHHHSS-HHHHS--SS----SSTTHHHHTTS------------------SSS----------EEEEE-SSEEEEEESSHHHHHHHHHH-EEEEEEPGGGS--EEEEEEEEEEEEEEEEEEEEEEEEEEEEEEEES----SS-HHHHHHHHHHHHT-GGGT---EEEEEEETTTTEEEEEESSTTHHHHHHHH-EEEEEETTEEEEEEEEEEEEEEEEEEEEEEEEEEEEEEEE---S-S-HHHHHHHHHHHHH-GGGT---EEEEEEE-TT--EEEEE-----

Foldseek 3Di:
DDDQLDFQFWKAFCDDPQHLWIWTFHDWDCCADPVGRATKTWIKTWSAFQDDDDPPDDPVVNVVRHQTFMAIDMDGVVRIHTDPDGHDFPQDCVLRDPCCVVDPVSRVSSRVRSSVSVVPDDSLNRPSDPDSPPDDDVCPVVCVVPPDDPDDPPDQDDPPDDDDPDDPPPDDDDWDKFKDKDAAQKKKFFFPDLQLLVLLQVVQWDFQAQDPPFPDGDTAIKGKDWDKTWAWDDWDWDKDFAQFKKKKPPDDPDPDDPVLSQVQVQVQQCDVVLLHHHWPDWDQDPNRRMIMTGHPDGNSLVVNQVVQWDFGDRDPHTDIIGIHTDIDIDTPDTDIDIDTDSRMIMIHRRAQPGDPVSVQVSVQVRQCDVVRSHHHTPDMGHGHHPGMDMDIDTDDDD